Protein AF-0000000082901548 (afdb_homodimer)

Secondary structure (DSSP, 8-state):
-------------------------SHHHHHHHHHTTSB-TT-B-HHHHHHHSPPHHHHHHHHHHHHHHHH-S-STT--HHHHHTT-TTTTTTEEEEEETTTEEEEEEPPP--SS--S-PPPSS---EEEEE-TTT--SSPEEEEE--TBTTBSHHHHHHHHHHHTT-SEEEE-SB-TT-B--TT---SS-TTS-TT-TTS-TTSHHHHHHHHHHHHHHHHHTT--PPPPEEEEEEE--TTSSTT-SEEEE-SS-TT-GGGG-TTSHHHHHHHHH-TT-B-TTT-TT---S-TT-HHHHHHTT--GGGTTT-PPPGGG--S-EEEEEE-HHHHH-HHHHHHHHHHHHT--/-------------------------SHHHHHHHHHTTSB-TT-B-HHHHHHHSPPHHHHHHHHHHHHHHHH-S-STT--HHHHHTT-TTTTTTEEEEEETTTEEEEEEPPP---S-S--PPPSS---EEEEE-TTT--SSPEEEEE--TBTTBSHHHHHHHHHHHTT-SEEEE-SB-TT-B--TT---SS-TTS-TT-TTS-TTSHHHHHHHHHHHHHHHHHTT--PPPPEEEEEEE--TTSSTT-SEEEE-SS-TT-GGGG-TTSHHHHHHHHH-TT-B-TTT-TT---S-TT-HHHHHHTT--GGGTTT-PPPGGG--S-EEEEEE-HHHHH-HHHHHHHHHHHHT--

Radius of gyration: 31.01 Å; Cα contacts (8 Å, |Δi|>4): 1446; chains: 2; bounding box: 141×101×64 Å

Nearest PDB structures (foldseek):
  8j17-assembly1_A  TM=3.721E-01  e=9.451E-01  Piscinibacter sakaiensis
  8h5o-assembly1_A  TM=3.955E-01  e=9.451E-01  Piscinibacter sakaiensis
  8vel-assembly1_A  TM=3.982E-01  e=1.265E+00  Piscinibacter sakaiensis
  8c65-assembly2_B  TM=3.385E-01  e=2.137E+00  Acidovorax delafieldii
  8h5m-assembly1_A  TM=3.239E-01  e=3.032E+00  Piscinibacter sakaiensis

pLDDT: mean 90.01, std 17.76, range [26.84, 98.94]

Organism: Panagrellus redivivus (NCBI:txid6233)

Sequence (700 aa):
MSAPWILRSLCLFLFIFSFTNAQATSILEFNGVLEAHFARENQISKEQWEDALPTEYERTEAVGLVNYLMSLLTFSNVTHSSVLSLFPRLRNFVNITFFEDKYAVVHEILRDDADNRSLQPFSRYWGYVVITGRKYATKPYLHHSSPHFESDGDVGNQSAAIFEATASRSLVVAGASRYAVRDNNATNPCAKNYAVADAAHNNLTMFHTFNTAIFKVSKVIEATTVLPDDIFLQWHGMSERSCIASPVLISIGAKGTDEVYNDPNLTANKLKLAYGNGAHNPMEDPSCNLAATTNIFGRLINGVPEDEVCLHSAAEDDIKGQFLHLEQKRQARDDHLSWIKATQKAFRESMSAPWILRSLCLFLFIFSFTNAQATSILEFNGVLEAHFARENQISKEQWEDALPTEYERTEAVGLVNYLMSLLTFSNVTHSSVLSLFPRLRNFVNITFFEDKYAVVHEILRDDADNRSLQPFSRYWGYVVITGRKYATKPYLHHSSPHFESDGDVGNQSAAIFEATASRSLVVAGASRYAVRDNNATNPCAKNYAVADAAHNNLTMFHTFNTAIFKVSKVIEATTVLPDDIFLQWHGMSERSCIASPVLISIGAKGTDEVYNDPNLTANKLKLAYGNGAHNPMEDPSCNLAATTNIFGRLINGVPEDEVCLHSAAEDDIKGQFLHLEQKRQARDDHLSWIKATQKAFRES

Structure (mmCIF, N/CA/C/O backbone):
data_AF-0000000082901548-model_v1
#
loop_
_entity.id
_entity.type
_entity.pdbx_description
1 polymer 'DDE Tnp4 domain-containing protein'
#
loop_
_atom_site.group_PDB
_atom_site.id
_atom_site.type_symbol
_atom_site.label_atom_id
_atom_site.label_alt_id
_atom_site.label_comp_id
_atom_site.label_asym_id
_atom_site.label_entity_id
_atom_site.label_seq_id
_atom_site.pdbx_PDB_ins_code
_atom_site.Cartn_x
_atom_site.Cartn_y
_atom_site.Cartn_z
_atom_site.occupancy
_atom_site.B_iso_or_equiv
_atom_site.auth_seq_id
_atom_site.auth_comp_id
_atom_site.auth_asym_id
_atom_site.auth_atom_id
_atom_site.pdbx_PDB_model_num
ATOM 1 N N . MET A 1 1 ? -70.312 51.625 13.047 1 27.22 1 MET A N 1
ATOM 2 C CA . MET A 1 1 ? -69.812 51.062 11.797 1 27.22 1 MET A CA 1
ATOM 3 C C . MET A 1 1 ? -68.312 50.812 11.867 1 27.22 1 MET A C 1
ATOM 5 O O . MET A 1 1 ? -67.5 51.75 11.82 1 27.22 1 MET A O 1
ATOM 9 N N . SER A 1 2 ? -67.938 49.906 12.805 1 30.52 2 SER A N 1
ATOM 10 C CA . SER A 1 2 ? -66.625 49.562 13.375 1 30.52 2 SER A CA 1
ATOM 11 C C . SER A 1 2 ? -65.688 48.906 12.328 1 30.52 2 SER A C 1
ATOM 13 O O . SER A 1 2 ? -66.125 47.969 11.664 1 30.52 2 SER A O 1
ATOM 15 N N . ALA A 1 3 ? -64.875 49.781 11.672 1 38.81 3 ALA A N 1
ATOM 16 C CA . ALA A 1 3 ? -64 49.406 10.562 1 38.81 3 ALA A CA 1
ATOM 17 C C . ALA A 1 3 ? -63.125 48.219 10.93 1 38.81 3 ALA A C 1
ATOM 19 O O . ALA A 1 3 ? -62.5 48.188 11.984 1 38.81 3 ALA A O 1
ATOM 20 N N . PRO A 1 4 ? -63.375 47 10.414 1 35.59 4 PRO A N 1
ATOM 21 C CA . PRO A 1 4 ? -62.688 45.75 10.695 1 35.59 4 PRO A CA 1
ATOM 22 C C . PRO A 1 4 ? -61.219 45.75 10.297 1 35.59 4 PRO A C 1
ATOM 24 O O . PRO A 1 4 ? -60.875 46.25 9.227 1 35.59 4 PRO A O 1
ATOM 27 N N . TRP A 1 5 ? -60.312 46.031 11.211 1 31.31 5 TRP A N 1
ATOM 28 C CA . TRP A 1 5 ? -58.844 46 10.969 1 31.31 5 TRP A CA 1
ATOM 29 C C . TRP A 1 5 ? -58.438 44.688 10.297 1 31.31 5 TRP A C 1
ATOM 31 O O . TRP A 1 5 ? -58.75 43.594 10.805 1 31.31 5 TRP A O 1
ATOM 41 N N . ILE A 1 6 ? -58.406 44.625 8.961 1 31.95 6 ILE A N 1
ATOM 42 C CA . ILE A 1 6 ? -57.906 43.531 8.18 1 31.95 6 ILE A CA 1
ATOM 43 C C . ILE A 1 6 ? -56.469 43.219 8.602 1 31.95 6 ILE A C 1
ATOM 45 O O . ILE A 1 6 ? -55.594 44.094 8.508 1 31.95 6 ILE A O 1
ATOM 49 N N . LEU A 1 7 ? -56.219 42.312 9.539 1 30.3 7 LEU A N 1
ATOM 50 C CA . LEU A 1 7 ? -54.938 41.75 9.93 1 30.3 7 LEU A CA 1
ATOM 51 C C . LEU A 1 7 ? -54.188 41.188 8.719 1 30.3 7 LEU A C 1
ATOM 53 O O . LEU A 1 7 ? -54.656 40.281 8.047 1 30.3 7 LEU A O 1
ATOM 57 N N . ARG A 1 8 ? -53.375 42.062 8 1 31.02 8 ARG A N 1
ATOM 58 C CA . ARG A 1 8 ? -52.469 41.594 6.969 1 31.02 8 ARG A CA 1
ATOM 59 C C . ARG A 1 8 ? -51.562 40.469 7.488 1 31.02 8 ARG A C 1
ATOM 61 O O . ARG A 1 8 ? -50.844 40.656 8.477 1 31.02 8 ARG A O 1
ATOM 68 N N . SER A 1 9 ? -51.969 39.219 7.328 1 29.84 9 SER A N 1
ATOM 69 C CA . SER A 1 9 ? -51.156 38 7.531 1 29.84 9 SER A CA 1
ATOM 70 C C . SER A 1 9 ? -49.844 38.094 6.781 1 29.84 9 SER A C 1
ATOM 72 O O . SER A 1 9 ? -49.812 38.188 5.551 1 29.84 9 SER A O 1
ATOM 74 N N . LEU A 1 10 ? -48.844 38.781 7.32 1 30.77 10 LEU A N 1
ATOM 75 C CA . LEU A 1 10 ? -47.5 38.656 6.758 1 30.77 10 LEU A CA 1
ATOM 76 C C . LEU A 1 10 ? -47.062 37.219 6.668 1 30.77 10 LEU A C 1
ATOM 78 O O . LEU A 1 10 ? -46.938 36.531 7.691 1 30.77 10 LEU A O 1
ATOM 82 N N . CYS A 1 11 ? -47.375 36.5 5.562 1 27.11 11 CYS A N 1
ATOM 83 C CA . CYS A 1 11 ? -46.812 35.188 5.246 1 27.11 11 CYS A CA 1
ATOM 84 C C . CYS A 1 11 ? -45.281 35.219 5.277 1 27.11 11 CYS A C 1
ATOM 86 O O . CYS A 1 11 ? -44.656 35.844 4.426 1 27.11 11 CYS A O 1
ATOM 88 N N . LEU A 1 12 ? -44.719 35.125 6.418 1 27.78 12 LEU A N 1
ATOM 89 C CA . LEU A 1 12 ? -43.281 34.812 6.449 1 27.78 12 LEU A CA 1
ATOM 90 C C . LEU A 1 12 ? -43 33.531 5.652 1 27.78 12 LEU A C 1
ATOM 92 O O . LEU A 1 12 ? -43.469 32.438 6.027 1 27.78 12 LEU A O 1
ATOM 96 N N . PHE A 1 13 ? -42.812 33.656 4.34 1 27.39 13 PHE A N 1
ATOM 97 C CA . PHE A 1 13 ? -42.219 32.562 3.568 1 27.39 13 PHE A CA 1
ATOM 98 C C . PHE A 1 13 ? -40.938 32.062 4.215 1 27.39 13 PHE A C 1
ATOM 100 O O . PHE A 1 13 ? -39.969 32.812 4.277 1 27.39 13 PHE A O 1
ATOM 107 N N . LEU A 1 14 ? -41.031 31.141 5.094 1 29.11 14 LEU A N 1
ATOM 108 C CA . LEU A 1 14 ? -39.875 30.328 5.469 1 29.11 14 LEU A CA 1
ATOM 109 C C . LEU A 1 14 ? -39.219 29.703 4.238 1 29.11 14 LEU A C 1
ATOM 111 O O . LEU A 1 14 ? -39.844 28.859 3.578 1 29.11 14 LEU A O 1
ATOM 115 N N . PHE A 1 15 ? -38.312 30.391 3.562 1 27.59 15 PHE A N 1
ATOM 116 C CA . PHE A 1 15 ? -37.438 29.734 2.609 1 27.59 15 PHE A CA 1
ATOM 117 C C . PHE A 1 15 ? -36.844 28.484 3.219 1 27.59 15 PHE A C 1
ATOM 119 O O . PHE A 1 15 ? -36.031 28.562 4.148 1 27.59 15 PHE A O 1
ATOM 126 N N . ILE A 1 16 ? -37.562 27.469 3.193 1 30.47 16 ILE A N 1
ATOM 127 C CA . ILE A 1 16 ? -36.906 26.172 3.338 1 30.47 16 ILE A CA 1
ATOM 128 C C . ILE A 1 16 ? -35.75 26.047 2.342 1 30.47 16 ILE A C 1
ATOM 130 O O . ILE A 1 16 ? -35.969 25.984 1.13 1 30.47 16 ILE A O 1
ATOM 134 N N . PHE A 1 17 ? -34.562 26.562 2.65 1 30.02 17 PHE A N 1
ATOM 135 C CA . PHE A 1 17 ? -33.375 26.094 1.93 1 30.02 17 PHE A CA 1
ATOM 136 C C . PHE A 1 17 ? -33.375 24.562 1.867 1 30.02 17 PHE A C 1
ATOM 138 O O . PHE A 1 17 ? -33.219 23.906 2.893 1 30.02 17 PHE A O 1
ATOM 145 N N . SER A 1 18 ? -34.125 24.047 1.033 1 30.92 18 SER A N 1
ATOM 146 C CA . SER A 1 18 ? -33.781 22.703 0.596 1 30.92 18 SER A CA 1
ATOM 147 C C . SER A 1 18 ? -32.281 22.609 0.307 1 30.92 18 SER A C 1
ATOM 149 O O . SER A 1 18 ? -31.766 23.266 -0.603 1 30.92 18 SER A O 1
ATOM 151 N N . PHE A 1 19 ? -31.438 22.359 1.287 1 33.12 19 PHE A N 1
ATOM 152 C CA . PHE A 1 19 ? -30.109 21.844 0.987 1 33.12 19 PHE A CA 1
ATOM 153 C C . PHE A 1 19 ? -30.156 20.797 -0.121 1 33.12 19 PHE A C 1
ATOM 155 O O . PHE A 1 19 ? -30.531 19.641 0.123 1 33.12 19 PHE A O 1
ATOM 162 N N . THR A 1 20 ? -30.656 21.062 -1.229 1 37.59 20 THR A N 1
ATOM 163 C CA . THR A 1 20 ? -30.25 20.203 -2.338 1 37.59 20 THR A CA 1
ATOM 164 C C . THR A 1 20 ? -28.766 19.844 -2.221 1 37.59 20 THR A C 1
ATOM 166 O O . THR A 1 20 ? -27.922 20.703 -2.018 1 37.59 20 THR A O 1
ATOM 169 N N . ASN A 1 21 ? -28.406 18.703 -1.58 1 41.44 21 ASN A N 1
ATOM 170 C CA . ASN A 1 21 ? -27.078 18.109 -1.536 1 41.44 21 ASN A CA 1
ATOM 171 C C . ASN A 1 21 ? -26.281 18.422 -2.799 1 41.44 21 ASN A C 1
ATOM 173 O O . ASN A 1 21 ? -26.344 17.672 -3.777 1 41.44 21 ASN A O 1
ATOM 177 N N . ALA A 1 22 ? -26.266 19.516 -3.238 1 47.5 22 ALA A N 1
ATOM 178 C CA . ALA A 1 22 ? -25.406 19.859 -4.367 1 47.5 22 ALA A CA 1
ATOM 179 C C . ALA A 1 22 ? -24.016 19.25 -4.207 1 47.5 22 ALA A C 1
ATOM 181 O O . ALA A 1 22 ? -23.375 19.422 -3.168 1 47.5 22 ALA A O 1
ATOM 182 N N . GLN A 1 23 ? -23.594 18.219 -4.965 1 75.5 23 GLN A N 1
ATOM 183 C CA . GLN A 1 23 ? -22.297 17.578 -5.062 1 75.5 23 GLN A CA 1
ATOM 184 C C . GLN A 1 23 ? -21.156 18.594 -5.117 1 75.5 23 GLN A C 1
ATOM 186 O O . GLN A 1 23 ? -21.172 19.5 -5.961 1 75.5 23 GLN A O 1
ATOM 191 N N . ALA A 1 24 ? -20.391 18.797 -4.02 1 85.31 24 ALA A N 1
ATOM 192 C CA . ALA A 1 24 ? -19.203 19.672 -3.992 1 85.31 24 ALA A CA 1
ATOM 193 C C . ALA A 1 24 ? -18.438 19.578 -5.305 1 85.31 24 ALA A C 1
ATOM 195 O O . ALA A 1 24 ? -18.266 18.5 -5.863 1 85.31 24 ALA A O 1
ATOM 196 N N . THR A 1 25 ? -18.094 20.734 -5.863 1 90.06 25 THR A N 1
ATOM 197 C CA . THR A 1 25 ? -17.375 20.766 -7.141 1 90.06 25 THR A CA 1
ATOM 198 C C . THR A 1 25 ? -15.914 21.109 -6.938 1 90.06 25 THR A C 1
ATOM 200 O O . THR A 1 25 ? -15.141 21.172 -7.898 1 90.06 25 THR A O 1
ATOM 203 N N . SER A 1 26 ? -15.594 21.469 -5.668 1 95.31 26 SER A N 1
ATOM 204 C CA . SER A 1 26 ? -14.219 21.812 -5.344 1 95.31 26 SER A CA 1
ATOM 205 C C . SER A 1 26 ? -13.805 21.219 -4.004 1 95.31 26 SER A C 1
ATOM 207 O O . SER A 1 26 ? -14.648 20.766 -3.23 1 95.31 26 SER A O 1
ATOM 209 N N . ILE A 1 27 ? -12.531 21.203 -3.783 1 97.31 27 ILE A N 1
ATOM 210 C CA . ILE A 1 27 ? -12.008 20.703 -2.516 1 97.31 27 ILE A CA 1
ATOM 211 C C . ILE A 1 27 ? -12.461 21.609 -1.376 1 97.31 27 ILE A C 1
ATOM 213 O O . ILE A 1 27 ? -12.812 21.141 -0.292 1 97.31 27 ILE A O 1
ATOM 217 N N . LEU A 1 28 ? -12.5 22.938 -1.631 1 96.31 28 LEU A N 1
ATOM 218 C CA . LEU A 1 28 ? -12.953 23.906 -0.635 1 96.31 28 LEU A CA 1
ATOM 219 C C . LEU A 1 28 ? -14.398 23.641 -0.239 1 96.31 28 LEU A C 1
ATOM 221 O O . LEU A 1 28 ? -14.719 23.578 0.951 1 96.31 28 LEU A O 1
ATOM 225 N N . GLU A 1 29 ? -15.242 23.453 -1.21 1 96.06 29 GLU A N 1
ATOM 226 C CA . GLU A 1 29 ? -16.656 23.172 -0.935 1 96.06 29 GLU A CA 1
ATOM 227 C C . GLU A 1 29 ? -16.797 21.828 -0.204 1 96.06 29 GLU A C 1
ATOM 229 O O . GLU A 1 29 ? -17.609 21.719 0.722 1 96.06 29 GLU A O 1
ATOM 234 N N . PHE A 1 30 ? -16 20.891 -0.634 1 96.88 30 PHE A N 1
ATOM 235 C CA . PHE A 1 30 ? -16.109 19.578 -0.019 1 96.88 30 PHE A CA 1
ATOM 236 C C . PHE A 1 30 ? -15.625 19.609 1.425 1 96.88 30 PHE A C 1
ATOM 238 O O . PHE A 1 30 ? -16.156 18.906 2.283 1 96.88 30 PHE A O 1
ATOM 245 N N . ASN A 1 31 ? -14.578 20.406 1.723 1 97.44 31 ASN A N 1
ATOM 246 C CA . ASN A 1 31 ? -14.18 20.625 3.109 1 97.44 31 ASN A CA 1
ATOM 247 C C . ASN A 1 31 ? -15.367 21.047 3.973 1 97.44 31 ASN A C 1
ATOM 249 O O . ASN A 1 31 ? -15.531 20.547 5.09 1 97.44 31 ASN A O 1
ATOM 253 N N . GLY A 1 32 ? -16.188 21.969 3.434 1 95.19 32 GLY A N 1
ATOM 254 C CA . GLY A 1 32 ? -17.359 22.406 4.16 1 95.19 32 GLY A CA 1
ATOM 255 C C . GLY A 1 32 ? -18.328 21.266 4.469 1 95.19 32 GLY A C 1
ATOM 256 O O . GLY A 1 32 ? -18.859 21.188 5.574 1 95.19 32 GLY A O 1
ATOM 257 N N . VAL A 1 33 ? -18.516 20.422 3.488 1 94.19 33 VAL A N 1
ATOM 258 C CA . VAL A 1 33 ? -19.375 19.266 3.666 1 94.19 33 VAL A CA 1
ATOM 259 C C . VAL A 1 33 ? -18.828 18.375 4.77 1 94.19 33 VAL A C 1
ATOM 261 O O . VAL A 1 33 ? -19.562 17.953 5.668 1 94.19 33 VAL A O 1
ATOM 264 N N . LEU A 1 34 ? -17.531 18.125 4.734 1 96.56 34 LEU A N 1
ATOM 265 C CA . LEU A 1 34 ? -16.922 17.203 5.688 1 96.56 34 LEU A CA 1
ATOM 266 C C . LEU A 1 34 ? -16.875 17.812 7.082 1 96.56 34 LEU A C 1
ATOM 268 O O . LEU A 1 34 ? -17.141 17.125 8.078 1 96.56 34 LEU A O 1
ATOM 272 N N . GLU A 1 35 ? -16.641 19.094 7.203 1 96.25 35 GLU A N 1
ATOM 273 C CA . GLU A 1 35 ? -16.516 19.75 8.5 1 96.25 35 GLU A CA 1
ATOM 274 C C . GLU A 1 35 ? -17.844 19.719 9.258 1 96.25 35 GLU A C 1
ATOM 276 O O . GLU A 1 35 ? -17.859 19.781 10.492 1 96.25 35 GLU A O 1
ATOM 281 N N . ALA A 1 36 ? -18.891 19.672 8.516 1 93.94 36 ALA A N 1
ATOM 282 C CA . ALA A 1 36 ? -20.203 19.578 9.156 1 93.94 36 ALA A CA 1
ATOM 283 C C . ALA A 1 36 ? -20.312 18.312 10 1 93.94 36 ALA A C 1
ATOM 285 O O . ALA A 1 36 ? -21.156 18.234 10.898 1 93.94 36 ALA A O 1
ATOM 286 N N . HIS A 1 37 ? -19.422 17.375 9.734 1 95.25 37 HIS A N 1
ATOM 287 C CA . HIS A 1 37 ? -19.5 16.094 10.422 1 95.25 37 HIS A CA 1
ATOM 288 C C . HIS A 1 37 ? -18.281 15.883 11.32 1 95.25 37 HIS A C 1
ATOM 290 O O . HIS A 1 37 ? -18.016 14.766 11.75 1 95.25 37 HIS A O 1
ATOM 296 N N . PHE A 1 38 ? -17.531 16.906 11.633 1 97.5 38 PHE A N 1
ATOM 297 C CA . PHE A 1 38 ? -16.391 16.781 12.539 1 97.5 38 PHE A CA 1
ATOM 298 C C . PHE A 1 38 ? -16.844 16.969 13.984 1 97.5 38 PHE A C 1
ATOM 300 O O . PHE A 1 38 ? -17.859 17.609 14.25 1 97.5 38 PHE A O 1
ATOM 307 N N . ALA A 1 39 ? -16.125 16.422 14.906 1 97.75 39 ALA A N 1
ATOM 308 C CA . ALA A 1 39 ? -16.453 16.531 16.312 1 97.75 39 ALA A CA 1
ATOM 309 C C . ALA A 1 39 ? -16.062 17.906 16.859 1 97.75 39 ALA A C 1
ATOM 311 O O . ALA A 1 39 ? -14.914 18.328 16.734 1 97.75 39 ALA A O 1
ATOM 312 N N . ARG A 1 40 ? -17.016 18.562 17.469 1 97.19 40 ARG A N 1
ATOM 313 C CA . ARG A 1 40 ? -16.797 19.891 18 1 97.19 40 ARG A CA 1
ATOM 314 C C . ARG A 1 40 ? -16.484 19.844 19.5 1 97.19 40 ARG A C 1
ATOM 316 O O . ARG A 1 40 ? -16.438 18.766 20.078 1 97.19 40 ARG A O 1
ATOM 323 N N . GLU A 1 41 ? -16.234 20.969 20.016 1 97 41 GLU A N 1
ATOM 324 C CA . GLU A 1 41 ? -15.828 21.094 21.422 1 97 41 GLU A CA 1
ATOM 325 C C . GLU A 1 41 ? -16.828 20.406 22.344 1 97 41 GLU A C 1
ATOM 327 O O . GLU A 1 41 ? -18.031 20.625 22.25 1 97 41 GLU A O 1
ATOM 332 N N . ASN A 1 42 ? -16.328 19.562 23.172 1 96.5 42 ASN A N 1
ATOM 333 C CA . ASN A 1 42 ? -17.047 18.875 24.25 1 96.5 42 ASN A CA 1
ATOM 334 C C . ASN A 1 42 ? -18.156 18 23.703 1 96.5 42 ASN A C 1
ATOM 336 O O . ASN A 1 42 ? -19.172 17.781 24.359 1 96.5 42 ASN A O 1
ATOM 340 N N . GLN A 1 43 ? -17.938 17.438 22.547 1 96.06 43 GLN A N 1
ATOM 341 C CA . GLN A 1 43 ? -19.031 16.688 21.922 1 96.06 43 GLN A CA 1
ATOM 342 C C . GLN A 1 43 ? -18.875 15.195 22.141 1 96.06 43 GLN A C 1
ATOM 344 O O . GLN A 1 43 ? -19.812 14.43 21.953 1 96.06 43 GLN A O 1
ATOM 349 N N . ILE A 1 44 ? -17.703 14.742 22.516 1 95.88 44 ILE A N 1
ATOM 350 C CA . ILE A 1 44 ? -17.516 13.297 22.562 1 95.88 44 ILE A CA 1
ATOM 351 C C . ILE A 1 44 ? -16.906 12.906 23.906 1 95.88 44 ILE A C 1
ATOM 353 O O . ILE A 1 44 ? -16.234 13.711 24.562 1 95.88 44 ILE A O 1
ATOM 357 N N . SER A 1 45 ? -17.156 11.664 24.359 1 96 45 SER A N 1
ATOM 358 C CA . SER A 1 45 ? -16.594 11.133 25.594 1 96 45 SER A CA 1
ATOM 359 C C . SER A 1 45 ? -15.188 10.586 25.375 1 96 45 SER A C 1
ATOM 361 O O . SER A 1 45 ? -14.758 10.398 24.234 1 96 45 SER A O 1
ATOM 363 N N . LYS A 1 46 ? -14.57 10.422 26.484 1 96.38 46 LYS A N 1
ATOM 364 C CA . LYS A 1 46 ? -13.25 9.805 26.438 1 96.38 46 LYS A CA 1
ATOM 365 C C . LYS A 1 46 ? -13.312 8.422 25.797 1 96.38 46 LYS A C 1
ATOM 367 O O . LYS A 1 46 ? -12.453 8.07 24.984 1 96.38 46 LYS A O 1
ATOM 372 N N . GLU A 1 47 ? -14.281 7.652 26.156 1 95.69 47 GLU A N 1
ATOM 373 C CA . GLU A 1 47 ? -14.445 6.305 25.609 1 95.69 47 GLU A CA 1
ATOM 374 C C . GLU A 1 47 ? -14.672 6.332 24.109 1 95.69 47 GLU A C 1
ATOM 376 O O . GLU A 1 47 ? -14.078 5.547 23.359 1 95.69 47 GLU A O 1
ATOM 381 N N . GLN A 1 48 ? -15.508 7.238 23.672 1 96.12 48 GLN A N 1
ATOM 382 C CA . GLN A 1 48 ? -15.758 7.391 22.25 1 96.12 48 GLN A CA 1
ATOM 383 C C . GLN A 1 48 ? -14.469 7.73 21.5 1 96.12 48 GLN A C 1
ATOM 385 O O . GLN A 1 48 ? -14.211 7.184 20.422 1 96.12 48 GLN A O 1
ATOM 390 N N . TRP A 1 49 ? -13.672 8.617 22.062 1 97.44 49 TRP A N 1
ATOM 391 C CA . TRP A 1 49 ? -12.406 9.016 21.453 1 97.44 49 TRP A CA 1
ATOM 392 C C . TRP A 1 49 ? -11.453 7.832 21.344 1 97.44 49 TRP A C 1
ATOM 394 O O . TRP A 1 49 ? -10.906 7.566 20.266 1 97.44 49 TRP A O 1
ATOM 404 N N . GLU A 1 50 ? -11.273 7.094 22.453 1 96.88 50 GLU A N 1
ATOM 405 C CA . GLU A 1 50 ? -10.352 5.965 22.5 1 96.88 50 GLU A CA 1
ATOM 406 C C . GLU A 1 50 ? -10.766 4.879 21.5 1 96.88 50 GLU A C 1
ATOM 408 O O . GLU A 1 50 ? -9.914 4.293 20.828 1 96.88 50 GLU A O 1
ATOM 413 N N . ASP A 1 51 ? -12.07 4.668 21.359 1 97.06 51 ASP A N 1
ATOM 414 C CA . ASP A 1 51 ? -12.594 3.658 20.438 1 97.06 51 ASP A CA 1
ATOM 415 C C . ASP A 1 51 ? -12.414 4.086 18.984 1 97.06 51 ASP A C 1
ATOM 417 O O . ASP A 1 51 ? -12.383 3.246 18.078 1 97.06 51 ASP A O 1
ATOM 421 N N . ALA A 1 52 ? -12.289 5.406 18.781 1 97.94 52 ALA A N 1
ATOM 422 C CA . ALA A 1 52 ? -12.258 5.949 17.422 1 97.94 52 ALA A CA 1
ATOM 423 C C . ALA A 1 52 ? -10.828 5.984 16.891 1 97.94 52 ALA A C 1
ATOM 425 O O . ALA A 1 52 ? -10.625 6.152 15.68 1 97.94 52 ALA A O 1
ATOM 426 N N . LEU A 1 53 ? -9.82 5.836 17.766 1 98.38 53 LEU A N 1
ATOM 427 C CA . LEU A 1 53 ? -8.43 5.871 17.312 1 98.38 53 LEU A CA 1
ATOM 428 C C . LEU A 1 53 ? -8.133 4.723 16.359 1 98.38 53 LEU A C 1
ATOM 430 O O . LEU A 1 53 ? -8.664 3.623 16.516 1 98.38 53 LEU A O 1
ATOM 434 N N . PRO A 1 54 ? -7.383 4.996 15.305 1 98.56 54 PRO A N 1
ATOM 435 C CA . PRO A 1 54 ? -7.078 3.904 14.375 1 98.56 54 PRO A CA 1
ATOM 436 C C . PRO A 1 54 ? -6.258 2.791 15.023 1 98.56 54 PRO A C 1
ATOM 438 O O . PRO A 1 54 ? -5.375 3.064 15.844 1 98.56 54 PRO A O 1
ATOM 441 N N . THR A 1 55 ? -6.574 1.566 14.641 1 97.44 55 THR A N 1
ATOM 442 C CA . THR A 1 55 ? -5.758 0.424 15.031 1 97.44 55 THR A CA 1
ATOM 443 C C . THR A 1 55 ? -4.453 0.397 14.242 1 97.44 55 THR A C 1
ATOM 445 O O . THR A 1 55 ? -4.297 1.128 13.266 1 97.44 55 THR A O 1
ATOM 448 N N . GLU A 1 56 ? -3.539 -0.399 14.742 1 95.5 56 GLU A N 1
ATOM 449 C CA . GLU A 1 56 ? -2.279 -0.54 14.016 1 95.5 56 GLU A CA 1
ATOM 450 C C . GLU A 1 56 ? -2.512 -1.072 12.602 1 95.5 56 GLU A C 1
ATOM 452 O O . GLU A 1 56 ? -1.796 -0.704 11.672 1 95.5 56 GLU A O 1
ATOM 457 N N . TYR A 1 57 ? -3.521 -1.987 12.375 1 94.69 57 TYR A N 1
ATOM 458 C CA . TYR A 1 57 ? -3.852 -2.506 11.055 1 94.69 57 TYR A CA 1
ATOM 459 C C . TYR A 1 57 ? -4.367 -1.396 10.148 1 94.69 57 TYR A C 1
ATOM 461 O O . TYR A 1 57 ? -3.969 -1.305 8.984 1 94.69 57 TYR A O 1
ATOM 469 N N . GLU A 1 58 ? -5.199 -0.589 10.75 1 97.75 58 GLU A N 1
ATOM 470 C CA . GLU A 1 58 ? -5.746 0.527 9.984 1 97.75 58 GLU A CA 1
ATOM 471 C C . GLU A 1 58 ? -4.652 1.517 9.594 1 97.75 58 GLU A C 1
ATOM 473 O O . GLU A 1 58 ? -4.641 2.025 8.469 1 97.75 58 GLU A O 1
ATOM 478 N N . ARG A 1 59 ? -3.713 1.796 10.469 1 97.81 59 ARG A N 1
ATOM 479 C CA . ARG A 1 59 ? -2.6 2.691 10.18 1 97.81 59 ARG A CA 1
ATOM 480 C C . ARG A 1 59 ? -1.715 2.123 9.07 1 97.81 59 ARG A C 1
ATOM 482 O O . ARG A 1 59 ? -1.297 2.852 8.172 1 97.81 59 ARG A O 1
ATOM 489 N N . THR A 1 60 ? -1.469 0.821 9.148 1 96.19 60 THR A N 1
ATOM 490 C CA . THR A 1 60 ? -0.662 0.151 8.133 1 96.19 60 THR A CA 1
ATOM 491 C C . THR A 1 60 ? -1.333 0.235 6.77 1 96.19 60 THR A C 1
ATOM 493 O O . THR A 1 60 ? -0.677 0.525 5.766 1 96.19 60 THR A O 1
ATOM 496 N N . GLU A 1 61 ? -2.625 -0.012 6.723 1 97.31 61 GLU A N 1
ATOM 497 C CA . GLU A 1 61 ? -3.367 0.102 5.473 1 97.31 61 GLU A CA 1
ATOM 498 C C . GLU A 1 61 ? -3.35 1.536 4.949 1 97.31 61 GLU A C 1
ATOM 500 O O . GLU A 1 61 ? -3.248 1.76 3.74 1 97.31 61 GLU A O 1
ATOM 505 N N . ALA A 1 62 ? -3.418 2.527 5.898 1 98.31 62 ALA A N 1
ATOM 506 C CA . ALA A 1 62 ? -3.412 3.932 5.496 1 98.31 62 ALA A CA 1
ATOM 507 C C . ALA A 1 62 ? -2.109 4.297 4.793 1 98.31 62 ALA A C 1
ATOM 509 O O . ALA A 1 62 ? -2.117 5.008 3.785 1 98.31 62 ALA A O 1
ATOM 510 N N . VAL A 1 63 ? -1.005 3.812 5.312 1 97.19 63 VAL A N 1
ATOM 511 C CA . VAL A 1 63 ? 0.29 4.078 4.691 1 97.19 63 VAL A CA 1
ATOM 512 C C . VAL A 1 63 ? 0.316 3.492 3.283 1 97.19 63 VAL A C 1
ATOM 514 O O . VAL A 1 63 ? 0.731 4.16 2.334 1 97.19 63 VAL A O 1
ATOM 517 N N . GLY A 1 64 ? -0.153 2.236 3.104 1 96 64 GLY A N 1
ATOM 518 C CA . GLY A 1 64 ? -0.223 1.613 1.791 1 96 64 GLY A CA 1
ATOM 519 C C . GLY A 1 64 ? -1.119 2.363 0.823 1 96 64 GLY A C 1
ATOM 520 O O . GLY A 1 64 ? -0.777 2.523 -0.351 1 96 64 GLY A O 1
ATOM 521 N N . LEU A 1 65 ? -2.291 2.801 1.297 1 97.44 65 LEU A N 1
ATOM 522 C CA . LEU A 1 65 ? -3.242 3.525 0.46 1 97.44 65 LEU A CA 1
ATOM 523 C C . LEU A 1 65 ? -2.654 4.855 -0.003 1 97.44 65 LEU A C 1
ATOM 525 O O . LEU A 1 65 ? -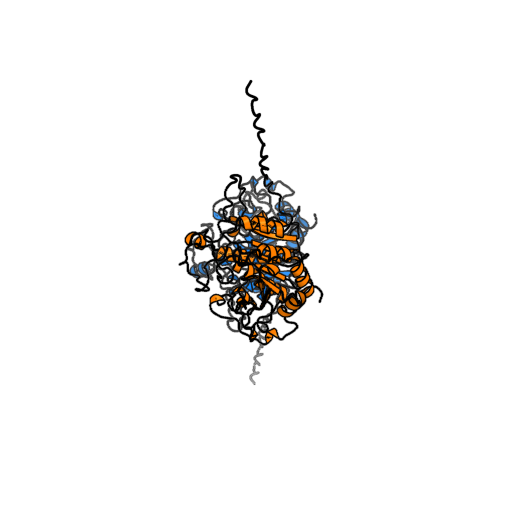2.725 5.191 -1.188 1 97.44 65 LEU A O 1
ATOM 529 N N . VAL A 1 66 ? -2.059 5.613 0.913 1 98.19 66 VAL A N 1
ATOM 530 C CA . VAL A 1 66 ? -1.452 6.898 0.581 1 98.19 66 VAL A CA 1
ATOM 531 C C . VAL A 1 66 ? -0.32 6.691 -0.423 1 98.19 66 VAL A C 1
ATOM 533 O O . VAL A 1 66 ? -0.207 7.434 -1.402 1 98.19 66 VAL A O 1
ATOM 536 N N . ASN A 1 67 ? 0.53 5.699 -0.166 1 96.06 67 ASN A N 1
ATOM 537 C CA . ASN A 1 67 ? 1.622 5.395 -1.083 1 96.06 67 ASN A CA 1
ATOM 538 C C . ASN A 1 67 ? 1.107 5.102 -2.49 1 96.06 67 ASN A C 1
ATOM 540 O O . ASN A 1 67 ? 1.658 5.598 -3.473 1 96.06 67 ASN A O 1
ATOM 544 N N . TYR A 1 68 ? 0.041 4.301 -2.6 1 94.81 68 TYR A N 1
ATOM 545 C CA . TYR A 1 68 ? -0.557 3.955 -3.885 1 94.81 68 TYR A CA 1
ATOM 546 C C . TYR A 1 68 ? -1.093 5.199 -4.586 1 94.81 68 TYR A C 1
ATOM 548 O O . TYR A 1 68 ? -0.75 5.461 -5.742 1 94.81 68 TYR A O 1
ATOM 556 N N . LEU A 1 69 ? -1.889 6 -3.891 1 96.62 69 LEU A N 1
ATOM 557 C CA . LEU A 1 69 ? -2.516 7.168 -4.5 1 96.62 69 LEU A CA 1
ATOM 558 C C . LEU A 1 69 ? -1.466 8.188 -4.934 1 96.62 69 LEU A C 1
ATOM 560 O O . LEU A 1 69 ? -1.586 8.789 -6.004 1 96.62 69 LEU A O 1
ATOM 564 N N . MET A 1 70 ? -0.441 8.359 -4.137 1 96 70 MET A N 1
ATOM 565 C CA . MET A 1 70 ? 0.585 9.352 -4.449 1 96 70 MET A CA 1
ATOM 566 C C . MET A 1 70 ? 1.457 8.883 -5.609 1 96 70 MET A C 1
ATOM 568 O O . MET A 1 70 ? 2.201 9.672 -6.191 1 96 70 MET A O 1
ATOM 572 N N . SER A 1 71 ? 1.414 7.598 -5.949 1 92.12 71 SER A N 1
ATOM 573 C CA . SER A 1 71 ? 2.213 7.078 -7.055 1 92.12 71 SER A CA 1
ATOM 574 C C . SER A 1 71 ? 1.532 7.332 -8.391 1 92.12 71 SER A C 1
ATOM 576 O O . SER A 1 71 ? 2.166 7.23 -9.445 1 92.12 71 SER A O 1
ATOM 578 N N . LEU A 1 72 ? 0.256 7.66 -8.391 1 92.69 72 LEU A N 1
ATOM 579 C CA . LEU A 1 72 ? -0.523 7.746 -9.617 1 92.69 72 LEU A CA 1
ATOM 580 C C . LEU A 1 72 ? -0.355 9.109 -10.273 1 92.69 72 LEU A C 1
ATOM 582 O O . LEU A 1 72 ? -0.284 10.133 -9.586 1 92.69 72 LEU A O 1
ATOM 586 N N . LEU A 1 73 ? -0.387 9.133 -11.602 1 93.12 73 LEU A N 1
ATOM 587 C CA . LEU A 1 73 ? -0.348 10.375 -12.367 1 93.12 73 LEU A CA 1
ATOM 588 C C . LEU A 1 73 ? -1.7 11.078 -12.328 1 93.12 73 LEU A C 1
ATOM 590 O O . LEU A 1 73 ? -1.763 12.305 -12.203 1 93.12 73 LEU A O 1
ATOM 594 N N . THR A 1 74 ? -2.736 10.336 -12.508 1 95 74 THR A N 1
ATOM 595 C CA . THR A 1 74 ? -4.125 10.781 -12.445 1 95 74 THR A CA 1
ATOM 596 C C . THR A 1 74 ? -5.004 9.727 -11.789 1 95 74 THR A C 1
ATOM 598 O O . THR A 1 74 ? -4.539 8.625 -11.492 1 95 74 THR A O 1
ATOM 601 N N . PHE A 1 75 ? -6.23 10.102 -11.609 1 93.69 75 PHE A N 1
ATOM 602 C CA . PHE A 1 75 ? -7.156 9.156 -11 1 93.69 75 PHE A CA 1
ATOM 603 C C . PHE A 1 75 ? -8.234 8.742 -11.992 1 93.69 75 PHE A C 1
ATOM 605 O O . PHE A 1 75 ? -9.312 8.297 -11.594 1 93.69 75 PHE A O 1
ATOM 612 N N . SER A 1 76 ? -8.07 8.922 -13.297 1 88.62 76 SER A N 1
ATOM 613 C CA . SER A 1 76 ? -9.047 8.641 -14.344 1 88.62 76 SER A CA 1
ATOM 614 C C . SER A 1 76 ? -9.438 7.164 -14.352 1 88.62 76 SER A C 1
ATOM 616 O O . SER A 1 76 ? -10.578 6.82 -14.672 1 88.62 76 SER A O 1
ATOM 618 N N . ASN A 1 77 ? -8.586 6.254 -14.07 1 80.69 77 ASN A N 1
ATOM 619 C CA . ASN A 1 77 ? -8.883 4.824 -14.164 1 80.69 77 ASN A CA 1
ATOM 620 C C . ASN A 1 77 ? -8.867 4.164 -12.789 1 80.69 77 ASN A C 1
ATOM 622 O O . ASN A 1 77 ? -8.359 3.053 -12.633 1 80.69 77 ASN A O 1
ATOM 626 N N . VAL A 1 78 ? -9.414 4.93 -11.859 1 84.38 78 VAL A N 1
ATOM 627 C CA . VAL A 1 78 ? -9.453 4.418 -10.492 1 84.38 78 VAL A CA 1
ATOM 628 C C . VAL A 1 78 ? -10.875 4.523 -9.945 1 84.38 78 VAL A C 1
ATOM 630 O O . VAL A 1 78 ? -11.539 5.547 -10.109 1 84.38 78 VAL A O 1
ATOM 633 N N . THR A 1 79 ? -11.398 3.51 -9.43 1 85.94 79 THR A N 1
ATOM 634 C CA . THR A 1 79 ? -12.664 3.57 -8.703 1 85.94 79 THR A CA 1
ATOM 635 C C . THR A 1 79 ? -12.453 3.314 -7.215 1 85.94 79 THR A C 1
ATOM 637 O O . THR A 1 79 ? -11.57 2.541 -6.836 1 85.94 79 THR A O 1
ATOM 640 N N . HIS A 1 80 ? -13.289 3.977 -6.461 1 83.31 80 HIS A N 1
ATOM 641 C CA . HIS A 1 80 ? -13.094 3.879 -5.02 1 83.31 80 HIS A CA 1
ATOM 642 C C . HIS A 1 80 ? -13.328 2.455 -4.527 1 83.31 80 HIS A C 1
ATOM 644 O O . HIS A 1 80 ? -12.586 1.955 -3.682 1 83.31 80 HIS A O 1
ATOM 650 N N . SER A 1 81 ? -14.32 1.812 -5.023 1 86 81 SER A N 1
ATOM 651 C CA . SER A 1 81 ? -14.648 0.471 -4.551 1 86 81 SER A CA 1
ATOM 652 C C . SER A 1 81 ? -13.523 -0.511 -4.852 1 86 81 SER A C 1
ATOM 654 O O . SER A 1 81 ? -13.148 -1.315 -3.996 1 86 81 SER A O 1
ATOM 656 N N . SER A 1 82 ? -12.961 -0.37 -6.027 1 86.31 82 SER A N 1
ATOM 657 C CA . SER A 1 82 ? -11.891 -1.289 -6.41 1 86.31 82 SER A CA 1
ATOM 658 C C . SER A 1 82 ? -10.641 -1.064 -5.562 1 86.31 82 SER A C 1
ATOM 660 O O . SER A 1 82 ? -10.055 -2.018 -5.047 1 86.31 82 SER A O 1
ATOM 662 N N . VAL A 1 83 ? -10.289 0.156 -5.363 1 91.56 83 VAL A N 1
ATOM 663 C CA . VAL A 1 83 ? -9.094 0.47 -4.59 1 91.56 83 VAL A CA 1
ATOM 664 C C . VAL A 1 83 ? -9.289 0.032 -3.139 1 91.56 83 VAL A C 1
ATOM 666 O O . VAL A 1 83 ? -8.43 -0.641 -2.568 1 91.56 83 VAL A O 1
ATOM 669 N N . LEU A 1 84 ? -10.438 0.332 -2.57 1 94.62 84 LEU A N 1
ATOM 670 C CA . LEU A 1 84 ? -10.648 0.088 -1.147 1 94.62 84 LEU A CA 1
ATOM 671 C C . LEU A 1 84 ? -10.812 -1.402 -0.87 1 94.62 84 LEU A C 1
ATOM 673 O O . LEU A 1 84 ? -10.703 -1.84 0.278 1 94.62 84 LEU A O 1
ATOM 677 N N . SER A 1 85 ? -11.062 -2.213 -1.892 1 92.12 85 SER A N 1
ATOM 678 C CA . SER A 1 85 ? -11.125 -3.66 -1.709 1 92.12 85 SER A CA 1
ATOM 679 C C . SER A 1 85 ? -9.773 -4.219 -1.268 1 92.12 85 SER A C 1
ATOM 681 O O . SER A 1 85 ? -9.703 -5.312 -0.705 1 92.12 85 SER A O 1
ATOM 683 N N . LEU A 1 86 ? -8.703 -3.488 -1.514 1 94.06 86 LEU A N 1
ATOM 684 C CA . LEU A 1 86 ? -7.355 -3.902 -1.13 1 94.06 86 LEU A CA 1
ATOM 685 C C . LEU A 1 86 ? -7.086 -3.576 0.335 1 94.06 86 LEU A C 1
ATOM 687 O O . LEU A 1 86 ? -6.09 -4.031 0.903 1 94.06 86 LEU A O 1
ATOM 691 N N . PHE A 1 87 ? -7.988 -2.768 0.986 1 95.75 87 PHE A N 1
ATOM 692 C CA . PHE A 1 87 ? -7.797 -2.271 2.344 1 95.75 87 PHE A CA 1
ATOM 693 C C . PHE A 1 87 ? -9.016 -2.582 3.207 1 95.75 87 PHE A C 1
ATOM 695 O O . PHE A 1 87 ? -9.789 -1.685 3.543 1 95.75 87 PHE A O 1
ATOM 702 N N . PRO A 1 88 ? -9.141 -3.809 3.646 1 94.31 88 PRO A N 1
ATOM 703 C CA . PRO A 1 88 ? -10.383 -4.289 4.258 1 94.31 88 PRO A CA 1
ATOM 704 C C . PRO A 1 88 ? -10.664 -3.645 5.613 1 94.31 88 PRO A C 1
ATOM 706 O O . PRO A 1 88 ? -11.812 -3.604 6.055 1 94.31 88 PRO A O 1
ATOM 709 N N . ARG A 1 89 ? -9.633 -3.156 6.332 1 95.94 89 ARG A N 1
ATOM 710 C CA . ARG A 1 89 ? -9.891 -2.498 7.609 1 95.94 89 ARG A CA 1
ATOM 711 C C . ARG A 1 89 ? -10.375 -1.067 7.402 1 95.94 89 ARG A C 1
ATOM 713 O O . ARG A 1 89 ? -11.273 -0.602 8.102 1 95.94 89 ARG A O 1
ATOM 720 N N . LEU A 1 90 ? -9.828 -0.369 6.387 1 97.38 90 LEU A N 1
ATOM 721 C CA . LEU A 1 90 ? -10.18 1.019 6.113 1 97.38 90 LEU A CA 1
ATOM 722 C C . LEU A 1 90 ? -11.547 1.107 5.441 1 97.38 90 LEU A C 1
ATOM 724 O O . LEU A 1 90 ? -12.32 2.029 5.715 1 97.38 90 LEU A O 1
ATOM 728 N N . ARG A 1 91 ? -11.836 0.12 4.602 1 95.88 91 ARG A N 1
ATOM 729 C CA . ARG A 1 91 ? -13.016 0.24 3.754 1 95.88 91 ARG A CA 1
ATOM 730 C C . ARG A 1 91 ? -14.289 0.281 4.594 1 95.88 91 ARG A C 1
ATOM 732 O O . ARG A 1 91 ? -15.336 0.735 4.125 1 95.88 91 ARG A O 1
ATOM 739 N N . ASN A 1 92 ? -14.227 -0.16 5.82 1 94.56 92 ASN A N 1
ATOM 740 C CA . ASN A 1 92 ? -15.391 -0.145 6.707 1 94.56 92 ASN A CA 1
ATOM 741 C C . ASN A 1 92 ? -15.719 1.27 7.172 1 94.56 92 ASN A C 1
ATOM 743 O O . ASN A 1 92 ? -16.828 1.534 7.629 1 94.56 92 ASN A O 1
ATOM 747 N N . PHE A 1 93 ? -14.758 2.16 7.023 1 97 93 PHE A N 1
ATOM 748 C CA . PHE A 1 93 ? -14.945 3.453 7.672 1 97 93 PHE A CA 1
ATOM 749 C C . PHE A 1 93 ? -14.703 4.59 6.688 1 97 93 PHE A C 1
ATOM 751 O O . PHE A 1 93 ? -15.109 5.73 6.934 1 97 93 PHE A O 1
ATOM 758 N N . VAL A 1 94 ? -14 4.312 5.566 1 97.06 94 VAL A N 1
ATOM 759 C CA . VAL A 1 94 ? -13.633 5.43 4.707 1 97.06 94 VAL A CA 1
ATOM 760 C C . VAL A 1 94 ? -14.164 5.195 3.293 1 97.06 94 VAL A C 1
ATOM 762 O O . VAL A 1 94 ? -14.484 4.062 2.926 1 97.06 94 VAL A O 1
ATOM 765 N N . ASN A 1 95 ? -14.352 6.262 2.57 1 96.56 95 ASN A N 1
ATOM 766 C CA . ASN A 1 95 ? -14.609 6.34 1.135 1 96.56 95 ASN A CA 1
ATOM 767 C C . ASN A 1 95 ? -13.562 7.195 0.426 1 96.56 95 ASN A C 1
ATOM 769 O O . ASN A 1 95 ? -12.789 7.906 1.075 1 96.56 95 ASN A O 1
ATOM 773 N N . ILE A 1 96 ? -13.484 7.012 -0.87 1 97.31 96 ILE A N 1
ATOM 774 C CA . ILE A 1 96 ? -12.656 7.887 -1.692 1 97.31 96 ILE A CA 1
ATOM 775 C C . ILE A 1 96 ? -13.531 8.641 -2.688 1 97.31 96 ILE A C 1
ATOM 777 O O . ILE A 1 96 ? -14.219 8.031 -3.512 1 97.31 96 ILE A O 1
ATOM 781 N N . THR A 1 97 ? -13.562 9.938 -2.564 1 97 97 THR A N 1
ATOM 782 C CA . THR A 1 97 ? -14.242 10.789 -3.529 1 97 97 THR A CA 1
ATOM 783 C C . THR A 1 97 ? -13.242 11.43 -4.484 1 97 97 THR A C 1
ATOM 785 O O . THR A 1 97 ? -12.25 12.016 -4.051 1 97 97 THR A O 1
ATOM 788 N N . PHE A 1 98 ? -13.562 11.297 -5.742 1 95.88 98 PHE A N 1
ATOM 789 C CA . PHE A 1 98 ? -12.68 11.859 -6.754 1 95.88 98 PHE A CA 1
ATOM 790 C C . PHE A 1 98 ? -13.258 13.156 -7.316 1 95.88 98 PHE A C 1
ATOM 792 O O . PHE A 1 98 ? -14.469 13.266 -7.516 1 95.88 98 PHE A O 1
ATOM 799 N N . PHE A 1 99 ? -12.469 14.125 -7.441 1 96.56 99 PHE A N 1
ATOM 800 C CA . PHE A 1 99 ? -12.805 15.336 -8.18 1 96.56 99 PHE A CA 1
ATOM 801 C C . PHE A 1 99 ? -12.094 15.352 -9.531 1 96.56 99 PHE A C 1
ATOM 803 O O . PHE A 1 99 ? -10.898 15.633 -9.609 1 96.56 99 PHE A O 1
ATOM 810 N N . GLU A 1 100 ? -12.875 14.984 -10.531 1 92.19 100 GLU A N 1
ATOM 811 C CA . GLU A 1 100 ? -12.312 14.719 -11.844 1 92.19 100 GLU A CA 1
ATOM 812 C C . GLU A 1 100 ? -11.242 13.625 -11.781 1 92.19 100 GLU A C 1
ATOM 814 O O . GLU A 1 100 ? -11.461 12.578 -11.172 1 92.19 100 GLU A O 1
ATOM 819 N N . ASP A 1 101 ? -10.18 13.82 -12.508 1 94.38 101 ASP A N 1
ATOM 820 C CA . ASP A 1 101 ? -9.062 12.883 -12.438 1 94.38 101 ASP A CA 1
ATOM 821 C C . ASP A 1 101 ? -7.875 13.5 -11.703 1 94.38 101 ASP A C 1
ATOM 823 O O . ASP A 1 101 ? -6.75 13.008 -11.805 1 94.38 101 ASP A O 1
ATOM 827 N N . LYS A 1 102 ? -8.188 14.547 -10.945 1 97.12 102 LYS A N 1
ATOM 828 C CA . LYS A 1 102 ? -7.129 15.391 -10.398 1 97.12 102 LYS A CA 1
ATOM 829 C C . LYS A 1 102 ? -6.902 15.102 -8.914 1 97.12 102 LYS A C 1
ATOM 831 O O . LYS A 1 102 ? -5.762 15.039 -8.453 1 97.12 102 LYS A O 1
ATOM 836 N N . TYR A 1 103 ? -8.039 15.008 -8.148 1 98.25 103 TYR A N 1
ATOM 837 C CA . TYR A 1 103 ? -7.922 14.875 -6.699 1 98.25 103 TYR A CA 1
ATOM 838 C C . TYR A 1 103 ? -8.586 13.594 -6.211 1 98.25 103 TYR A C 1
ATOM 840 O O . TYR A 1 103 ? -9.648 13.211 -6.707 1 98.25 103 TYR A O 1
ATOM 848 N N . ALA A 1 104 ? -7.961 12.922 -5.309 1 98.25 104 ALA A N 1
ATOM 849 C CA . ALA A 1 104 ? -8.555 11.852 -4.516 1 98.25 104 ALA A CA 1
ATOM 850 C C . ALA A 1 104 ? -8.703 12.266 -3.055 1 98.25 104 ALA A C 1
ATOM 852 O O . ALA A 1 104 ? -7.719 12.602 -2.396 1 98.25 104 ALA A O 1
ATOM 853 N N . VAL A 1 105 ? -9.914 12.273 -2.516 1 98.62 105 VAL A N 1
ATOM 854 C CA . VAL A 1 105 ? -10.188 12.625 -1.127 1 98.62 105 VAL A CA 1
ATOM 855 C C . VAL A 1 105 ? -10.57 11.383 -0.338 1 98.62 105 VAL A C 1
ATOM 857 O O . VAL A 1 105 ? -11.609 10.766 -0.598 1 98.62 105 VAL A O 1
ATOM 860 N N . VAL A 1 106 ? -9.719 10.977 0.593 1 98.69 106 VAL A N 1
ATOM 861 C CA . VAL A 1 106 ? -10.031 9.883 1.509 1 98.69 106 VAL A CA 1
ATOM 862 C C . VAL A 1 106 ? -10.695 10.43 2.77 1 98.69 106 VAL A C 1
ATOM 864 O O . VAL A 1 106 ? -10.086 11.211 3.504 1 98.69 106 VAL A O 1
ATOM 867 N N . HIS A 1 107 ? -11.938 10.07 2.975 1 98.31 107 HIS A N 1
ATOM 868 C CA . HIS A 1 107 ? -12.727 10.609 4.074 1 98.31 107 HIS A CA 1
ATOM 869 C C . HIS A 1 107 ? -13.656 9.547 4.652 1 98.31 107 HIS A C 1
ATOM 871 O O . HIS A 1 107 ? -13.883 8.508 4.031 1 98.31 107 HIS A O 1
ATOM 877 N N . GLU A 1 108 ? -14.133 9.828 5.902 1 97.38 108 GLU A N 1
ATOM 878 C CA . GLU A 1 108 ? -15.102 8.906 6.484 1 97.38 108 GLU A CA 1
ATOM 879 C C . GLU A 1 108 ? -16.391 8.859 5.656 1 97.38 108 GLU A C 1
ATOM 881 O O . GLU A 1 108 ? -16.75 9.844 5.023 1 97.38 108 GLU A O 1
ATOM 886 N N . ILE A 1 109 ? -17.031 7.715 5.691 1 95.38 109 ILE A N 1
ATOM 887 C CA . ILE A 1 109 ? -18.234 7.469 4.891 1 95.38 109 ILE A CA 1
ATOM 888 C C . ILE A 1 109 ? -19.328 8.453 5.289 1 95.38 109 ILE A C 1
ATOM 890 O O . ILE A 1 109 ? -19.688 8.555 6.465 1 95.38 109 ILE A O 1
ATOM 894 N N . LEU A 1 110 ? -19.766 9.188 4.246 1 90.81 110 LEU A N 1
ATOM 895 C CA . LEU A 1 110 ? -20.891 10.094 4.43 1 90.81 110 LEU A CA 1
ATOM 896 C C . LEU A 1 110 ? -22.219 9.328 4.418 1 90.81 110 LEU A C 1
ATOM 898 O O . LEU A 1 110 ? -22.453 8.523 3.516 1 90.81 110 LEU A O 1
ATOM 902 N N . ARG A 1 111 ? -22.922 9.312 5.426 1 77.5 111 ARG A N 1
ATOM 903 C CA . ARG A 1 111 ? -24.219 8.641 5.484 1 77.5 111 ARG A CA 1
ATOM 904 C C . ARG A 1 111 ? -25.359 9.602 5.129 1 77.5 111 ARG A C 1
ATOM 906 O O . ARG A 1 111 ? -25.266 10.797 5.41 1 77.5 111 ARG A O 1
ATOM 913 N N . ASP A 1 112 ? -26.297 9.148 4.074 1 64.69 112 ASP A N 1
ATOM 914 C CA . ASP A 1 112 ? -27.469 9.93 3.65 1 64.69 112 ASP A CA 1
ATOM 915 C C . ASP A 1 112 ? -28.328 10.32 4.848 1 64.69 112 ASP A C 1
ATOM 917 O O . ASP A 1 112 ? -28.672 9.477 5.68 1 64.69 112 ASP A O 1
ATOM 921 N N . ASP A 1 113 ? -28.109 11.336 5.285 1 53.41 113 ASP A N 1
ATOM 922 C CA . ASP A 1 113 ? -28.922 11.852 6.379 1 53.41 113 ASP A CA 1
ATOM 923 C C . ASP A 1 113 ? -30.422 11.75 6.043 1 53.41 113 ASP A C 1
ATOM 925 O O . ASP A 1 113 ? -31.125 12.758 5.996 1 53.41 113 ASP A O 1
ATOM 929 N N . ALA A 1 114 ? -31.031 11 5.094 1 43.19 114 ALA A N 1
ATOM 930 C CA . ALA A 1 114 ? -32.469 11.234 5.098 1 43.19 114 ALA A CA 1
ATOM 931 C C . ALA A 1 114 ? -33 11.453 6.516 1 43.19 114 ALA A C 1
ATOM 933 O O . ALA A 1 114 ? -33.875 12.266 6.734 1 43.19 114 ALA A O 1
ATOM 934 N N . ASP A 1 115 ? -33 10.484 7.316 1 41.56 115 ASP A N 1
ATOM 935 C CA . ASP A 1 115 ? -33.781 10.727 8.516 1 41.56 115 ASP A CA 1
ATOM 936 C C . ASP A 1 115 ? -33.188 11.844 9.359 1 41.56 115 ASP A C 1
ATOM 938 O O . ASP A 1 115 ? -33.906 12.531 10.094 1 41.56 115 ASP A O 1
ATOM 942 N N . ASN A 1 116 ? -31.984 11.648 10.125 1 39.31 116 ASN A N 1
ATOM 943 C CA . ASN A 1 116 ? -31.672 12.477 11.281 1 39.31 116 ASN A CA 1
ATOM 944 C C . ASN A 1 116 ? -31.125 13.836 10.859 1 39.31 116 ASN A C 1
ATOM 946 O O . ASN A 1 116 ? -30.109 13.922 10.18 1 39.31 116 ASN A O 1
ATOM 950 N N . ARG A 1 117 ? -31.906 14.891 10.812 1 42.69 117 ARG A N 1
ATOM 951 C CA . ARG A 1 117 ? -31.844 16.344 10.898 1 42.69 117 ARG A CA 1
ATOM 952 C C . ARG A 1 117 ? -30.562 16.797 11.57 1 42.69 117 ARG A C 1
ATOM 954 O O . ARG A 1 117 ? -30.266 18 11.602 1 42.69 117 ARG A O 1
ATOM 961 N N . SER A 1 118 ? -30.016 16.156 12.656 1 49.44 118 SER A N 1
ATOM 962 C CA . SER A 1 118 ? -28.891 16.688 13.422 1 49.44 118 SER A CA 1
ATOM 963 C C . SER A 1 118 ? -27.562 16.156 12.891 1 49.44 118 SER A C 1
ATOM 965 O O . SER A 1 118 ? -27.375 14.953 12.75 1 49.44 118 SER A O 1
ATOM 967 N N . LEU A 1 119 ? -26.766 16.844 12.172 1 62.62 119 LEU A N 1
ATOM 968 C CA . LEU A 1 119 ? -25.453 16.562 11.617 1 62.62 119 LEU A CA 1
ATOM 969 C C . LEU A 1 119 ? -24.547 15.898 12.656 1 62.62 119 LEU A C 1
ATOM 971 O O . LEU A 1 119 ? -24.062 16.562 13.57 1 62.62 119 LEU A O 1
ATOM 975 N N . GLN A 1 120 ? -24.641 14.602 12.875 1 80.12 120 GLN A 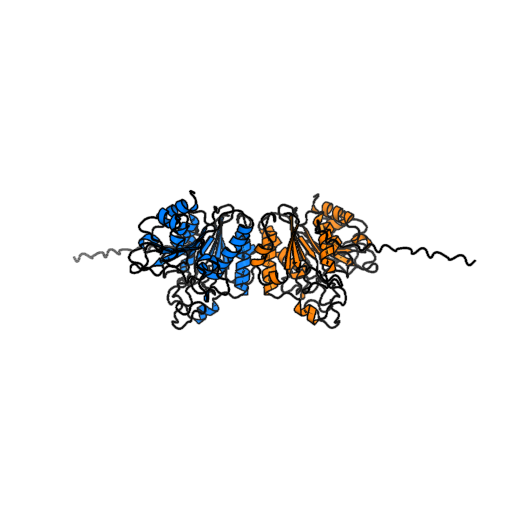N 1
ATOM 976 C CA . GLN A 1 120 ? -23.797 13.836 13.797 1 80.12 120 GLN A CA 1
ATOM 977 C C . GLN A 1 120 ? -22.375 13.719 13.266 1 80.12 120 GLN A C 1
ATOM 979 O O . GLN A 1 120 ? -22.156 13.656 12.055 1 80.12 120 GLN A O 1
ATOM 984 N N . PRO A 1 121 ? -21.484 13.891 14.266 1 89.88 121 PRO A N 1
ATOM 985 C CA . PRO A 1 121 ? -20.078 13.695 13.867 1 89.88 121 PRO A CA 1
ATOM 986 C C . PRO A 1 121 ? -19.812 12.305 13.297 1 89.88 121 PRO A C 1
ATOM 988 O O . PRO A 1 121 ? -20.562 11.367 13.586 1 89.88 121 PRO A O 1
ATOM 991 N N . PHE A 1 122 ? -18.859 12.242 12.406 1 94.69 122 PHE A N 1
ATOM 992 C CA . PHE A 1 122 ? -18.344 10.945 11.984 1 94.69 122 PHE A CA 1
ATOM 993 C C . PHE A 1 122 ? -17.984 10.086 13.195 1 94.69 122 PHE A C 1
ATOM 995 O O . PHE A 1 122 ? -17.75 10.602 14.281 1 94.69 122 PHE A O 1
ATOM 1002 N N . SER A 1 123 ? -17.938 8.828 13.039 1 94.06 123 SER A N 1
ATOM 1003 C CA . SER A 1 123 ? -17.781 7.922 14.172 1 94.06 123 SER A CA 1
ATOM 1004 C C . SER A 1 123 ? -16.312 7.758 14.539 1 94.06 123 SER A C 1
ATOM 1006 O O . SER A 1 123 ? -15.984 7.387 15.664 1 94.06 123 SER A O 1
ATOM 1008 N N . ARG A 1 124 ? -15.383 8.062 13.594 1 97.94 124 ARG A N 1
ATOM 1009 C CA . ARG A 1 124 ? -13.984 7.766 13.875 1 97.94 124 ARG A CA 1
ATOM 1010 C C . ARG A 1 124 ? -13.18 9.047 14.055 1 97.94 124 ARG A C 1
ATOM 1012 O O . ARG A 1 124 ? -12.031 9.008 14.516 1 97.94 124 ARG A O 1
ATOM 1019 N N . TYR A 1 125 ? -13.688 10.211 13.648 1 98.38 125 TYR A N 1
ATOM 1020 C CA . TYR A 1 125 ? -13.094 11.531 13.828 1 98.38 125 TYR A CA 1
ATOM 1021 C C . TYR A 1 125 ? -11.75 11.625 13.117 1 98.38 125 TYR A C 1
ATOM 1023 O O . TYR A 1 125 ? -10.836 12.297 13.594 1 98.38 125 TYR A O 1
ATOM 1031 N N . TRP A 1 126 ? -11.547 10.938 12.023 1 98.75 126 TRP A N 1
ATOM 1032 C CA . TRP A 1 126 ? -10.25 10.781 11.383 1 98.75 126 TRP A CA 1
ATOM 1033 C C . TRP A 1 126 ? -9.906 12 10.531 1 98.75 126 TRP A C 1
ATOM 1035 O O . TRP A 1 126 ? -8.75 12.203 10.156 1 98.75 126 TRP A O 1
ATOM 1045 N N . GLY A 1 127 ? -10.891 12.867 10.258 1 98.62 127 GLY A N 1
ATOM 1046 C CA . GLY A 1 127 ? -10.656 13.891 9.258 1 98.62 127 GLY A CA 1
ATOM 1047 C C . GLY A 1 127 ? -10.523 13.336 7.852 1 98.62 127 GLY A C 1
ATOM 1048 O O . GLY A 1 127 ? -11.281 12.438 7.461 1 98.62 127 GLY A O 1
ATOM 1049 N N . TYR A 1 128 ? -9.648 14.016 7.039 1 98.81 128 TYR A N 1
ATOM 1050 C CA . TYR A 1 128 ? -9.516 13.531 5.668 1 98.81 128 TYR A CA 1
ATOM 1051 C C . TYR A 1 128 ? -8.164 13.922 5.082 1 98.81 128 TYR A C 1
ATOM 1053 O O . TYR A 1 128 ? -7.441 14.734 5.664 1 98.81 128 TYR A O 1
ATOM 1061 N N . VAL A 1 129 ? -7.781 13.266 4.035 1 98.94 129 VAL A N 1
ATOM 1062 C CA . VAL A 1 129 ? -6.582 13.578 3.27 1 98.94 129 VAL A CA 1
ATOM 1063 C C . VAL A 1 129 ? -6.934 13.719 1.791 1 98.94 129 VAL A C 1
ATOM 1065 O O . VAL A 1 129 ? -7.773 12.977 1.273 1 98.94 129 VAL A O 1
ATOM 1068 N N . VAL A 1 130 ? -6.41 14.742 1.156 1 98.88 130 VAL A N 1
ATOM 1069 C CA . VAL A 1 130 ? -6.504 14.938 -0.287 1 98.88 130 VAL A CA 1
ATOM 1070 C C . VAL A 1 130 ? -5.141 14.695 -0.931 1 98.88 130 VAL A C 1
ATOM 1072 O O . VAL A 1 130 ? -4.125 15.211 -0.457 1 98.88 130 VAL A O 1
ATOM 1075 N N . ILE A 1 131 ? -5.129 13.93 -1.986 1 98.69 131 ILE A N 1
ATOM 1076 C CA . ILE A 1 131 ? -3.936 13.68 -2.787 1 98.69 131 ILE A CA 1
ATOM 1077 C C . ILE A 1 131 ? -4.164 14.172 -4.215 1 98.69 131 ILE A C 1
ATOM 1079 O O . ILE A 1 131 ? -5.184 13.844 -4.832 1 98.69 131 ILE A O 1
ATOM 1083 N N . THR A 1 132 ? -3.262 15.008 -4.676 1 98.5 132 THR A N 1
ATOM 1084 C CA . THR A 1 132 ? -3.285 15.461 -6.062 1 98.5 132 THR A CA 1
ATOM 1085 C C . THR A 1 132 ? -2.518 14.5 -6.961 1 98.5 132 THR A C 1
ATOM 1087 O O . THR A 1 132 ? -1.399 14.094 -6.633 1 98.5 132 THR A O 1
ATOM 1090 N N . GLY A 1 133 ? -3.156 14.141 -8.094 1 96.5 133 GLY A N 1
ATOM 1091 C CA . GLY A 1 133 ? -2.385 13.391 -9.078 1 96.5 133 GLY A CA 1
ATOM 1092 C C . GLY A 1 133 ? -1.1 14.086 -9.477 1 96.5 133 GLY A C 1
ATOM 1093 O O . GLY A 1 133 ? -1.062 15.312 -9.602 1 96.5 133 GLY A O 1
ATOM 1094 N N . ARG A 1 134 ? -0.062 13.359 -9.719 1 94.12 134 ARG A N 1
ATOM 1095 C CA . ARG A 1 134 ? 1.264 13.914 -9.961 1 94.12 134 ARG A CA 1
ATOM 1096 C C . ARG A 1 134 ? 1.262 14.812 -11.195 1 94.12 134 ARG A C 1
ATOM 1098 O O . ARG A 1 134 ? 2.041 15.766 -11.281 1 94.12 134 ARG A O 1
ATOM 1105 N N . LYS A 1 135 ? 0.405 14.5 -12.109 1 94.88 135 LYS A N 1
ATOM 1106 C CA . LYS A 1 135 ? 0.291 15.289 -13.336 1 94.88 135 LYS A CA 1
ATOM 1107 C C . LYS A 1 135 ? -0.113 16.734 -13.023 1 94.88 135 LYS A C 1
ATOM 1109 O O . LYS A 1 135 ? 0.252 17.656 -13.75 1 94.88 135 LYS A O 1
ATOM 1114 N N . TYR A 1 136 ? -0.793 16.906 -11.93 1 97 136 TYR A N 1
ATOM 1115 C CA . TYR A 1 136 ? -1.439 18.203 -11.688 1 97 136 TYR A CA 1
ATOM 1116 C C . TYR A 1 136 ? -0.742 18.953 -10.562 1 97 136 TYR A C 1
ATOM 1118 O O . TYR A 1 136 ? -0.984 20.141 -10.367 1 97 136 TYR A O 1
ATOM 1126 N N . ALA A 1 137 ? 0.094 18.312 -9.82 1 95.75 137 ALA A N 1
ATOM 1127 C CA . ALA A 1 137 ? 0.846 18.969 -8.758 1 95.75 137 ALA A CA 1
ATOM 1128 C C . ALA A 1 137 ? 2.129 19.594 -9.305 1 95.75 137 ALA A C 1
ATOM 1130 O O . ALA A 1 137 ? 2.74 19.062 -10.234 1 95.75 137 ALA A O 1
ATOM 1131 N N . THR A 1 138 ? 2.533 20.703 -8.758 1 93.44 138 THR A N 1
ATOM 1132 C CA . THR A 1 138 ? 3.723 21.422 -9.211 1 93.44 138 THR A CA 1
ATOM 1133 C C . THR A 1 138 ? 4.836 21.328 -8.172 1 93.44 138 THR A C 1
ATOM 1135 O O . THR A 1 138 ? 4.586 21.469 -6.973 1 93.44 138 THR A O 1
ATOM 1138 N N . LYS A 1 139 ? 6.051 21.078 -8.68 1 90.31 139 LYS A N 1
ATOM 1139 C CA . LYS A 1 139 ? 7.219 21.062 -7.797 1 90.31 139 LYS A CA 1
ATOM 1140 C C . LYS A 1 139 ? 7.699 22.484 -7.492 1 90.31 139 LYS A C 1
ATOM 1142 O O . LYS A 1 139 ? 7.613 23.359 -8.344 1 90.31 139 LYS A O 1
ATOM 1147 N N . PRO A 1 140 ? 8.344 22.766 -6.305 1 92.25 140 PRO A N 1
ATOM 1148 C CA . PRO A 1 140 ? 8.391 21.812 -5.191 1 92.25 140 PRO A CA 1
ATOM 1149 C C . PRO A 1 140 ? 7 21.469 -4.656 1 92.25 140 PRO A C 1
ATOM 1151 O O . PRO A 1 140 ? 6.113 22.328 -4.621 1 92.25 140 PRO A O 1
ATOM 1154 N N . TYR A 1 141 ? 6.84 20.234 -4.289 1 95.38 141 TYR A N 1
ATOM 1155 C CA . TYR A 1 141 ? 5.535 19.812 -3.789 1 95.38 141 TYR A CA 1
ATOM 1156 C C . TYR A 1 141 ? 5.234 20.453 -2.439 1 95.38 141 TYR A C 1
ATOM 1158 O O . TYR A 1 141 ? 6.074 20.438 -1.537 1 95.38 141 TYR A O 1
ATOM 1166 N N . LEU A 1 142 ? 4.078 21.016 -2.344 1 98.12 142 LEU A N 1
ATOM 1167 C CA . LEU A 1 142 ? 3.578 21.578 -1.092 1 98.12 142 LEU A CA 1
ATOM 1168 C C . LEU A 1 142 ? 2.547 20.656 -0.457 1 98.12 142 LEU A C 1
ATOM 1170 O O . LEU A 1 142 ? 1.637 20.172 -1.137 1 98.12 142 LEU A O 1
ATOM 1174 N N . HIS A 1 143 ? 2.746 20.344 0.764 1 98.75 143 HIS A N 1
ATOM 1175 C CA . HIS A 1 143 ? 1.83 19.547 1.568 1 98.75 143 HIS A CA 1
ATOM 1176 C C . HIS A 1 143 ? 1.237 20.359 2.709 1 98.75 143 HIS A C 1
ATOM 1178 O O . HIS A 1 143 ? 1.972 20.875 3.561 1 98.75 143 HIS A O 1
ATOM 1184 N N . HIS A 1 144 ? -0.108 20.484 2.744 1 98.94 144 HIS A N 1
ATOM 1185 C CA . HIS A 1 144 ? -0.793 21.297 3.74 1 98.94 144 HIS A CA 1
ATOM 1186 C C . HIS A 1 144 ? -1.451 20.438 4.809 1 98.94 144 HIS A C 1
ATOM 1188 O O . HIS A 1 144 ? -1.863 19.297 4.527 1 98.94 144 HIS A O 1
ATOM 1194 N N . SER A 1 145 ? -1.544 20.984 6 1 98.94 145 SER A N 1
ATOM 1195 C CA . SER A 1 145 ? -2.338 20.328 7.031 1 98.94 145 SER A CA 1
ATOM 1196 C C . SER A 1 145 ? -2.924 21.344 8.008 1 98.94 145 SER A C 1
ATOM 1198 O O . SER A 1 145 ? -2.391 22.438 8.164 1 98.94 145 SER A O 1
ATOM 1200 N N . SER A 1 146 ? -4.027 21.047 8.578 1 98.88 146 SER A N 1
ATOM 1201 C CA . SER A 1 146 ? -4.695 21.812 9.625 1 98.88 146 SER A CA 1
ATOM 1202 C C . SER A 1 146 ? -5.133 20.906 10.773 1 98.88 146 SER A C 1
ATOM 1204 O O . SER A 1 146 ? -6.145 20.203 10.672 1 98.88 146 SER A O 1
ATOM 1206 N N . PRO A 1 147 ? -4.465 20.969 11.867 1 98.81 147 PRO A N 1
ATOM 1207 C CA . PRO A 1 147 ? -4.727 20.016 12.945 1 98.81 147 PRO A CA 1
ATOM 1208 C C . PRO A 1 147 ? -5.844 20.484 13.883 1 98.81 147 PRO A C 1
ATOM 1210 O O . PRO A 1 147 ? -6.355 19.688 14.672 1 98.81 147 PRO A O 1
ATOM 1213 N N . HIS A 1 148 ? -6.191 21.812 13.844 1 98.62 148 HIS A N 1
ATOM 1214 C CA . HIS A 1 148 ? -7.059 22.328 14.898 1 98.62 148 HIS A CA 1
ATOM 1215 C C . HIS A 1 148 ? -8.391 22.812 14.328 1 98.62 148 HIS A C 1
ATOM 1217 O O . HIS A 1 148 ? -8.703 24 14.406 1 98.62 148 HIS A O 1
ATOM 1223 N N . PHE A 1 149 ? -9.211 21.906 13.969 1 98.06 149 PHE A N 1
ATOM 1224 C CA . PHE A 1 149 ? -10.57 22.203 13.547 1 98.06 149 PHE A CA 1
ATOM 1225 C C . PHE A 1 149 ? -11.328 22.953 14.633 1 98.06 149 PHE A C 1
ATOM 1227 O O . PHE A 1 149 ? -11.281 22.578 15.805 1 98.06 149 PHE A O 1
ATOM 1234 N N . GLU A 1 150 ? -11.992 24.062 14.188 1 96.69 150 GLU A N 1
ATOM 1235 C CA . GLU A 1 150 ? -12.852 24.859 15.055 1 96.69 150 GLU A CA 1
ATOM 1236 C C . GLU A 1 150 ? -12.031 25.703 16.016 1 96.69 150 GLU A C 1
ATOM 1238 O O . GLU A 1 150 ? -12.164 26.938 16.047 1 96.69 150 GLU A O 1
ATOM 1243 N N . SER A 1 151 ? -11.086 25.125 16.766 1 96.44 151 SER A N 1
ATOM 1244 C CA . SER A 1 151 ? -10.398 25.797 17.859 1 96.44 151 SER A CA 1
ATOM 1245 C C . SER A 1 151 ? -9.477 26.906 17.344 1 96.44 151 SER A C 1
ATOM 1247 O O . SER A 1 151 ? -9.211 27.875 18.047 1 96.44 151 SER A O 1
ATOM 1249 N N . ASP A 1 152 ? -8.938 26.719 16.109 1 97.19 152 ASP A N 1
ATOM 1250 C CA . ASP A 1 152 ? -8.055 27.703 15.516 1 97.19 152 ASP A CA 1
ATOM 1251 C C . ASP A 1 152 ? -8.805 28.578 14.508 1 97.19 152 ASP A C 1
ATOM 1253 O O . ASP A 1 152 ? -8.188 29.297 13.727 1 97.19 152 ASP A O 1
ATOM 1257 N N . GLY A 1 153 ? -10.125 28.547 14.531 1 95.44 153 GLY A N 1
ATOM 1258 C CA . GLY A 1 153 ? -10.906 29.266 13.539 1 95.44 153 GLY A CA 1
ATOM 1259 C C . GLY A 1 153 ? -11.023 28.531 12.219 1 95.44 153 GLY A C 1
ATOM 1260 O O . GLY A 1 153 ? -11.148 27.297 12.203 1 95.44 153 GLY A O 1
ATOM 1261 N N . ASP A 1 154 ? -11.07 29.234 11.086 1 95.69 154 ASP A N 1
ATOM 1262 C CA . ASP A 1 154 ? -11.445 28.641 9.805 1 95.69 154 ASP A CA 1
ATOM 1263 C C . ASP A 1 154 ? -10.219 28.188 9.023 1 95.69 154 ASP A C 1
ATOM 1265 O O . ASP A 1 154 ? -10.109 28.422 7.82 1 95.69 154 ASP A O 1
ATOM 1269 N N . VAL A 1 155 ? -9.297 27.516 9.703 1 97.75 155 VAL A N 1
ATOM 1270 C CA . VAL A 1 155 ? -8.031 27.109 9.086 1 97.75 155 VAL A CA 1
ATOM 1271 C C . VAL A 1 155 ? -8.273 25.938 8.141 1 97.75 155 VAL A C 1
ATOM 1273 O O . VAL A 1 155 ? -7.508 25.719 7.199 1 97.75 155 VAL A O 1
ATOM 1276 N N . GLY A 1 156 ? -9.336 25.109 8.375 1 97.75 156 GLY A N 1
ATOM 1277 C CA . GLY A 1 156 ? -9.688 24.062 7.426 1 97.75 156 GLY A CA 1
ATOM 1278 C C . GLY A 1 156 ? -10.008 24.594 6.039 1 97.75 156 GLY A C 1
ATOM 1279 O O . GLY A 1 156 ? -9.43 24.141 5.047 1 97.75 156 GLY A O 1
ATOM 1280 N N . ASN A 1 157 ? -10.883 25.562 6.012 1 97.31 157 ASN A N 1
ATOM 1281 C CA . ASN A 1 157 ? -11.227 26.203 4.75 1 97.31 157 ASN A CA 1
ATOM 1282 C C . ASN A 1 157 ? -10.023 26.938 4.145 1 97.31 157 ASN A C 1
ATOM 1284 O O . ASN A 1 157 ? -9.828 26.906 2.928 1 97.31 157 ASN A O 1
ATOM 1288 N N . GLN A 1 158 ? -9.273 27.594 4.992 1 98.31 158 GLN A N 1
ATOM 1289 C CA . GLN A 1 158 ? -8.086 28.297 4.516 1 98.31 158 GLN A CA 1
ATOM 1290 C C . GLN A 1 158 ? -7.129 27.344 3.812 1 98.31 158 GLN A C 1
ATOM 1292 O O . GLN A 1 158 ? -6.711 27.594 2.682 1 98.31 158 GLN A O 1
ATOM 1297 N N . SER A 1 159 ? -6.789 26.25 4.492 1 98.62 159 SER A N 1
ATOM 1298 C CA . SER A 1 159 ? -5.828 25.312 3.93 1 98.62 159 SER A CA 1
ATOM 1299 C C . SER A 1 159 ? -6.367 24.656 2.664 1 98.62 159 SER A C 1
ATOM 1301 O O . SER A 1 159 ? -5.621 24.422 1.711 1 98.62 159 SER A O 1
ATOM 1303 N N . ALA A 1 160 ? -7.668 24.375 2.625 1 98.56 160 ALA A N 1
ATOM 1304 C CA . ALA A 1 160 ? -8.281 23.781 1.433 1 98.56 160 ALA A CA 1
ATOM 1305 C C . ALA A 1 160 ? -8.211 24.75 0.256 1 98.56 160 ALA A C 1
ATOM 1307 O O . ALA A 1 160 ? -7.891 24.359 -0.866 1 98.56 160 ALA A O 1
ATOM 1308 N N . ALA A 1 161 ? -8.531 26.016 0.495 1 98.06 161 ALA A N 1
ATOM 1309 C CA . ALA A 1 161 ? -8.5 27.031 -0.549 1 98.06 161 ALA A CA 1
ATOM 1310 C C . ALA A 1 161 ? -7.09 27.188 -1.116 1 98.06 161 ALA A C 1
ATOM 1312 O O . ALA A 1 161 ? -6.91 27.25 -2.336 1 98.06 161 ALA A O 1
ATOM 1313 N N . ILE A 1 162 ? -6.109 27.297 -0.219 1 98.44 162 ILE A N 1
ATOM 1314 C CA . ILE A 1 162 ? -4.73 27.484 -0.647 1 98.44 162 ILE A CA 1
ATOM 1315 C C . ILE A 1 162 ? -4.238 26.25 -1.392 1 98.44 162 ILE A C 1
ATOM 1317 O O . ILE A 1 162 ? -3.609 26.359 -2.447 1 98.44 162 ILE A O 1
ATOM 1321 N N . PHE A 1 163 ? -4.539 25.094 -0.874 1 98.44 163 PHE A N 1
ATOM 1322 C CA . PHE A 1 163 ? -4.188 23.828 -1.515 1 98.44 163 PHE A CA 1
ATOM 1323 C C . PHE A 1 163 ? -4.672 23.812 -2.959 1 98.44 163 PHE A C 1
ATOM 1325 O O . PHE A 1 163 ? -3.896 23.531 -3.875 1 98.44 163 PHE A O 1
ATOM 1332 N N . GLU A 1 164 ? -5.914 24.062 -3.07 1 97.25 164 GLU A N 1
ATOM 1333 C CA . GLU A 1 164 ? -6.547 23.938 -4.379 1 97.25 164 GLU A CA 1
ATOM 1334 C C . GLU A 1 164 ? -6 24.984 -5.359 1 97.25 164 GLU A C 1
ATOM 1336 O O . GLU A 1 164 ? -5.801 24.688 -6.539 1 97.25 164 GLU A O 1
ATOM 1341 N N . ALA A 1 165 ? -5.66 26.109 -4.922 1 97.31 165 ALA A N 1
ATOM 1342 C CA . ALA A 1 165 ? -5.316 27.234 -5.785 1 97.31 165 ALA A CA 1
ATOM 1343 C C . ALA A 1 165 ? -3.826 27.234 -6.117 1 97.31 165 ALA A C 1
ATOM 1345 O O . ALA A 1 165 ? -3.383 27.969 -7 1 97.31 165 ALA A O 1
ATOM 1346 N N . THR A 1 166 ? -3.018 26.391 -5.492 1 97.31 166 THR A N 1
ATOM 1347 C CA . THR A 1 166 ? -1.573 26.484 -5.676 1 97.31 166 THR A CA 1
ATOM 1348 C C . THR A 1 166 ? -1.007 25.172 -6.215 1 97.31 166 THR A C 1
ATOM 1350 O O . THR A 1 166 ? 0.18 24.891 -6.039 1 97.31 166 THR A O 1
ATOM 1353 N N . ALA A 1 167 ? -1.826 24.328 -6.777 1 96.31 167 ALA A N 1
ATOM 1354 C CA . ALA A 1 167 ? -1.401 23.047 -7.352 1 96.31 167 ALA A CA 1
ATOM 1355 C C . ALA A 1 167 ? -0.561 22.25 -6.359 1 96.31 167 ALA A C 1
ATOM 1357 O O . ALA A 1 167 ? 0.501 21.734 -6.711 1 96.31 167 ALA A O 1
ATOM 1358 N N . SER A 1 168 ? -1.014 22.297 -5.082 1 98.25 168 SER A N 1
ATOM 1359 C CA . SER A 1 168 ? -0.311 21.594 -4.012 1 98.25 168 SER A CA 1
ATOM 1360 C C . SER A 1 168 ? -0.5 20.078 -4.129 1 98.25 168 SER A C 1
ATOM 1362 O O . SER A 1 168 ? -1.346 19.609 -4.895 1 98.25 168 SER A O 1
ATOM 1364 N N . ARG A 1 169 ? 0.284 19.344 -3.432 1 98 169 ARG A N 1
ATOM 1365 C CA . ARG A 1 169 ? 0.361 17.891 -3.596 1 98 169 ARG A CA 1
ATOM 1366 C C . ARG A 1 169 ? -0.605 17.188 -2.652 1 98 169 ARG A C 1
ATOM 1368 O O . ARG A 1 169 ? -1.161 16.141 -2.996 1 98 169 ARG A O 1
ATOM 1375 N N . SER A 1 170 ? -0.723 17.734 -1.402 1 98.88 170 SER A N 1
ATOM 1376 C CA . SER A 1 170 ? -1.631 17.062 -0.478 1 98.88 170 SER A CA 1
ATOM 1377 C C . SER A 1 170 ? -2.172 18.031 0.567 1 98.88 170 SER A C 1
ATOM 1379 O O . SER A 1 170 ? -1.627 19.125 0.748 1 98.88 170 SER A O 1
ATOM 1381 N N . LEU A 1 171 ? -3.27 17.656 1.18 1 98.94 171 LEU A N 1
ATOM 1382 C CA . LEU A 1 171 ? -3.924 18.344 2.285 1 98.94 171 LEU A CA 1
ATOM 1383 C C . LEU A 1 171 ? -4.449 17.344 3.314 1 98.94 171 LEU A C 1
ATOM 1385 O O . LEU A 1 171 ? -5.09 16.359 2.959 1 98.94 171 LEU A O 1
ATOM 1389 N N . VAL A 1 172 ? -4.098 17.547 4.551 1 98.94 172 VAL A N 1
ATOM 1390 C CA . VAL A 1 172 ? -4.645 16.75 5.645 1 98.94 172 VAL A CA 1
ATOM 1391 C C . VAL A 1 172 ? -5.375 17.656 6.629 1 98.94 172 VAL A C 1
ATOM 1393 O O . VAL A 1 172 ? -4.824 18.656 7.082 1 98.94 172 VAL A O 1
ATOM 1396 N N . VAL A 1 173 ? -6.648 17.328 6.961 1 98.94 173 VAL A N 1
ATOM 1397 C CA . VAL A 1 173 ? -7.441 18.094 7.914 1 98.94 173 VAL A CA 1
ATOM 1398 C C . VAL A 1 173 ? -7.93 17.188 9.039 1 98.94 173 VAL A C 1
ATOM 1400 O O . VAL A 1 173 ? -8.43 16.078 8.773 1 98.94 173 VAL A O 1
ATOM 1403 N N . ALA A 1 174 ? -7.742 17.641 10.297 1 98.88 174 ALA A N 1
ATOM 1404 C CA . ALA A 1 174 ? -8.172 16.859 11.453 1 98.88 174 ALA A CA 1
ATOM 1405 C C . ALA A 1 174 ? -9.688 16.812 11.555 1 98.88 174 ALA A C 1
ATOM 1407 O O . ALA A 1 174 ? -10.367 17.781 11.234 1 98.88 174 ALA A O 1
ATOM 1408 N N . GLY A 1 175 ? -10.242 15.68 12.07 1 98.62 175 GLY A N 1
ATOM 1409 C CA . GLY A 1 175 ? -11.68 15.461 12.078 1 98.62 175 GLY A CA 1
ATOM 1410 C C . GLY A 1 175 ? -12.328 15.82 13.406 1 98.62 175 GLY A C 1
ATOM 1411 O O . GLY A 1 175 ? -13.508 15.547 13.617 1 98.62 175 GLY A O 1
ATOM 1412 N N . ALA A 1 176 ? -11.539 16.422 14.281 1 98.5 176 ALA A N 1
ATOM 1413 C CA . ALA A 1 176 ? -12.062 16.812 15.586 1 98.5 176 ALA A CA 1
ATOM 1414 C C . ALA A 1 176 ? -11.359 18.062 16.109 1 98.5 176 ALA A C 1
ATOM 1416 O O . ALA A 1 176 ? -10.172 18.266 15.852 1 98.5 176 ALA A O 1
ATOM 1417 N N . SER A 1 177 ? -12.109 18.844 16.828 1 98.12 177 SER A N 1
ATOM 1418 C CA . SER A 1 177 ? -11.508 19.922 17.625 1 98.12 177 SER A CA 1
ATOM 1419 C C . SER A 1 177 ? -10.516 19.359 18.641 1 98.12 177 SER A C 1
ATOM 1421 O O . SER A 1 177 ? -10.734 18.281 19.203 1 98.12 177 SER A O 1
ATOM 1423 N N . ARG A 1 178 ? -9.445 20.109 18.906 1 97.81 178 ARG A N 1
ATOM 1424 C CA . ARG A 1 178 ? -8.508 19.641 19.922 1 97.81 178 ARG A CA 1
ATOM 1425 C C . ARG A 1 178 ? -9.18 19.562 21.297 1 97.81 178 ARG A C 1
ATOM 1427 O O . ARG A 1 178 ? -8.695 18.859 22.188 1 97.81 178 ARG A O 1
ATOM 1434 N N . TYR A 1 179 ? -10.414 20.156 21.406 1 97.44 179 TYR A N 1
ATOM 1435 C CA . TYR A 1 179 ? -11.172 20.125 22.641 1 97.44 179 TYR A CA 1
ATOM 1436 C C . TYR A 1 179 ? -12.453 19.312 22.484 1 97.44 179 TYR A C 1
ATOM 1438 O O . TYR A 1 179 ? -13.438 19.547 23.172 1 97.44 179 TYR A O 1
ATOM 1446 N N . ALA A 1 180 ? -12.453 18.391 21.609 1 97.81 180 ALA A N 1
ATOM 1447 C CA . ALA A 1 180 ? -13.656 17.625 21.312 1 97.81 180 ALA A CA 1
ATOM 1448 C C . ALA A 1 180 ? -14.031 16.719 22.5 1 97.81 180 ALA A C 1
ATOM 1450 O O . ALA A 1 180 ? -15.211 16.453 22.719 1 97.81 180 ALA A O 1
ATOM 1451 N N . VAL A 1 181 ? -13.047 16.281 23.25 1 97.88 181 VAL A N 1
ATOM 1452 C CA . VAL A 1 181 ? -13.281 15.32 24.328 1 97.88 181 VAL A CA 1
ATOM 1453 C C . VAL A 1 181 ? -13.695 16.062 25.594 1 97.88 181 VAL A C 1
ATOM 1455 O O . VAL A 1 181 ? -12.953 16.922 26.094 1 97.88 181 VAL A O 1
ATOM 1458 N N . ARG A 1 182 ? -14.773 15.703 26.156 1 94.19 182 ARG A N 1
ATOM 1459 C CA . ARG A 1 182 ? -15.391 16.375 27.297 1 94.19 182 ARG A CA 1
ATOM 1460 C C . ARG A 1 182 ? -14.578 16.156 28.562 1 94.19 182 ARG A C 1
ATOM 1462 O O . ARG A 1 182 ? -14.453 17.062 29.391 1 94.19 182 ARG A O 1
ATOM 1469 N N . ASP A 1 183 ? -14.141 14.914 28.641 1 87.88 183 ASP A N 1
ATOM 1470 C CA . ASP A 1 183 ? -13.453 14.523 29.859 1 87.88 183 ASP A CA 1
ATOM 1471 C C . ASP A 1 183 ? -12.133 15.266 30.016 1 87.88 183 ASP A C 1
ATOM 1473 O O . ASP A 1 183 ? -11.148 14.953 29.344 1 87.88 183 ASP A O 1
ATOM 1477 N N . ASN A 1 184 ? -12.094 16.078 31 1 78.31 184 ASN A N 1
ATOM 1478 C CA . ASN A 1 184 ? -10.906 16.891 31.203 1 78.31 184 ASN A CA 1
ATOM 1479 C C . ASN A 1 184 ? -9.75 16.062 31.781 1 78.31 184 ASN A C 1
ATOM 1481 O O . ASN A 1 184 ? -8.594 16.5 31.734 1 78.31 184 ASN A O 1
ATOM 1485 N N . ASN A 1 185 ? -10.094 14.898 32.188 1 84.62 185 ASN A N 1
ATOM 1486 C CA . ASN A 1 185 ? -9.055 14.078 32.812 1 84.62 185 ASN A CA 1
ATOM 1487 C C . ASN A 1 185 ? -8.461 13.094 31.797 1 84.62 185 ASN A C 1
ATOM 1489 O O . ASN A 1 185 ? -7.582 12.305 32.156 1 84.62 185 ASN A O 1
ATOM 1493 N N . ALA A 1 186 ? -8.984 13.203 30.594 1 89.94 186 ALA A N 1
ATOM 1494 C CA . ALA A 1 186 ? -8.383 12.328 29.594 1 89.94 186 ALA A CA 1
ATOM 1495 C C . ALA A 1 186 ? -6.938 12.727 29.312 1 89.94 186 ALA A C 1
ATOM 1497 O O . ALA A 1 186 ? -6.664 13.859 28.938 1 89.94 186 ALA A O 1
ATOM 1498 N N . THR A 1 187 ? -6.047 11.812 29.484 1 92.94 187 THR A N 1
ATOM 1499 C CA . THR A 1 187 ? -4.625 12.117 29.375 1 92.94 187 THR A CA 1
ATOM 1500 C C . THR A 1 187 ? -4.121 11.836 27.953 1 92.94 187 THR A C 1
ATOM 1502 O O . THR A 1 187 ? -4.395 10.781 27.391 1 92.94 187 THR A O 1
ATOM 1505 N N . ASN A 1 188 ? -3.432 12.789 27.422 1 96.06 188 ASN A N 1
ATOM 1506 C CA . ASN A 1 188 ? -2.715 12.641 26.156 1 96.06 188 ASN A CA 1
ATOM 1507 C C . ASN A 1 188 ? -1.422 11.852 26.344 1 96.06 188 ASN A C 1
ATOM 1509 O O . ASN A 1 188 ? -0.504 12.305 27.031 1 96.06 188 ASN A O 1
ATOM 1513 N N . PRO A 1 189 ? -1.317 10.695 25.766 1 95.94 189 PRO A N 1
ATOM 1514 C CA . PRO A 1 189 ? -0.138 9.859 26 1 95.94 189 PRO A CA 1
ATOM 1515 C C . PRO A 1 189 ? 1.126 10.43 25.359 1 95.94 189 PRO A C 1
ATOM 1517 O O . PRO A 1 189 ? 2.238 10.055 25.75 1 95.94 189 PRO A O 1
ATOM 1520 N N . CYS A 1 190 ? 1.056 11.234 24.406 1 97.25 190 CYS A N 1
ATOM 1521 C CA . CYS A 1 190 ? 2.195 11.805 23.688 1 97.25 190 CYS A CA 1
ATOM 1522 C C . CYS A 1 190 ? 2.686 13.07 24.375 1 97.25 190 CYS A C 1
ATOM 1524 O O . CYS A 1 190 ? 3.885 13.234 24.609 1 97.25 190 CYS A O 1
ATOM 1526 N N . ALA A 1 191 ? 1.776 14.016 24.641 1 95.19 191 ALA A N 1
ATOM 1527 C CA . ALA A 1 191 ? 2.09 15.281 25.297 1 95.19 191 ALA A CA 1
ATOM 1528 C C . ALA A 1 191 ? 1.097 15.586 26.422 1 95.19 191 ALA A C 1
ATOM 1530 O O . ALA A 1 191 ? 0.031 16.156 26.172 1 95.19 191 ALA A O 1
ATOM 1531 N N . LYS A 1 192 ? 1.401 15.406 27.641 1 92.94 192 LYS A N 1
ATOM 1532 C CA . LYS A 1 192 ? 0.509 15.414 28.797 1 92.94 192 LYS A CA 1
ATOM 1533 C C . LYS A 1 192 ? -0.129 16.781 28.984 1 92.94 192 LYS A C 1
ATOM 1535 O O . LYS A 1 192 ? -1.235 16.891 29.531 1 92.94 192 LYS A O 1
ATOM 1540 N N . ASN A 1 193 ? 0.537 17.781 28.531 1 92.62 193 ASN A N 1
ATOM 1541 C CA . ASN A 1 193 ? 0.045 19.141 28.766 1 92.62 193 ASN A CA 1
ATOM 1542 C C . ASN A 1 193 ? -0.945 19.562 27.688 1 92.62 193 ASN A C 1
ATOM 1544 O O . ASN A 1 193 ? -1.466 20.688 27.719 1 92.62 193 ASN A O 1
ATOM 1548 N N . TYR A 1 194 ? -1.238 18.703 26.719 1 95.75 194 TYR A N 1
ATOM 1549 C CA . TYR A 1 194 ? -2.156 19 25.625 1 95.75 194 TYR A CA 1
ATOM 1550 C C . TYR A 1 194 ? -3.365 18.078 25.656 1 95.75 194 TYR A C 1
ATOM 1552 O O . TYR A 1 194 ? -3.295 16.969 26.219 1 95.75 194 TYR A O 1
ATOM 1560 N N . ALA A 1 195 ? -4.434 18.562 25.109 1 96.75 195 ALA A N 1
ATOM 1561 C CA . ALA A 1 195 ? -5.664 17.766 25.047 1 96.75 195 ALA A CA 1
ATOM 1562 C C . ALA A 1 195 ? -5.457 16.484 24.266 1 96.75 195 ALA A C 1
ATOM 1564 O O . ALA A 1 195 ? -4.637 16.438 23.344 1 96.75 195 ALA A O 1
ATOM 1565 N N . VAL A 1 196 ? -6.211 15.461 24.594 1 97.62 196 VAL A N 1
ATOM 1566 C CA . VAL A 1 196 ? -6.055 14.141 23.984 1 97.62 196 VAL A CA 1
ATOM 1567 C C . VAL A 1 196 ? -6.414 14.203 22.5 1 97.62 196 VAL A C 1
ATOM 1569 O O . VAL A 1 196 ? -5.848 13.469 21.688 1 97.62 196 VAL A O 1
ATOM 1572 N N . ALA A 1 197 ? -7.23 15.18 22.109 1 98.06 197 ALA A N 1
ATOM 1573 C CA . ALA A 1 197 ? -7.664 15.273 20.719 1 98.06 197 ALA A CA 1
ATOM 1574 C C . ALA A 1 197 ? -6.84 16.297 19.953 1 98.06 197 ALA A C 1
ATOM 1576 O O . ALA A 1 197 ? -7.176 16.672 18.812 1 98.06 197 ALA A O 1
ATOM 1577 N N . ASP A 1 198 ? -5.773 16.828 20.578 1 98.25 198 ASP A N 1
ATOM 1578 C CA . ASP A 1 198 ? -4.883 17.75 19.891 1 98.25 198 ASP A CA 1
ATOM 1579 C C . ASP A 1 198 ? -4.027 17.016 18.859 1 98.25 198 ASP A C 1
ATOM 1581 O O . ASP A 1 198 ? -3.012 16.406 19.203 1 98.25 198 ASP A O 1
ATOM 1585 N N . ALA A 1 199 ? -4.363 17.172 17.609 1 98.56 199 ALA A N 1
ATOM 1586 C CA . ALA A 1 199 ? -3.768 16.391 16.531 1 98.56 199 ALA A CA 1
ATOM 1587 C C . ALA A 1 199 ? -2.33 16.828 16.266 1 98.56 199 ALA A C 1
ATOM 1589 O O . ALA A 1 199 ? -1.562 16.109 15.617 1 98.56 199 ALA A O 1
ATOM 1590 N N . ALA A 1 200 ? -1.909 18 16.75 1 98.75 200 ALA A N 1
ATOM 1591 C CA . ALA A 1 200 ? -0.529 18.438 16.578 1 98.75 200 ALA A CA 1
ATOM 1592 C C . ALA A 1 200 ? 0.368 17.859 17.672 1 98.75 200 ALA A C 1
ATOM 1594 O O . ALA A 1 200 ? 1.595 17.969 17.594 1 98.75 200 ALA A O 1
ATOM 1595 N N . HIS A 1 201 ? -0.293 17.172 18.688 1 98.62 201 HIS A N 1
ATOM 1596 C CA . HIS A 1 201 ? 0.49 16.734 19.844 1 98.62 201 HIS A CA 1
ATOM 1597 C C . HIS A 1 201 ? 0.081 15.328 20.281 1 98.62 201 HIS A C 1
ATOM 1599 O O . HIS A 1 201 ? 0.332 14.938 21.422 1 98.62 201 HIS A O 1
ATOM 1605 N N . ASN A 1 202 ? -0.632 14.625 19.531 1 98.62 202 ASN A N 1
ATOM 1606 C CA . ASN A 1 202 ? -0.989 13.227 19.766 1 98.62 202 ASN A CA 1
ATOM 1607 C C . ASN A 1 202 ? -0.727 12.367 18.531 1 98.62 202 ASN A C 1
ATOM 1609 O O . ASN A 1 202 ? -1.417 12.5 17.516 1 98.62 202 ASN A O 1
ATOM 1613 N N . ASN A 1 203 ? 0.237 11.445 18.625 1 98.56 203 ASN A N 1
ATOM 1614 C CA . ASN A 1 203 ? 0.682 10.672 17.469 1 98.56 203 ASN A CA 1
ATOM 1615 C C . ASN A 1 203 ? -0.223 9.477 17.219 1 98.56 203 ASN A C 1
ATOM 1617 O O . ASN A 1 203 ? 0.046 8.664 16.328 1 98.56 203 ASN A O 1
ATOM 1621 N N . LEU A 1 204 ? -1.314 9.383 17.984 1 98.25 204 LEU A N 1
ATOM 1622 C CA . LEU A 1 204 ? -2.197 8.227 17.844 1 98.25 204 LEU A CA 1
ATOM 1623 C C . LEU A 1 204 ? -3.332 8.531 16.875 1 98.25 204 LEU A C 1
ATOM 1625 O O . LEU A 1 204 ? -4.102 7.641 16.5 1 98.25 204 LEU A O 1
ATOM 1629 N N . THR A 1 205 ? -3.469 9.773 16.422 1 98.69 205 THR A N 1
ATOM 1630 C CA . THR A 1 205 ? -4.582 10.188 15.57 1 98.69 205 THR A CA 1
ATOM 1631 C C . THR A 1 205 ? -4.348 9.758 14.125 1 98.69 205 THR A C 1
ATOM 1633 O O . THR A 1 205 ? -3.205 9.617 13.688 1 98.69 205 THR A O 1
ATOM 1636 N N . MET A 1 206 ? -5.402 9.555 13.352 1 98.81 206 MET A N 1
ATOM 1637 C CA . MET A 1 206 ? -5.277 9.297 11.922 1 98.81 206 MET A CA 1
ATOM 1638 C C . MET A 1 206 ? -4.676 10.5 11.203 1 98.81 206 MET A C 1
ATOM 1640 O O . MET A 1 206 ? -3.951 10.336 10.219 1 98.81 206 MET A O 1
ATOM 1644 N N . PHE A 1 207 ? -4.953 11.742 11.734 1 98.88 207 PHE A N 1
ATOM 1645 C CA . PHE A 1 207 ? -4.312 12.945 11.211 1 98.88 207 PHE A CA 1
ATOM 1646 C C . PHE A 1 207 ? -2.797 12.773 11.164 1 98.88 207 PHE A C 1
ATOM 1648 O O . PHE A 1 207 ? -2.168 13.031 10.133 1 98.88 207 PHE A O 1
ATOM 1655 N N . HIS A 1 208 ? -2.217 12.273 12.266 1 98.88 208 HIS A N 1
ATOM 1656 C CA . HIS A 1 208 ? -0.774 12.062 12.328 1 98.88 208 HIS A CA 1
ATOM 1657 C C . HIS A 1 208 ? -0.337 10.953 11.375 1 98.88 208 HIS A C 1
ATOM 1659 O O . HIS A 1 208 ? 0.694 11.062 10.711 1 98.88 208 HIS A O 1
ATOM 1665 N N . THR A 1 209 ? -1.133 9.93 11.305 1 98.69 209 THR A N 1
ATOM 1666 C CA . THR A 1 209 ? -0.833 8.805 10.422 1 98.69 209 THR A CA 1
ATOM 1667 C C . THR A 1 209 ? -0.773 9.266 8.961 1 98.69 209 THR A C 1
ATOM 1669 O O . THR A 1 209 ? 0.174 8.945 8.242 1 98.69 209 THR A O 1
ATOM 1672 N N . PHE A 1 210 ? -1.775 10.055 8.5 1 98.88 210 PHE A N 1
ATOM 1673 C CA . PHE A 1 210 ? -1.797 10.555 7.129 1 98.88 210 PHE A CA 1
ATOM 1674 C C . PHE A 1 210 ? -0.581 11.43 6.852 1 98.88 210 PHE A C 1
ATOM 1676 O O . PHE A 1 210 ? 0.098 11.258 5.84 1 98.88 210 PHE A O 1
ATOM 1683 N N . ASN A 1 211 ? -0.287 12.32 7.734 1 98.88 211 ASN A N 1
ATOM 1684 C CA . ASN A 1 211 ? 0.852 13.211 7.551 1 98.88 211 ASN A CA 1
ATOM 1685 C C . ASN A 1 211 ? 2.168 12.438 7.5 1 98.88 211 ASN A C 1
ATOM 1687 O O . ASN A 1 211 ? 3.014 12.703 6.641 1 98.88 211 ASN A O 1
ATOM 1691 N N . THR A 1 212 ? 2.336 11.516 8.438 1 98.38 212 THR A N 1
ATOM 1692 C CA . THR A 1 212 ? 3.547 10.703 8.477 1 98.38 212 THR A CA 1
ATOM 1693 C C . THR A 1 212 ? 3.699 9.898 7.188 1 98.38 212 THR A C 1
ATOM 1695 O O . THR A 1 212 ? 4.793 9.82 6.625 1 98.38 212 THR A O 1
ATOM 1698 N N . ALA A 1 213 ? 2.604 9.305 6.734 1 98 213 ALA A N 1
ATOM 1699 C CA . ALA A 1 213 ? 2.633 8.547 5.488 1 98 213 ALA A CA 1
ATOM 1700 C C . ALA A 1 213 ? 3.078 9.422 4.32 1 98 213 ALA A C 1
ATOM 1702 O O . ALA A 1 213 ? 3.947 9.031 3.539 1 98 213 ALA A O 1
ATOM 1703 N N . ILE A 1 214 ? 2.506 10.617 4.215 1 98.38 214 ILE A N 1
ATOM 1704 C CA . ILE A 1 214 ? 2.834 11.539 3.137 1 98.38 214 ILE A CA 1
ATOM 1705 C C . ILE A 1 214 ? 4.316 11.906 3.203 1 98.38 214 ILE A C 1
ATOM 1707 O O . ILE A 1 214 ? 5.008 11.906 2.182 1 98.38 214 ILE A O 1
ATOM 1711 N N . PHE A 1 215 ? 4.816 12.18 4.371 1 97.5 215 PHE A N 1
ATOM 1712 C CA . PHE A 1 215 ? 6.219 12.531 4.555 1 97.5 215 PHE A CA 1
ATOM 1713 C C . PHE A 1 215 ? 7.129 11.391 4.117 1 97.5 215 PHE A C 1
ATOM 1715 O O . PHE A 1 215 ? 8.078 11.602 3.363 1 97.5 215 PHE A O 1
ATOM 1722 N N . LYS A 1 216 ? 6.785 10.227 4.574 1 94.38 216 LYS A N 1
ATOM 1723 C CA . LYS A 1 216 ? 7.602 9.062 4.223 1 94.38 216 LYS A CA 1
ATOM 1724 C C . LYS A 1 216 ? 7.59 8.828 2.715 1 94.38 216 LYS A C 1
ATOM 1726 O O . LYS A 1 216 ? 8.625 8.539 2.119 1 94.38 216 LYS A O 1
ATOM 1731 N N . VAL A 1 217 ? 6.43 8.898 2.082 1 94.06 217 VAL A N 1
ATOM 1732 C CA . VAL A 1 217 ? 6.301 8.695 0.643 1 94.06 217 VAL A CA 1
ATOM 1733 C C . VAL A 1 217 ? 7.078 9.773 -0.104 1 94.06 217 VAL A C 1
ATOM 1735 O O . VAL A 1 217 ? 7.68 9.508 -1.146 1 94.06 217 VAL A O 1
ATOM 1738 N N . SER A 1 218 ? 7.016 11.023 0.413 1 92.88 218 SER A N 1
ATOM 1739 C CA . SER A 1 218 ? 7.762 12.117 -0.208 1 92.88 218 SER A CA 1
ATOM 1740 C C . SER A 1 218 ? 9.258 11.82 -0.237 1 92.88 218 SER A C 1
ATOM 1742 O O . SER A 1 218 ? 9.953 12.203 -1.182 1 92.88 218 SER A O 1
ATOM 1744 N N . LYS A 1 219 ? 9.766 11.133 0.776 1 88.88 219 LYS A N 1
ATOM 1745 C CA . LYS A 1 219 ? 11.172 10.766 0.817 1 88.88 219 LYS A CA 1
ATOM 1746 C C . LYS A 1 219 ? 11.492 9.688 -0.221 1 88.88 219 LYS A C 1
ATOM 1748 O O . LYS A 1 219 ? 12.594 9.664 -0.774 1 88.88 219 LYS A O 1
ATOM 1753 N N . VAL A 1 220 ? 10.555 8.836 -0.436 1 82.56 220 VAL A N 1
ATOM 1754 C CA . VAL A 1 220 ? 10.711 7.801 -1.454 1 82.56 220 VAL A CA 1
ATOM 1755 C C . VAL A 1 220 ? 10.82 8.445 -2.834 1 82.56 220 VAL A C 1
ATOM 1757 O O . VAL A 1 220 ? 11.695 8.078 -3.627 1 82.56 220 VAL A O 1
ATOM 1760 N N . ILE A 1 221 ? 10.039 9.414 -3.092 1 76.94 221 ILE A N 1
ATOM 1761 C CA . ILE A 1 221 ? 10 10.102 -4.379 1 76.94 221 ILE A CA 1
ATOM 1762 C C . ILE A 1 221 ? 11.258 10.945 -4.555 1 76.94 221 ILE A C 1
ATOM 1764 O O . ILE A 1 221 ? 11.836 10.984 -5.641 1 76.94 221 ILE A O 1
ATOM 1768 N N . GLU A 1 222 ? 11.727 11.594 -3.49 1 71.69 222 GLU A N 1
ATOM 1769 C CA . GLU A 1 222 ? 12.906 12.453 -3.502 1 71.69 222 GLU A CA 1
ATOM 1770 C C . GLU A 1 222 ? 14.18 11.648 -3.762 1 71.69 222 GLU A C 1
ATOM 1772 O O . GLU A 1 222 ? 15.102 12.133 -4.414 1 71.69 222 GLU A O 1
ATOM 1777 N N . ALA A 1 223 ? 14.219 10.539 -3.223 1 65.69 223 ALA A N 1
ATOM 1778 C CA . ALA A 1 223 ? 15.414 9.711 -3.352 1 65.69 223 ALA A CA 1
ATOM 1779 C C . ALA A 1 223 ? 15.719 9.406 -4.816 1 65.69 223 ALA A C 1
ATOM 1781 O O . ALA A 1 223 ? 16.859 9.07 -5.164 1 65.69 223 ALA A O 1
ATOM 1782 N N . THR A 1 224 ? 14.859 9.672 -5.586 1 61.75 224 THR A N 1
ATOM 1783 C CA . THR A 1 224 ? 15.055 9.266 -6.973 1 61.75 224 THR A CA 1
ATOM 1784 C C . THR A 1 224 ? 15.141 10.484 -7.887 1 61.75 224 THR A C 1
ATOM 1786 O O . THR A 1 224 ? 15.375 10.344 -9.086 1 61.75 224 THR A O 1
ATOM 1789 N N . THR A 1 225 ? 14.875 11.617 -7.164 1 60.56 225 THR A N 1
ATOM 1790 C CA . THR A 1 225 ? 14.883 12.82 -7.996 1 60.56 225 THR A CA 1
ATOM 1791 C C . THR A 1 225 ? 15.812 13.875 -7.402 1 60.56 225 THR A C 1
ATOM 1793 O O . THR A 1 225 ? 16.078 13.867 -6.199 1 60.56 225 THR A O 1
ATOM 1796 N N . VAL A 1 226 ? 16.5 14.531 -8.148 1 56.44 226 VAL A N 1
ATOM 1797 C CA . VAL A 1 226 ? 17.328 15.656 -7.75 1 56.44 226 VAL A CA 1
ATOM 1798 C C . VAL A 1 226 ? 16.453 16.875 -7.469 1 56.44 226 VAL A C 1
ATOM 1800 O O . VAL A 1 226 ? 16.891 18.016 -7.633 1 56.44 226 VAL A O 1
ATOM 1803 N N . LEU A 1 227 ? 15.234 16.562 -7.074 1 57.34 227 LEU A N 1
ATOM 1804 C CA . LEU A 1 227 ? 14.281 17.656 -6.918 1 57.34 227 LEU A CA 1
ATOM 1805 C C . LEU A 1 227 ? 14.344 18.234 -5.508 1 57.34 227 LEU A C 1
ATOM 1807 O O . LEU A 1 227 ? 14.836 17.578 -4.582 1 57.34 227 LEU A O 1
ATOM 1811 N N . PRO A 1 228 ? 13.969 19.547 -5.555 1 63.22 228 PRO A N 1
ATOM 1812 C CA . PRO A 1 228 ? 13.883 20.172 -4.234 1 63.22 228 PRO A CA 1
ATOM 1813 C C . PRO A 1 228 ? 12.984 19.391 -3.271 1 63.22 228 PRO A C 1
ATOM 1815 O O . PRO A 1 228 ? 12.047 18.719 -3.703 1 63.22 228 PRO A O 1
ATOM 1818 N N . ASP A 1 229 ? 13.297 19.625 -2.096 1 79.06 229 ASP A N 1
ATOM 1819 C CA . ASP A 1 229 ? 12.539 18.969 -1.03 1 79.06 229 ASP A CA 1
ATOM 1820 C C . ASP A 1 229 ? 11.086 19.453 -1.015 1 79.06 229 ASP A C 1
ATOM 1822 O O . ASP A 1 229 ? 10.812 20.625 -1.309 1 79.06 229 ASP A O 1
ATOM 1826 N N . ASP A 1 230 ? 10.258 18.625 -0.75 1 93.38 230 ASP A N 1
ATOM 1827 C CA . ASP A 1 230 ? 8.875 18.969 -0.464 1 93.38 230 ASP A CA 1
ATOM 1828 C C . ASP A 1 230 ? 8.781 19.922 0.734 1 93.38 230 ASP A C 1
ATOM 1830 O O . ASP A 1 230 ? 9.695 19.969 1.559 1 93.38 230 ASP A O 1
ATOM 1834 N N . ILE A 1 231 ? 7.84 20.781 0.735 1 97.31 231 ILE A N 1
ATOM 1835 C CA . ILE A 1 231 ? 7.578 21.703 1.834 1 97.31 231 ILE A CA 1
ATOM 1836 C C . ILE A 1 231 ? 6.258 21.344 2.51 1 97.31 231 ILE A C 1
ATOM 1838 O O . ILE A 1 231 ? 5.258 21.094 1.836 1 97.31 231 ILE A O 1
ATOM 1842 N N . PHE A 1 232 ? 6.293 21.266 3.842 1 98.69 232 PHE A N 1
ATOM 1843 C CA . PHE A 1 232 ? 5.117 20.906 4.629 1 98.69 232 PHE A CA 1
ATOM 1844 C C . PHE A 1 232 ? 4.613 22.109 5.426 1 98.69 232 PHE A C 1
ATOM 1846 O O . PHE A 1 232 ? 5.297 22.594 6.328 1 98.69 232 PHE A O 1
ATOM 1853 N N . LEU A 1 233 ? 3.428 22.609 5.082 1 98.88 233 LEU A N 1
ATOM 1854 C CA . LEU A 1 233 ? 2.822 23.766 5.746 1 98.88 233 LEU A CA 1
ATOM 1855 C C . LEU A 1 233 ? 1.708 23.312 6.688 1 98.88 233 LEU A C 1
ATOM 1857 O O . LEU A 1 233 ? 0.798 22.594 6.281 1 98.88 233 LEU A O 1
ATOM 1861 N N . GLN A 1 234 ? 1.799 23.688 7.895 1 98.94 234 GLN A N 1
ATOM 1862 C CA . GLN A 1 234 ? 0.732 23.422 8.852 1 98.94 234 GLN A CA 1
ATOM 1863 C C . GLN A 1 234 ? 0.1 24.719 9.352 1 98.94 234 GLN A C 1
ATOM 1865 O O . GLN A 1 234 ? 0.783 25.562 9.938 1 98.94 234 GLN A O 1
ATOM 1870 N N . TRP A 1 235 ? -1.173 24.891 9.156 1 98.81 235 TRP A N 1
ATOM 1871 C CA . TRP A 1 235 ? -1.899 26.125 9.367 1 98.81 235 TRP A CA 1
ATOM 1872 C C . TRP A 1 235 ? -2.568 26.141 10.734 1 98.81 235 TRP A C 1
ATOM 1874 O O . TRP A 1 235 ? -3.328 25.234 11.07 1 98.81 235 TRP A O 1
ATOM 1884 N N . HIS A 1 236 ? -2.273 27.188 11.508 1 98.75 236 HIS A N 1
ATOM 1885 C CA . HIS A 1 236 ? -2.842 27.391 12.836 1 98.75 236 HIS A CA 1
ATOM 1886 C C . HIS A 1 236 ? -3.406 28.797 12.992 1 98.75 236 HIS A C 1
ATOM 1888 O O . HIS A 1 236 ? -3.047 29.703 12.234 1 98.75 236 HIS A O 1
ATOM 1894 N N . GLY A 1 237 ? -4.316 28.906 13.898 1 98.31 237 GLY A N 1
ATOM 1895 C CA . GLY A 1 237 ? -4.781 30.188 14.383 1 98.31 237 GLY A CA 1
ATOM 1896 C C . GLY A 1 237 ? -4.32 30.484 15.797 1 98.31 237 GLY A C 1
ATOM 1897 O O . GLY A 1 237 ? -4.148 29.578 16.609 1 98.31 237 GLY A O 1
ATOM 1898 N N . MET A 1 238 ? -4.117 31.781 16.078 1 97.5 238 MET A N 1
ATOM 1899 C CA . MET A 1 238 ? -3.807 32.219 17.438 1 97.5 238 MET A CA 1
ATOM 1900 C C . MET A 1 238 ? -4.758 33.312 17.891 1 97.5 238 MET A C 1
ATOM 1902 O O . MET A 1 238 ? -5.434 33.938 17.078 1 97.5 238 MET A O 1
ATOM 1906 N N . SER A 1 239 ? -4.793 33.5 19.188 1 95.88 239 SER A N 1
ATOM 1907 C CA . SER A 1 239 ? -5.617 34.562 19.766 1 95.88 239 SER A CA 1
ATOM 1908 C C . SER A 1 239 ? -5.074 35.938 19.422 1 95.88 239 SER A C 1
ATOM 1910 O O . SER A 1 239 ? -3.873 36.094 19.203 1 95.88 239 SER A O 1
ATOM 1912 N N . GLU A 1 240 ? -5.984 36.938 19.484 1 95.62 240 GLU A N 1
ATOM 1913 C CA . GLU A 1 240 ? -5.578 38.312 19.25 1 95.62 240 GLU A CA 1
ATOM 1914 C C . GLU A 1 240 ? -4.613 38.781 20.328 1 95.62 240 GLU A C 1
ATOM 1916 O O . GLU A 1 240 ? -3.848 39.719 20.109 1 95.62 240 GLU A O 1
ATOM 1921 N N . ARG A 1 241 ? -4.582 38.094 21.469 1 95.12 241 ARG A N 1
ATOM 1922 C CA . ARG A 1 241 ? -3.766 38.5 22.594 1 95.12 241 ARG A CA 1
ATOM 1923 C C . ARG A 1 241 ? -2.424 37.781 22.609 1 95.12 241 ARG A C 1
ATOM 1925 O O . ARG A 1 241 ? -1.527 38.156 23.375 1 95.12 241 ARG A O 1
ATOM 1932 N N . SER A 1 242 ? -2.312 36.844 21.719 1 94.06 242 SER A N 1
ATOM 1933 C CA . SER A 1 242 ? -1.054 36.094 21.609 1 94.06 242 SER A CA 1
ATOM 1934 C C . SER A 1 242 ? -0.087 36.812 20.656 1 94.06 242 SER A C 1
ATOM 1936 O O . SER A 1 242 ? -0.509 37.406 19.672 1 94.06 242 SER A O 1
ATOM 1938 N N . CYS A 1 243 ? 1.177 36.719 20.953 1 95.06 243 CYS A N 1
ATOM 1939 C CA . CYS A 1 243 ? 2.195 37.25 20.062 1 95.06 243 CYS A CA 1
ATOM 1940 C C . CYS A 1 243 ? 1.812 38.656 19.594 1 95.06 243 CYS A C 1
ATOM 1942 O O . CYS A 1 243 ? 1.719 38.906 18.391 1 95.06 243 CYS A O 1
ATOM 1944 N N . ILE A 1 244 ? 1.711 39.562 20.438 1 94.5 244 ILE A N 1
ATOM 1945 C CA . ILE A 1 244 ? 1.087 40.844 20.219 1 94.5 244 ILE A CA 1
ATOM 1946 C C . ILE A 1 244 ? 1.738 41.562 19.031 1 94.5 244 ILE A C 1
ATOM 1948 O O . ILE A 1 244 ? 1.056 42.188 18.234 1 94.5 244 ILE A O 1
ATOM 1952 N N . ALA A 1 245 ? 2.947 41.344 18.781 1 95.44 245 ALA A N 1
ATOM 1953 C CA . ALA A 1 245 ? 3.678 42.094 17.75 1 95.44 245 ALA A CA 1
ATOM 1954 C C . ALA A 1 245 ? 3.477 41.438 16.391 1 95.44 245 ALA A C 1
ATOM 1956 O O . ALA A 1 245 ? 3.789 42.031 15.352 1 95.44 245 ALA A O 1
ATOM 1957 N N . SER A 1 246 ? 2.896 40.25 16.359 1 97.31 246 SER A N 1
ATOM 1958 C CA . SER A 1 246 ? 2.873 39.469 15.125 1 97.31 246 SER A CA 1
ATOM 1959 C C . SER A 1 246 ? 1.445 39.125 14.719 1 97.31 246 SER A C 1
ATOM 1961 O O . SER A 1 246 ? 0.866 38.156 15.234 1 97.31 246 SER A O 1
ATOM 1963 N N . PRO A 1 247 ? 0.9 39.812 13.703 1 97.69 247 PRO A N 1
ATOM 1964 C CA . PRO A 1 247 ? -0.367 39.312 13.164 1 97.69 247 PRO A CA 1
ATOM 1965 C C . PRO A 1 247 ? -0.259 37.875 12.617 1 97.69 247 PRO A C 1
ATOM 1967 O O . PRO A 1 247 ? -1.243 37.125 12.625 1 97.69 247 PRO A O 1
ATOM 1970 N N . VAL A 1 248 ? 0.947 37.562 12.07 1 98.44 248 VAL A N 1
ATOM 1971 C CA . VAL A 1 248 ? 1.293 36.219 11.586 1 98.44 248 VAL A CA 1
ATOM 1972 C C . VAL A 1 248 ? 2.691 35.844 12.07 1 98.44 248 VAL A C 1
ATOM 1974 O O . VAL A 1 248 ? 3.615 36.656 12.016 1 98.44 248 VAL A O 1
ATOM 1977 N N . LEU A 1 249 ? 2.826 34.688 12.656 1 98.56 249 LEU A N 1
ATOM 1978 C CA . LEU A 1 249 ? 4.129 34.125 12.992 1 98.56 249 LEU A CA 1
ATOM 1979 C C . LEU A 1 249 ? 4.398 32.875 12.18 1 98.56 249 LEU A C 1
ATOM 1981 O O . LEU A 1 249 ? 3.605 31.938 12.211 1 98.56 249 LEU A O 1
ATOM 1985 N N . ILE A 1 250 ? 5.469 32.844 11.406 1 98.62 250 ILE A N 1
ATOM 1986 C CA . ILE A 1 250 ? 5.871 31.703 10.602 1 98.62 250 ILE A CA 1
ATOM 1987 C C . ILE A 1 250 ? 7.125 31.062 11.195 1 98.62 250 ILE A C 1
ATOM 1989 O O . ILE A 1 250 ? 8.195 31.688 11.195 1 98.62 250 ILE A O 1
ATOM 1993 N N . SER A 1 251 ? 7.016 29.891 11.711 1 98.69 251 SER A N 1
ATOM 1994 C CA . SER A 1 251 ? 8.133 29.188 12.336 1 98.69 251 SER A CA 1
ATOM 1995 C C . SER A 1 251 ? 8.43 27.875 11.609 1 98.69 251 SER A C 1
ATOM 1997 O O . SER A 1 251 ? 7.715 27.484 10.688 1 98.69 251 SER A O 1
ATOM 1999 N N . ILE A 1 252 ? 9.547 27.203 11.984 1 98.62 252 ILE A N 1
ATOM 2000 C CA . ILE A 1 252 ? 9.977 25.969 11.336 1 98.62 252 ILE A CA 1
ATOM 2001 C C . ILE A 1 252 ? 10.242 24.906 12.391 1 98.62 252 ILE A C 1
ATOM 2003 O O . ILE A 1 252 ? 10.969 23.938 12.133 1 98.62 252 ILE A O 1
ATOM 2007 N N . GLY A 1 253 ? 9.672 25.125 13.609 1 98.25 253 GLY A N 1
ATOM 2008 C CA . GLY A 1 253 ? 9.898 24.203 14.703 1 98.25 253 GLY A CA 1
ATOM 2009 C C . GLY A 1 253 ? 11.195 24.453 15.453 1 98.25 253 GLY A C 1
ATOM 2010 O O . GLY A 1 253 ? 11.68 23.578 16.172 1 98.25 253 GLY A O 1
ATOM 2011 N N . ALA A 1 254 ? 11.742 25.625 15.289 1 97.38 254 ALA A N 1
ATOM 2012 C CA . ALA A 1 254 ? 12.977 26.031 15.953 1 97.38 254 ALA A CA 1
ATOM 2013 C C . ALA A 1 254 ? 12.719 27.203 16.922 1 97.38 254 ALA A C 1
ATOM 2015 O O . ALA A 1 254 ? 11.781 27.969 16.719 1 97.38 254 ALA A O 1
ATOM 2016 N N . LYS A 1 255 ? 13.594 27.281 17.859 1 95.44 255 LYS A N 1
ATOM 2017 C CA . LYS A 1 255 ? 13.523 28.406 18.797 1 95.44 255 LYS A CA 1
ATOM 2018 C C . LYS A 1 255 ? 13.859 29.719 18.109 1 95.44 255 LYS A C 1
ATOM 2020 O O . LYS A 1 255 ? 14.586 29.734 17.109 1 95.44 255 LYS A O 1
ATOM 2025 N N . GLY A 1 256 ? 13.312 30.797 18.703 1 94.88 256 GLY A N 1
ATOM 2026 C CA . GLY A 1 256 ? 13.523 32.125 18.125 1 94.88 256 GLY A CA 1
ATOM 2027 C C . GLY A 1 256 ? 14.977 32.531 18.109 1 94.88 256 GLY A C 1
ATOM 2028 O O . GLY A 1 256 ? 15.367 33.406 17.344 1 94.88 256 GLY A O 1
ATOM 2029 N N . THR A 1 257 ? 15.789 31.906 18.891 1 93.38 257 THR A N 1
ATOM 2030 C CA . THR A 1 257 ? 17.203 32.281 18.984 1 93.38 257 THR A CA 1
ATOM 2031 C C . THR A 1 257 ? 18.016 31.516 17.938 1 93.38 257 THR A C 1
ATOM 2033 O O . THR A 1 257 ? 19.219 31.766 17.797 1 93.38 257 THR A O 1
ATOM 2036 N N . ASP A 1 258 ? 17.438 30.641 17.266 1 94.88 258 ASP A N 1
ATOM 2037 C CA . ASP A 1 258 ? 18.172 29.828 16.297 1 94.88 258 ASP A CA 1
ATOM 2038 C C . ASP A 1 258 ? 18.625 30.656 15.102 1 94.88 258 ASP A C 1
ATOM 2040 O O . ASP A 1 258 ? 17.828 31.375 14.5 1 94.88 258 ASP A O 1
ATOM 2044 N N . GLU A 1 259 ? 19.844 30.484 14.625 1 95.5 259 GLU A N 1
ATOM 2045 C CA . GLU A 1 259 ? 20.484 31.297 13.586 1 95.5 259 GLU A CA 1
ATOM 2046 C C . GLU A 1 259 ? 19.906 30.969 12.211 1 95.5 259 GLU A C 1
ATOM 2048 O O . GLU A 1 259 ? 20.094 31.734 11.258 1 95.5 259 GLU A O 1
ATOM 2053 N N . VAL A 1 260 ? 19.203 29.844 12.133 1 96.69 260 VAL A N 1
ATOM 2054 C CA . VAL A 1 260 ? 18.641 29.422 10.844 1 96.69 260 VAL A CA 1
ATOM 2055 C C . VAL A 1 260 ? 17.672 30.5 10.336 1 96.69 260 VAL A C 1
ATOM 2057 O O . VAL A 1 260 ? 17.516 30.672 9.133 1 96.69 260 VAL A O 1
ATOM 2060 N N . TYR A 1 261 ? 17.078 31.281 11.195 1 97.56 261 TYR A N 1
ATOM 2061 C CA . TYR A 1 261 ? 16.094 32.281 10.828 1 97.56 261 TYR A CA 1
ATOM 2062 C C . TYR A 1 261 ? 16.75 33.469 10.133 1 97.56 261 TYR A C 1
ATOM 2064 O O . TYR A 1 261 ? 16.062 34.312 9.531 1 97.56 261 TYR A O 1
ATOM 2072 N N . ASN A 1 262 ? 18.062 33.531 10.18 1 96.44 262 ASN A N 1
ATOM 2073 C CA . ASN A 1 262 ? 18.781 34.625 9.516 1 96.44 262 ASN A CA 1
ATOM 2074 C C . ASN A 1 262 ? 18.969 34.344 8.023 1 96.44 262 ASN A C 1
ATOM 2076 O O . ASN A 1 262 ? 19.312 35.25 7.258 1 96.44 262 ASN A O 1
ATOM 2080 N N . ASP A 1 263 ? 18.797 33.125 7.617 1 96.38 263 ASP A N 1
ATOM 2081 C CA . ASP A 1 263 ? 18.969 32.781 6.211 1 96.38 263 ASP A CA 1
ATOM 2082 C C . ASP A 1 263 ? 17.844 33.344 5.359 1 96.38 263 ASP A C 1
ATOM 2084 O O . ASP A 1 263 ? 16.688 32.938 5.496 1 96.38 263 ASP A O 1
ATOM 2088 N N . PRO A 1 264 ? 18.156 34.219 4.473 1 94.56 264 PRO A N 1
ATOM 2089 C CA . PRO A 1 264 ? 17.094 34.812 3.639 1 94.56 264 PRO A CA 1
ATOM 2090 C C . PRO A 1 264 ? 16.438 33.781 2.719 1 94.56 264 PRO A C 1
ATOM 2092 O O . PRO A 1 264 ? 15.32 34 2.252 1 94.56 264 PRO A O 1
ATOM 2095 N N . ASN A 1 265 ? 17.141 32.625 2.492 1 94.12 265 ASN A N 1
ATOM 2096 C CA . ASN A 1 265 ? 16.609 31.609 1.592 1 94.12 265 ASN A CA 1
ATOM 2097 C C . ASN A 1 265 ? 15.773 30.578 2.342 1 94.12 265 ASN A C 1
ATOM 2099 O O . ASN A 1 265 ? 15.211 29.656 1.733 1 94.12 265 ASN A O 1
ATOM 2103 N N . LEU A 1 266 ? 15.695 30.797 3.629 1 96.69 266 LEU A N 1
ATOM 2104 C CA . LEU A 1 266 ? 14.836 29.938 4.418 1 96.69 266 LEU A CA 1
ATOM 2105 C C . LEU A 1 266 ? 13.391 30.016 3.939 1 96.69 266 LEU A C 1
ATOM 2107 O O . LEU A 1 266 ? 12.875 31.109 3.695 1 96.69 266 LEU A O 1
ATOM 2111 N N . THR A 1 267 ? 12.742 28.844 3.807 1 97.19 267 THR A N 1
ATOM 2112 C CA . THR A 1 267 ? 11.375 28.781 3.299 1 97.19 267 THR A CA 1
ATOM 2113 C C . THR A 1 267 ? 10.453 29.703 4.113 1 97.19 267 THR A C 1
ATOM 2115 O O . THR A 1 267 ? 9.602 30.391 3.557 1 97.19 267 THR A O 1
ATOM 2118 N N . ALA A 1 268 ? 10.633 29.719 5.418 1 98.19 268 ALA A N 1
ATOM 2119 C CA . ALA A 1 268 ? 9.82 30.562 6.285 1 98.19 268 ALA A CA 1
ATOM 2120 C C . ALA A 1 268 ? 10.016 32.031 5.941 1 98.19 268 ALA A C 1
ATOM 2122 O O . ALA A 1 268 ? 9.055 32.812 5.934 1 98.19 268 ALA A O 1
ATOM 2123 N N . ASN A 1 269 ? 11.219 32.406 5.684 1 98 269 ASN A N 1
ATOM 2124 C CA . ASN A 1 269 ? 11.508 33.812 5.363 1 98 269 ASN A CA 1
ATOM 2125 C C . ASN A 1 269 ? 11 34.188 3.977 1 98 269 ASN A C 1
ATOM 2127 O O . ASN A 1 269 ? 10.516 35.312 3.768 1 98 269 ASN A O 1
ATOM 2131 N N . LYS A 1 270 ? 11.125 33.25 3.068 1 97.62 270 LYS A N 1
ATOM 2132 C CA . LYS A 1 270 ? 10.578 33.5 1.739 1 97.62 270 LYS A CA 1
ATOM 2133 C C . LYS A 1 270 ? 9.07 33.75 1.803 1 97.62 270 LYS A C 1
ATOM 2135 O O . LYS A 1 270 ? 8.562 34.688 1.183 1 97.62 270 LYS A O 1
ATOM 2140 N N . LEU A 1 271 ? 8.375 32.906 2.537 1 98.38 271 LEU A N 1
ATOM 2141 C CA . LEU A 1 271 ? 6.926 33.031 2.641 1 98.38 271 LEU A CA 1
ATOM 2142 C C . LEU A 1 271 ? 6.547 34.281 3.41 1 98.38 271 LEU A C 1
ATOM 2144 O O . LEU A 1 271 ? 5.586 34.969 3.049 1 98.38 271 LEU A O 1
ATOM 2148 N N . LYS A 1 272 ? 7.281 34.562 4.453 1 98.19 272 LYS A N 1
ATOM 2149 C CA . LYS A 1 272 ? 7.07 35.781 5.238 1 98.19 272 LYS A CA 1
ATOM 2150 C C . LYS A 1 272 ? 7.172 37.031 4.367 1 98.19 272 LYS A C 1
ATOM 2152 O O . LYS A 1 272 ? 6.305 37.906 4.418 1 98.19 272 LYS A O 1
ATOM 2157 N N . LEU A 1 273 ? 8.203 37.094 3.602 1 97.62 273 LEU A N 1
ATOM 2158 C CA . LEU A 1 273 ? 8.43 38.25 2.729 1 97.62 273 LEU A CA 1
ATOM 2159 C C . LEU A 1 273 ? 7.336 38.344 1.668 1 97.62 273 LEU A C 1
ATOM 2161 O O . LEU A 1 273 ? 6.859 39.438 1.362 1 97.62 273 LEU A O 1
ATOM 2165 N N . ALA A 1 274 ? 7.012 37.219 1.1 1 98.06 274 ALA A N 1
ATOM 2166 C CA . ALA A 1 274 ? 5.98 37.188 0.065 1 98.06 274 ALA A CA 1
ATOM 2167 C C . ALA A 1 274 ? 4.637 37.656 0.621 1 98.06 274 ALA A C 1
ATOM 2169 O O . ALA A 1 274 ? 3.883 38.375 -0.055 1 98.06 274 ALA A O 1
ATOM 2170 N N . TYR A 1 275 ? 4.27 37.188 1.798 1 97.69 275 TYR A N 1
ATOM 2171 C CA . TYR A 1 275 ? 2.994 37.531 2.406 1 97.69 275 TYR A CA 1
ATOM 2172 C C . TYR A 1 275 ? 2.992 39 2.84 1 97.69 275 TYR A C 1
ATOM 2174 O O . TYR A 1 275 ? 2.016 39.719 2.617 1 97.69 275 TYR A O 1
ATOM 2182 N N . GLY A 1 276 ? 4.074 39.344 3.461 1 96.94 276 GLY A N 1
ATOM 2183 C CA . GLY A 1 276 ? 4.125 40.688 4.004 1 96.94 276 GLY A CA 1
ATOM 2184 C C . GLY A 1 276 ? 3.152 40.906 5.148 1 96.94 276 GLY A C 1
ATOM 2185 O O . GLY A 1 276 ? 3.02 40.031 6.027 1 96.94 276 GLY A O 1
ATOM 2186 N N . ASN A 1 277 ? 2.578 42.062 5.352 1 95 277 ASN A N 1
ATOM 2187 C CA . ASN A 1 277 ? 1.518 42.469 6.27 1 95 277 ASN A CA 1
ATOM 2188 C C . ASN A 1 277 ? 1.924 42.219 7.723 1 95 277 ASN A C 1
ATOM 2190 O O . ASN A 1 277 ? 1.136 41.719 8.523 1 95 277 ASN A O 1
ATOM 2194 N N . GLY A 1 278 ? 3.17 42.375 8.055 1 96 278 GLY A N 1
ATOM 2195 C CA . GLY A 1 278 ? 3.617 42.344 9.438 1 96 278 GLY A CA 1
ATOM 2196 C C . GLY A 1 278 ? 3.963 40.938 9.906 1 96 278 GLY A C 1
ATOM 2197 O O . GLY A 1 278 ? 4.109 40.719 11.109 1 96 278 GLY A O 1
ATOM 2198 N N . ALA A 1 279 ? 4.055 40 8.984 1 97.88 279 ALA A N 1
ATOM 2199 C CA . ALA A 1 279 ? 4.457 38.656 9.367 1 97.88 279 ALA A CA 1
ATOM 2200 C C . ALA A 1 279 ? 5.875 38.625 9.922 1 97.88 279 ALA A C 1
ATOM 2202 O O . ALA A 1 279 ? 6.746 39.375 9.445 1 97.88 279 ALA A O 1
ATOM 2203 N N . HIS A 1 280 ? 6.074 37.812 10.93 1 98.31 280 HIS A N 1
ATOM 2204 C CA . HIS A 1 280 ? 7.375 37.656 11.562 1 98.31 280 HIS A CA 1
ATOM 2205 C C . HIS A 1 280 ? 7.781 36.188 11.641 1 98.31 280 HIS A C 1
ATOM 2207 O O . HIS A 1 280 ? 6.922 35.281 11.594 1 98.31 280 HIS A O 1
ATOM 2213 N N . ASN A 1 281 ? 9.078 35.969 11.664 1 98.12 281 ASN A N 1
ATOM 2214 C CA . ASN A 1 281 ? 9.57 34.688 12.203 1 98.12 281 ASN A CA 1
ATOM 2215 C C . ASN A 1 281 ? 9.883 34.812 13.695 1 98.12 281 ASN A C 1
ATOM 2217 O O . ASN A 1 281 ? 9.82 35.906 14.266 1 98.12 281 ASN A O 1
ATOM 2221 N N . PRO A 1 282 ? 10.203 33.719 14.367 1 97.94 282 PRO A N 1
ATOM 2222 C CA . PRO A 1 282 ? 10.352 33.75 15.82 1 97.94 282 PRO A CA 1
ATOM 2223 C C . PRO A 1 282 ? 11.539 34.625 16.266 1 97.94 282 PRO A C 1
ATOM 2225 O O . PRO A 1 282 ? 11.539 35.156 17.375 1 97.94 282 PRO A O 1
ATOM 2228 N N . MET A 1 283 ? 12.539 34.75 15.453 1 97.56 283 MET A N 1
ATOM 2229 C CA . MET A 1 283 ? 13.68 35.594 15.805 1 97.56 283 MET A CA 1
ATOM 2230 C C . MET A 1 283 ? 13.281 37.062 15.828 1 97.56 283 MET A C 1
ATOM 2232 O O . MET A 1 283 ? 13.797 37.844 16.641 1 97.56 283 MET A O 1
ATOM 2236 N N . GLU A 1 284 ? 12.32 37.438 15.094 1 97.62 284 GLU A N 1
ATOM 2237 C CA . GLU A 1 284 ? 11.867 38.844 14.961 1 97.62 284 GLU A CA 1
ATOM 2238 C C . GLU A 1 284 ? 10.828 39.188 16.031 1 97.62 284 GLU A C 1
ATOM 2240 O O . GLU A 1 284 ? 10.516 40.344 16.234 1 97.62 284 GLU A O 1
ATOM 2245 N N . ASP A 1 285 ? 10.258 38.188 16.641 1 97.06 285 ASP A N 1
ATOM 2246 C CA . ASP A 1 285 ? 9.328 38.344 17.75 1 97.06 285 ASP A CA 1
ATOM 2247 C C . ASP A 1 285 ? 9.68 37.438 18.922 1 97.06 285 ASP A C 1
ATOM 2249 O O . ASP A 1 285 ? 8.961 36.469 19.203 1 97.06 285 ASP A O 1
ATOM 2253 N N . PRO A 1 286 ? 10.672 37.75 19.641 1 92.5 286 PRO A N 1
ATOM 2254 C CA . PRO A 1 286 ? 11.195 36.844 20.672 1 92.5 286 PRO A CA 1
ATOM 2255 C C . PRO A 1 286 ? 10.203 36.625 21.812 1 92.5 286 PRO A C 1
ATOM 2257 O O . PRO A 1 286 ? 10.336 35.656 22.578 1 92.5 286 PRO A O 1
ATOM 2260 N N . SER A 1 287 ? 9.25 37.5 22 1 92.88 287 SER A N 1
ATOM 2261 C CA . SER A 1 287 ? 8.281 37.375 23.078 1 92.88 287 SER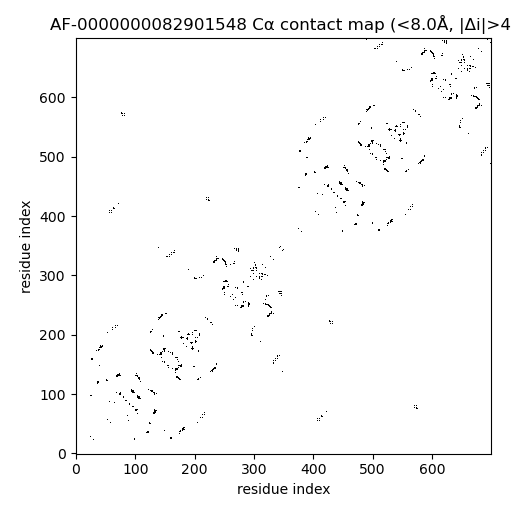 A CA 1
ATOM 2262 C C . SER A 1 287 ? 7.23 36.312 22.766 1 92.88 287 SER A C 1
ATOM 2264 O O . SER A 1 287 ? 6.504 35.844 23.641 1 92.88 287 SER A O 1
ATOM 2266 N N . CYS A 1 288 ? 7.102 35.938 21.531 1 95.31 288 CYS A N 1
ATOM 2267 C CA . CYS A 1 288 ? 6.125 34.938 21.109 1 95.31 288 CYS A CA 1
ATOM 2268 C C . CYS A 1 288 ? 6.676 33.531 21.312 1 95.31 288 CYS A C 1
ATOM 2270 O O . CYS A 1 288 ? 7.758 33.219 20.812 1 95.31 288 CYS A O 1
ATOM 2272 N N . ASN A 1 289 ? 5.945 32.656 21.953 1 93 289 ASN A N 1
ATOM 2273 C CA . ASN A 1 289 ? 6.398 31.297 22.266 1 93 289 ASN A CA 1
ATOM 2274 C C . ASN A 1 289 ? 5.695 30.266 21.391 1 93 289 ASN A C 1
ATOM 2276 O O . ASN A 1 289 ? 5.754 29.062 21.656 1 93 289 ASN A O 1
ATOM 2280 N N . LEU A 1 290 ? 5.047 30.625 20.328 1 96.94 290 LEU A N 1
ATOM 2281 C CA . LEU A 1 290 ? 4.312 29.719 19.453 1 96.94 290 LEU A CA 1
ATOM 2282 C C . LEU A 1 290 ? 5.172 29.297 18.266 1 96.94 290 LEU A C 1
ATOM 2284 O O . LEU A 1 290 ? 4.738 29.375 17.125 1 96.94 290 LEU A O 1
ATOM 2288 N N . ALA A 1 291 ? 6.363 28.828 18.547 1 97.06 291 ALA A N 1
ATOM 2289 C CA . ALA A 1 291 ? 7.348 28.516 17.516 1 97.06 291 ALA A CA 1
ATOM 2290 C C . ALA A 1 291 ? 7.266 27.047 17.094 1 97.06 291 ALA A C 1
ATOM 2292 O O . ALA A 1 291 ? 8.125 26.562 16.359 1 97.06 291 ALA A O 1
ATOM 2293 N N . ALA A 1 292 ? 6.312 26.266 17.547 1 98 292 ALA A N 1
ATOM 2294 C CA . ALA A 1 292 ? 5.996 24.906 17.125 1 98 292 ALA A CA 1
ATOM 2295 C C . ALA A 1 292 ? 7.133 23.953 17.469 1 98 292 ALA A C 1
ATOM 2297 O O . ALA A 1 292 ? 7.363 22.969 16.766 1 98 292 ALA A O 1
ATOM 2298 N N . THR A 1 293 ? 7.891 24.203 18.531 1 97.31 293 THR A N 1
ATOM 2299 C CA . THR A 1 293 ? 9.023 23.344 18.906 1 97.31 293 THR A CA 1
ATOM 2300 C C . THR A 1 293 ? 8.531 22.016 19.453 1 97.31 293 THR A C 1
ATOM 2302 O O . THR A 1 293 ? 9.297 21.047 19.516 1 97.31 293 THR A O 1
ATOM 2305 N N . THR A 1 294 ? 7.254 21.922 19.828 1 97.75 294 THR A N 1
ATOM 2306 C CA . THR A 1 294 ? 6.734 20.688 20.391 1 97.75 294 THR A CA 1
ATOM 2307 C C . THR A 1 294 ? 5.766 20.016 19.422 1 97.75 294 THR A C 1
ATOM 2309 O O . THR A 1 294 ? 5.137 19 19.766 1 97.75 294 THR A O 1
ATOM 2312 N N . ASN A 1 295 ? 5.559 20.625 18.266 1 98.62 295 ASN A N 1
ATOM 2313 C CA . ASN A 1 295 ? 4.738 20 17.234 1 98.62 295 ASN A CA 1
ATOM 2314 C C . ASN A 1 295 ? 5.332 18.672 16.766 1 98.62 295 ASN A C 1
ATOM 2316 O O . ASN A 1 295 ? 6.449 18.641 16.25 1 98.62 295 ASN A O 1
ATOM 2320 N N . ILE A 1 296 ? 4.598 17.578 16.906 1 98.75 296 ILE A N 1
ATOM 2321 C CA . ILE A 1 296 ? 5.215 16.266 16.734 1 98.75 296 ILE A CA 1
ATOM 2322 C C . ILE A 1 296 ? 5.449 15.992 15.258 1 98.75 296 ILE A C 1
ATOM 2324 O O . ILE A 1 296 ? 6.414 15.312 14.891 1 98.75 296 ILE A O 1
ATOM 2328 N N . PHE A 1 297 ? 4.586 16.453 14.398 1 98.81 297 PHE A N 1
ATOM 2329 C CA . PHE A 1 297 ? 4.84 16.281 12.969 1 98.81 297 PHE A CA 1
ATOM 2330 C C . PHE A 1 297 ? 6.039 17.125 12.531 1 98.81 297 PHE A C 1
ATOM 2332 O O . PHE A 1 297 ? 6.867 16.656 11.742 1 98.81 297 PHE A O 1
ATOM 2339 N N . GLY A 1 298 ? 6.129 18.391 13.031 1 98.75 298 GLY A N 1
ATOM 2340 C CA . GLY A 1 298 ? 7.32 19.188 12.797 1 98.75 298 GLY A CA 1
ATOM 2341 C C . GLY A 1 298 ? 8.594 18.5 13.25 1 98.75 298 GLY A C 1
ATOM 2342 O O . GLY A 1 298 ? 9.602 18.516 12.539 1 98.75 298 GLY A O 1
ATOM 2343 N N . ARG A 1 299 ? 8.547 17.875 14.414 1 98.69 299 ARG A N 1
ATOM 2344 C CA . ARG A 1 299 ? 9.688 17.125 14.93 1 98.69 299 ARG A CA 1
ATOM 2345 C C . ARG A 1 299 ? 10.078 16 13.977 1 98.69 299 ARG A C 1
ATOM 2347 O O . ARG A 1 299 ? 11.266 15.781 13.719 1 98.69 299 ARG A O 1
ATOM 2354 N N . LEU A 1 300 ? 9.094 15.32 13.445 1 98.5 300 LEU A N 1
ATOM 2355 C CA . LEU A 1 300 ? 9.352 14.242 12.492 1 98.5 300 LEU A CA 1
ATOM 2356 C C . LEU A 1 300 ? 10.078 14.773 11.258 1 98.5 300 LEU A C 1
ATOM 2358 O O . LEU A 1 300 ? 11.117 14.227 10.867 1 98.5 300 LEU A O 1
ATOM 2362 N N . ILE A 1 301 ? 9.578 15.82 10.648 1 97.88 301 ILE A N 1
ATOM 2363 C CA . ILE A 1 301 ? 10.164 16.422 9.453 1 97.88 301 ILE A CA 1
ATOM 2364 C C . ILE A 1 301 ? 11.586 16.891 9.758 1 97.88 301 ILE A C 1
ATOM 2366 O O . ILE A 1 301 ? 12.469 16.797 8.906 1 97.88 301 ILE A O 1
ATOM 2370 N N . ASN A 1 302 ? 11.773 17.344 10.992 1 98 302 ASN A N 1
ATOM 2371 C CA . ASN A 1 302 ? 13.055 17.906 11.406 1 98 302 ASN A CA 1
ATOM 2372 C C . ASN A 1 302 ? 14 16.828 11.938 1 98 302 ASN A C 1
ATOM 2374 O O . ASN A 1 302 ? 14.93 17.141 12.688 1 98 302 ASN A O 1
ATOM 2378 N N . GLY A 1 303 ? 13.711 15.609 11.789 1 96.81 303 GLY A N 1
ATOM 2379 C CA . GLY A 1 303 ? 14.719 14.57 11.93 1 96.81 303 GLY A CA 1
ATOM 2380 C C . GLY A 1 303 ? 14.516 13.703 13.156 1 96.81 303 GLY A C 1
ATOM 2381 O O . GLY A 1 303 ? 15.273 12.758 13.391 1 96.81 303 GLY A O 1
ATOM 2382 N N . VAL A 1 304 ? 13.547 13.961 13.961 1 98.25 304 VAL A N 1
ATOM 2383 C CA . VAL A 1 304 ? 13.281 13.094 15.109 1 98.25 304 VAL A CA 1
ATOM 2384 C C . VAL A 1 304 ? 12.695 11.773 14.633 1 98.25 304 VAL A C 1
ATOM 2386 O O . VAL A 1 304 ? 11.766 11.75 13.828 1 98.25 304 VAL A O 1
ATOM 2389 N N . PRO A 1 305 ? 13.242 10.648 15.156 1 96.62 305 PRO A N 1
ATOM 2390 C CA . PRO A 1 305 ? 12.648 9.367 14.773 1 96.62 305 PRO A CA 1
ATOM 2391 C C . PRO A 1 305 ? 11.172 9.266 15.133 1 96.62 305 PRO A C 1
ATOM 2393 O O . PRO A 1 305 ? 10.75 9.789 16.172 1 96.62 305 PRO A O 1
ATOM 2396 N N . GLU A 1 306 ? 10.484 8.609 14.352 1 95.81 306 GLU A N 1
ATOM 2397 C CA . GLU A 1 306 ? 9.039 8.516 14.469 1 95.81 306 GLU A CA 1
ATOM 2398 C C . GLU A 1 306 ? 8.617 8.055 15.859 1 95.81 306 GLU A C 1
ATOM 2400 O O . GLU A 1 306 ? 7.641 8.555 16.422 1 95.81 306 GLU A O 1
ATOM 2405 N N . ASP A 1 307 ? 9.352 7.105 16.453 1 95 307 ASP A N 1
ATOM 2406 C CA . ASP A 1 307 ? 8.977 6.531 17.734 1 95 307 ASP A CA 1
ATOM 2407 C C . ASP A 1 307 ? 9.438 7.422 18.891 1 95 307 ASP A C 1
ATOM 2409 O O . ASP A 1 307 ? 9.172 7.129 20.047 1 95 307 ASP A O 1
ATOM 2413 N N . GLU A 1 308 ? 10.031 8.578 18.562 1 97.94 308 GLU A N 1
ATOM 2414 C CA . GLU A 1 308 ? 10.578 9.445 19.594 1 97.94 308 GLU A CA 1
ATOM 2415 C C . GLU A 1 308 ? 9.984 10.852 19.516 1 97.94 308 GLU A C 1
ATOM 2417 O O . GLU A 1 308 ? 10.359 11.734 20.281 1 97.94 308 GLU A O 1
ATOM 2422 N N . VAL A 1 309 ? 9.023 11.07 18.672 1 98.44 309 VAL A N 1
ATOM 2423 C CA . VAL A 1 309 ? 8.531 12.422 18.391 1 98.44 309 VAL A CA 1
ATOM 2424 C C . VAL A 1 309 ? 7.805 12.961 19.625 1 98.44 309 VAL A C 1
ATOM 2426 O O . VAL A 1 309 ? 7.68 14.18 19.797 1 98.44 309 VAL A O 1
ATOM 2429 N N . CYS A 1 310 ? 7.297 12.078 20.562 1 98.12 310 CYS A N 1
ATOM 2430 C CA . CYS A 1 310 ? 6.594 12.5 21.766 1 98.12 310 CYS A CA 1
ATOM 2431 C C . CYS A 1 310 ? 7.574 12.844 22.875 1 98.12 310 CYS A C 1
ATOM 2433 O O . CYS A 1 310 ? 7.207 13.5 23.859 1 98.12 310 CYS A O 1
ATOM 2435 N N . LEU A 1 311 ? 8.812 12.414 22.719 1 96.5 311 LEU A N 1
ATOM 2436 C CA . LEU A 1 311 ? 9.734 12.43 23.859 1 96.5 311 LEU A CA 1
ATOM 2437 C C . LEU A 1 311 ? 10.82 13.477 23.656 1 96.5 311 LEU A C 1
ATOM 2439 O O . LEU A 1 311 ? 11.305 14.07 24.625 1 96.5 311 L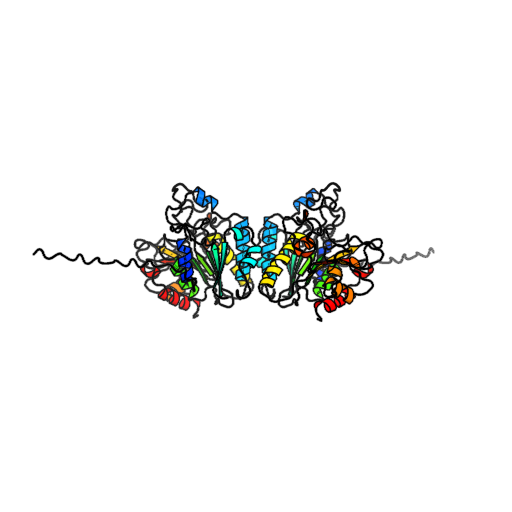EU A O 1
ATOM 2443 N N . HIS A 1 312 ? 11.188 13.688 22.344 1 96.12 312 HIS A N 1
ATOM 2444 C CA . HIS A 1 312 ? 12.383 14.484 22.094 1 96.12 312 HIS A CA 1
ATOM 2445 C C . HIS A 1 312 ? 12.094 15.633 21.141 1 96.12 312 HIS A C 1
ATOM 2447 O O . HIS A 1 312 ? 11.297 15.484 20.203 1 96.12 312 HIS A O 1
ATOM 2453 N N . SER A 1 313 ? 12.789 16.703 21.359 1 96.62 313 SER A N 1
ATOM 2454 C CA . SER A 1 313 ? 12.805 17.812 20.422 1 96.62 313 SER A CA 1
ATOM 2455 C C . SER A 1 313 ? 13.781 17.562 19.266 1 96.62 313 SER A C 1
ATOM 2457 O O . SER A 1 313 ? 14.68 16.734 19.391 1 96.62 313 SER A O 1
ATOM 2459 N N . ALA A 1 314 ? 13.539 18.266 18.219 1 97.88 314 ALA A N 1
ATOM 2460 C CA . ALA A 1 314 ? 14.469 18.172 17.094 1 97.88 314 ALA A CA 1
ATOM 2461 C C . ALA A 1 314 ? 15.797 18.844 17.438 1 97.88 314 ALA A C 1
ATOM 2463 O O . ALA A 1 314 ? 15.828 19.859 18.125 1 97.88 314 ALA A O 1
ATOM 2464 N N . ALA A 1 315 ? 16.906 18.234 16.891 1 96.88 315 ALA A N 1
ATOM 2465 C CA . ALA A 1 315 ? 18.203 18.875 17.016 1 96.88 315 ALA A CA 1
ATOM 2466 C C . ALA A 1 315 ? 18.297 20.125 16.141 1 96.88 315 ALA A C 1
ATOM 2468 O O . ALA A 1 315 ? 17.797 20.109 15.008 1 96.88 315 ALA A O 1
ATOM 2469 N N . GLU A 1 316 ? 18.938 21.125 16.672 1 95.44 316 GLU A N 1
ATOM 2470 C CA . GLU A 1 316 ? 19.016 22.406 15.984 1 95.44 316 GLU A CA 1
ATOM 2471 C C . GLU A 1 316 ? 19.594 22.25 14.586 1 95.44 316 GLU A C 1
ATOM 2473 O O . GLU A 1 316 ? 19.094 22.828 13.625 1 95.44 316 GLU A O 1
ATOM 2478 N N . ASP A 1 317 ? 20.594 21.391 14.43 1 95 317 ASP A N 1
ATOM 2479 C CA . ASP A 1 317 ? 21.312 21.234 13.172 1 95 317 ASP A CA 1
ATOM 2480 C C . ASP A 1 317 ? 20.453 20.5 12.141 1 95 317 ASP A C 1
ATOM 2482 O O . ASP A 1 317 ? 20.75 20.547 10.938 1 95 317 ASP A O 1
ATOM 2486 N N . ASP A 1 318 ? 19.391 19.844 12.641 1 95.75 318 ASP A N 1
ATOM 2487 C CA . ASP A 1 318 ? 18.547 19.062 11.75 1 95.75 318 ASP A CA 1
ATOM 2488 C C . ASP A 1 318 ? 17.391 19.891 11.203 1 95.75 318 ASP A C 1
ATOM 2490 O O . ASP A 1 318 ? 16.719 19.484 10.258 1 95.75 318 ASP A O 1
ATOM 2494 N N . ILE A 1 319 ? 17.125 21.016 11.727 1 96.88 319 ILE A N 1
ATOM 2495 C CA . ILE A 1 319 ? 16.016 21.891 11.328 1 96.88 319 ILE A CA 1
ATOM 2496 C C . ILE A 1 319 ? 16.422 22.734 10.133 1 96.88 319 ILE A C 1
ATOM 2498 O O . ILE A 1 319 ? 17.234 23.656 10.258 1 96.88 319 ILE A O 1
ATOM 2502 N N . LYS A 1 320 ? 15.828 22.453 8.914 1 93.38 320 LYS A N 1
ATOM 2503 C CA . LYS A 1 320 ? 16.312 23.062 7.672 1 93.38 320 LYS A CA 1
ATOM 2504 C C . LYS A 1 320 ? 15.203 23.844 6.98 1 93.38 320 LYS A C 1
ATOM 2506 O O . LYS A 1 320 ? 15.422 24.438 5.914 1 93.38 320 LYS A O 1
ATOM 2511 N N . GLY A 1 321 ? 14 23.812 7.562 1 96.38 321 GLY A N 1
ATOM 2512 C CA . GLY A 1 321 ? 12.961 24.688 7.023 1 96.38 321 GLY A CA 1
ATOM 2513 C C . GLY A 1 321 ? 11.969 23.953 6.141 1 96.38 321 GLY A C 1
ATOM 2514 O O . GLY A 1 321 ? 11.195 24.578 5.41 1 96.38 321 GLY A O 1
ATOM 2515 N N . GLN A 1 322 ? 12 22.594 6.176 1 96.38 322 GLN A N 1
ATOM 2516 C CA . GLN A 1 322 ? 11.039 21.812 5.402 1 96.38 322 GLN A CA 1
ATOM 2517 C C . GLN A 1 322 ? 9.648 21.891 6.02 1 96.38 322 GLN A C 1
ATOM 2519 O O . GLN A 1 322 ? 8.641 21.734 5.324 1 96.38 322 GLN A O 1
ATOM 2524 N N . PHE A 1 323 ? 9.625 22.109 7.32 1 98.5 323 PHE A N 1
ATOM 2525 C CA . PHE A 1 323 ? 8.375 22.297 8.055 1 98.5 323 PHE A CA 1
ATOM 2526 C C . PHE A 1 323 ? 8.094 23.781 8.266 1 98.5 323 PHE A C 1
ATOM 2528 O O . PHE A 1 323 ? 8.945 24.516 8.766 1 98.5 323 PHE A O 1
ATOM 2535 N N . LEU A 1 324 ? 6.91 24.203 7.852 1 98.75 324 LEU A N 1
ATOM 2536 C CA . LEU A 1 324 ? 6.422 25.562 8.102 1 98.75 324 LEU A CA 1
ATOM 2537 C C . LEU A 1 324 ? 5.176 25.531 8.984 1 98.75 324 LEU A C 1
ATOM 2539 O O . LEU A 1 324 ? 4.199 24.859 8.656 1 98.75 324 LEU A O 1
ATOM 2543 N N . HIS A 1 325 ? 5.258 26.188 10.008 1 98.81 325 HIS A N 1
ATOM 2544 C CA . HIS A 1 325 ? 4.18 26.344 10.977 1 98.81 325 HIS A CA 1
ATOM 2545 C C . HIS A 1 325 ? 3.678 27.781 11.023 1 98.81 325 HIS A C 1
ATOM 2547 O O . HIS A 1 325 ? 4.457 28.703 11.266 1 98.81 325 HIS A O 1
ATOM 2553 N N . LEU A 1 326 ? 2.4 27.984 10.789 1 98.75 326 LEU A N 1
ATOM 2554 C CA . LEU A 1 326 ? 1.868 29.328 10.688 1 98.75 326 LEU A CA 1
ATOM 2555 C C . LEU A 1 326 ? 0.844 29.594 11.781 1 98.75 326 LEU A C 1
ATOM 2557 O O . LEU A 1 326 ? -0.203 28.953 11.836 1 98.75 326 LEU A O 1
ATOM 2561 N N . GLU A 1 327 ? 1.126 30.531 12.641 1 98.56 327 GLU A N 1
ATOM 2562 C CA . GLU A 1 327 ? 0.171 31.109 13.586 1 98.56 327 GLU A CA 1
ATOM 2563 C C . GLU A 1 327 ? -0.391 32.438 13.062 1 98.56 327 GLU A C 1
ATOM 2565 O O . GLU A 1 327 ? 0.366 33.344 12.719 1 98.56 327 GLU A O 1
ATOM 2570 N N . GLN A 1 328 ? -1.726 32.469 13.016 1 98.5 328 GLN A N 1
ATOM 2571 C CA . GLN A 1 328 ? -2.354 33.625 12.359 1 98.5 328 GLN A CA 1
ATOM 2572 C C . GLN A 1 328 ? -3.459 34.219 13.227 1 98.5 328 GLN A C 1
ATOM 2574 O O . GLN A 1 328 ? -4.25 33.469 13.82 1 98.5 328 GLN A O 1
ATOM 2579 N N . LYS A 1 329 ? -3.547 35.531 13.273 1 97.94 329 LYS A N 1
ATOM 2580 C CA . LYS A 1 329 ? -4.734 36.188 13.797 1 97.94 329 LYS A CA 1
ATOM 2581 C C . LYS A 1 329 ? -5.887 36.125 12.797 1 97.94 329 LYS A C 1
ATOM 2583 O O . LYS A 1 329 ? -5.703 35.688 11.656 1 97.94 329 LYS A O 1
ATOM 2588 N N . ARG A 1 330 ? -7.016 36.438 13.234 1 97.06 330 ARG A N 1
ATOM 2589 C CA . ARG A 1 330 ? -8.242 36.219 12.477 1 97.06 330 ARG A CA 1
ATOM 2590 C C . ARG A 1 330 ? -8.172 36.875 11.102 1 97.06 330 ARG A C 1
ATOM 2592 O O . ARG A 1 330 ? -8.531 36.25 10.094 1 97.06 330 ARG A O 1
ATOM 2599 N N . GLN A 1 331 ? -7.734 38.062 11.039 1 96.38 331 GLN A N 1
ATOM 2600 C CA . GLN A 1 331 ? -7.691 38.781 9.766 1 96.38 331 GLN A CA 1
ATOM 2601 C C . GLN A 1 331 ? -6.844 38.062 8.742 1 96.38 331 GLN A C 1
ATOM 2603 O O . GLN A 1 331 ? -7.227 37.938 7.57 1 96.38 331 GLN A O 1
ATOM 2608 N N . ALA A 1 332 ? -5.719 37.562 9.156 1 97.19 332 ALA A N 1
ATOM 2609 C CA . ALA A 1 332 ? -4.82 36.844 8.258 1 97.19 332 ALA A CA 1
ATOM 2610 C C . ALA A 1 332 ? -5.434 35.5 7.828 1 97.19 332 ALA A C 1
ATOM 2612 O O . ALA A 1 332 ? -5.309 35.094 6.672 1 97.19 332 ALA A O 1
ATOM 2613 N N . ARG A 1 333 ? -6.105 34.812 8.734 1 95.5 333 ARG A N 1
ATOM 2614 C CA . ARG A 1 333 ? -6.723 33.531 8.453 1 95.5 333 ARG A CA 1
ATOM 2615 C C . ARG A 1 333 ? -7.816 33.656 7.402 1 95.5 333 ARG A C 1
ATOM 2617 O O . ARG A 1 333 ? -8.023 32.75 6.594 1 95.5 333 ARG A O 1
ATOM 2624 N N . ASP A 1 334 ? -8.453 34.75 7.434 1 94.25 334 ASP A N 1
ATOM 2625 C CA . ASP A 1 334 ? -9.594 34.969 6.547 1 94.25 334 ASP A CA 1
ATOM 2626 C C . ASP A 1 334 ? -9.141 35.469 5.18 1 94.25 334 ASP A C 1
ATOM 2628 O O . ASP A 1 334 ? -9.914 35.469 4.223 1 94.25 334 ASP A O 1
ATOM 2632 N N . ASP A 1 335 ? -7.898 35.812 5.078 1 94.44 335 ASP A N 1
ATOM 2633 C CA . ASP A 1 335 ? -7.395 36.406 3.84 1 94.44 335 ASP A CA 1
ATOM 2634 C C . ASP A 1 335 ? -6.793 35.344 2.934 1 94.44 335 ASP A C 1
ATOM 2636 O O . ASP A 1 335 ? -5.59 35.344 2.666 1 94.44 335 ASP A O 1
ATOM 2640 N N . HIS A 1 336 ? -7.613 34.531 2.336 1 96.69 336 HIS A N 1
ATOM 2641 C CA . HIS A 1 336 ? -7.184 33.406 1.506 1 96.69 336 HIS A CA 1
ATOM 2642 C C . HIS A 1 336 ? -6.422 33.906 0.278 1 96.69 336 HIS A C 1
ATOM 2644 O O . HIS A 1 336 ? -5.395 33.312 -0.088 1 96.69 336 HIS A O 1
ATOM 2650 N N . LEU A 1 337 ? -6.895 34.938 -0.339 1 97.12 337 LEU A N 1
ATOM 2651 C CA . LEU A 1 337 ? -6.324 35.438 -1.59 1 97.12 337 LEU A CA 1
ATOM 2652 C C . LEU A 1 337 ? -4.871 35.844 -1.395 1 97.12 337 LEU A C 1
ATOM 2654 O O . LEU A 1 337 ? -4.012 35.562 -2.225 1 97.12 337 LEU A O 1
ATOM 2658 N N . SER A 1 338 ? -4.605 36.594 -0.314 1 97.75 338 SER A N 1
ATOM 2659 C CA . SER A 1 338 ? -3.24 37.031 -0.045 1 97.75 338 SER A CA 1
ATOM 2660 C C . SER A 1 338 ? -2.316 35.812 0.187 1 97.75 338 SER A C 1
ATOM 2662 O O . SER A 1 338 ? -1.158 35.844 -0.233 1 97.75 338 SER A O 1
ATOM 2664 N N . TRP A 1 339 ? -2.795 34.844 0.84 1 98.44 339 TRP A N 1
ATOM 2665 C CA . TRP A 1 339 ? -1.975 33.656 1.095 1 98.44 339 TRP A CA 1
ATOM 2666 C C . TRP A 1 339 ? -1.732 32.875 -0.191 1 98.44 339 TRP A C 1
ATOM 2668 O O . TRP A 1 339 ? -0.649 32.312 -0.393 1 98.44 339 TRP A O 1
ATOM 2678 N N . ILE A 1 340 ? -2.764 32.719 -1.033 1 98.06 340 ILE A N 1
ATOM 2679 C CA . ILE A 1 340 ? -2.594 32.062 -2.326 1 98.06 340 ILE A CA 1
ATOM 2680 C C . ILE A 1 340 ? -1.493 32.781 -3.119 1 98.06 340 ILE A C 1
ATOM 2682 O O . ILE A 1 340 ? -0.569 32.125 -3.617 1 98.06 340 ILE A O 1
ATOM 2686 N N . LYS A 1 341 ? -1.562 34.125 -3.16 1 97.75 341 LYS A N 1
ATOM 2687 C CA . LYS A 1 341 ? -0.555 34.906 -3.869 1 97.75 341 LYS A CA 1
ATOM 2688 C C . LYS A 1 341 ? 0.821 34.719 -3.23 1 97.75 341 LYS A C 1
ATOM 2690 O O . LYS A 1 341 ? 1.823 34.562 -3.932 1 97.75 341 LYS A O 1
ATOM 2695 N N . ALA A 1 342 ? 0.86 34.781 -1.939 1 98.5 342 ALA A N 1
ATOM 2696 C CA . ALA A 1 342 ? 2.125 34.656 -1.219 1 98.5 342 ALA A CA 1
ATOM 2697 C C . ALA A 1 342 ? 2.764 33.312 -1.446 1 98.5 342 ALA A C 1
ATOM 2699 O O . ALA A 1 342 ? 3.977 33.188 -1.636 1 98.5 342 ALA A O 1
ATOM 2700 N N . THR A 1 343 ? 1.966 32.25 -1.369 1 97.94 343 THR A N 1
ATOM 2701 C CA . THR A 1 343 ? 2.455 30.906 -1.575 1 97.94 343 THR A CA 1
ATOM 2702 C C . THR A 1 343 ? 3.012 30.734 -2.986 1 97.94 343 THR A C 1
ATOM 2704 O O . THR A 1 343 ? 4.078 30.156 -3.174 1 97.94 343 THR A O 1
ATOM 2707 N N . GLN A 1 344 ? 2.334 31.266 -3.975 1 96.75 344 GLN A N 1
ATOM 2708 C CA . GLN A 1 344 ? 2.803 31.203 -5.355 1 96.75 344 GLN A CA 1
ATOM 2709 C C . GLN A 1 344 ? 4.113 31.969 -5.523 1 96.75 344 GLN A C 1
ATOM 2711 O O . GLN A 1 344 ? 5.051 31.484 -6.148 1 96.75 344 GLN A O 1
ATOM 2716 N N . LYS A 1 345 ? 4.121 33.125 -4.973 1 96.56 345 LYS A N 1
ATOM 2717 C CA . LYS A 1 345 ? 5.305 33.969 -5.086 1 96.56 345 LYS A CA 1
ATOM 2718 C C . LYS A 1 345 ? 6.508 33.312 -4.398 1 96.56 345 LYS A C 1
ATOM 2720 O O . LYS A 1 345 ? 7.621 33.344 -4.93 1 96.56 345 LYS A O 1
ATOM 2725 N N . ALA A 1 346 ? 6.289 32.719 -3.27 1 96.94 346 ALA A N 1
ATOM 2726 C CA . ALA A 1 346 ? 7.379 32.156 -2.457 1 96.94 346 ALA A CA 1
ATOM 2727 C C . ALA A 1 346 ? 7.926 30.875 -3.061 1 96.94 346 ALA A C 1
ATOM 2729 O O . ALA A 1 346 ? 9.125 30.609 -2.988 1 96.94 346 ALA A O 1
ATOM 2730 N N . PHE A 1 347 ? 7.059 30.109 -3.697 1 95.12 347 PHE A N 1
ATOM 2731 C CA . PHE A 1 347 ? 7.508 28.75 -3.963 1 95.12 347 PHE A CA 1
ATOM 2732 C C . PHE A 1 347 ? 7.328 28.391 -5.434 1 95.12 347 PHE A C 1
ATOM 2734 O O . PHE A 1 347 ? 7.805 27.359 -5.891 1 95.12 347 PHE A O 1
ATOM 2741 N N . ARG A 1 348 ? 6.66 29.156 -6.199 1 89 348 ARG A N 1
ATOM 2742 C CA . ARG A 1 348 ? 6.41 28.828 -7.594 1 89 348 ARG A CA 1
ATOM 2743 C C . ARG A 1 348 ? 7.164 29.766 -8.531 1 89 348 ARG A C 1
ATOM 2745 O O . ARG A 1 348 ? 7.434 29.422 -9.68 1 89 348 ARG A O 1
ATOM 2752 N N . GLU A 1 349 ? 7.348 31.016 -8.273 1 78.31 349 GLU A N 1
ATOM 2753 C CA . GLU A 1 349 ? 7.918 32.031 -9.164 1 78.31 349 GLU A CA 1
ATOM 2754 C C . GLU A 1 349 ? 9.43 32.125 -8.992 1 78.31 349 GLU A C 1
ATOM 2756 O O . GLU A 1 349 ? 10.094 32.875 -9.688 1 78.31 349 GLU A O 1
ATOM 2761 N N . SER A 1 350 ? 10.109 31 -8.398 1 56.28 350 SER A N 1
ATOM 2762 C CA . SER A 1 350 ? 11.547 31.266 -8.383 1 56.28 350 SER A CA 1
ATOM 2763 C C . SER A 1 350 ? 12.164 31.047 -9.758 1 56.28 350 SER A C 1
ATOM 2765 O O . SER A 1 350 ? 11.648 30.281 -10.562 1 56.28 350 SER A O 1
ATOM 2767 N N . MET B 1 1 ? 71.875 -51.125 -9.641 1 27.45 1 MET B N 1
ATOM 2768 C CA . MET B 1 1 ? 71.625 -49.75 -10.094 1 27.45 1 MET B CA 1
ATOM 2769 C C . MET B 1 1 ? 70.188 -49.531 -10.406 1 27.45 1 MET B C 1
ATOM 2771 O O . MET B 1 1 ? 69.625 -50.062 -11.391 1 27.45 1 MET B O 1
ATOM 2775 N N . SER B 1 2 ? 69.312 -49.562 -9.336 1 30.22 2 SER B N 1
ATOM 2776 C CA . SER B 1 2 ? 67.875 -49.594 -9.172 1 30.22 2 SER B CA 1
ATOM 2777 C C . SER B 1 2 ? 67.188 -48.344 -9.688 1 30.22 2 SER B C 1
ATOM 2779 O O . SER B 1 2 ? 67.562 -47.219 -9.305 1 30.22 2 SER B O 1
ATOM 2781 N N . ALA B 1 3 ? 66.688 -48.375 -10.977 1 38.38 3 ALA B N 1
ATOM 2782 C CA . ALA B 1 3 ? 66.125 -47.281 -11.719 1 38.38 3 ALA B CA 1
ATOM 2783 C C . ALA B 1 3 ? 64.938 -46.656 -10.938 1 38.38 3 ALA B C 1
ATOM 2785 O O . ALA B 1 3 ? 64.062 -47.344 -10.492 1 38.38 3 ALA B O 1
ATOM 2786 N N . PRO B 1 4 ? 65.062 -45.5 -10.312 1 35.38 4 PRO B N 1
ATOM 2787 C CA . PRO B 1 4 ? 64.125 -44.812 -9.461 1 35.38 4 PRO B CA 1
ATOM 2788 C C . PRO B 1 4 ? 62.875 -44.344 -10.219 1 35.38 4 PRO B C 1
ATOM 2790 O O . PRO B 1 4 ? 62.969 -43.812 -11.328 1 35.38 4 PRO B O 1
ATOM 2793 N N . TRP B 1 5 ? 61.781 -45.125 -10.211 1 31.09 5 TRP B N 1
ATOM 2794 C CA . TRP B 1 5 ? 60.5 -44.781 -10.82 1 31.09 5 TRP B CA 1
ATOM 2795 C C . TRP B 1 5 ? 60.031 -43.375 -10.391 1 31.09 5 TRP B C 1
ATOM 2797 O O . TRP B 1 5 ? 59.969 -43.094 -9.195 1 31.09 5 TRP B O 1
ATOM 2807 N N . ILE B 1 6 ? 60.344 -42.312 -11.156 1 32.19 6 ILE B N 1
ATOM 2808 C CA . ILE B 1 6 ? 59.875 -40.938 -10.984 1 32.19 6 ILE B CA 1
ATOM 2809 C C . ILE B 1 6 ? 58.344 -40.938 -11 1 32.19 6 ILE B C 1
ATOM 2811 O O . ILE B 1 6 ? 57.719 -41.312 -11.992 1 32.19 6 ILE B O 1
ATOM 2815 N N . LEU B 1 7 ? 57.656 -41.031 -9.844 1 30.19 7 LEU B N 1
ATOM 2816 C CA . LEU B 1 7 ? 56.219 -40.844 -9.641 1 30.19 7 LEU B CA 1
ATOM 2817 C C . LEU B 1 7 ? 55.75 -39.5 -10.18 1 30.19 7 LEU B C 1
ATOM 2819 O O . LEU B 1 7 ? 56.219 -38.438 -9.727 1 30.19 7 LEU B O 1
ATOM 2823 N N . ARG B 1 8 ? 55.344 -39.406 -11.484 1 31.38 8 ARG B N 1
ATOM 2824 C CA . ARG B 1 8 ? 54.656 -38.25 -12.07 1 31.38 8 ARG B CA 1
ATOM 2825 C C . ARG B 1 8 ? 53.469 -37.812 -11.203 1 31.38 8 ARG B C 1
ATOM 2827 O O . ARG B 1 8 ? 52.562 -38.594 -10.953 1 31.38 8 ARG B O 1
ATOM 2834 N N . SER B 1 9 ? 53.656 -36.875 -10.258 1 28.81 9 SER B N 1
ATOM 2835 C CA . SER B 1 9 ? 52.625 -36.188 -9.5 1 28.81 9 SER B CA 1
ATOM 2836 C C . SER B 1 9 ? 51.594 -35.562 -10.422 1 28.81 9 SER B C 1
ATOM 2838 O O . SER B 1 9 ? 51.938 -34.656 -11.219 1 28.81 9 SER B O 1
ATOM 2840 N N . LEU B 1 10 ? 50.594 -36.281 -10.914 1 31.12 10 LEU B N 1
ATOM 2841 C CA . LEU B 1 10 ? 49.469 -35.656 -11.578 1 31.12 10 LEU B CA 1
ATOM 2842 C C . LEU B 1 10 ? 48.812 -34.594 -10.688 1 31.12 10 LEU B C 1
ATOM 2844 O O . LEU B 1 10 ? 48.312 -34.906 -9.609 1 31.12 10 LEU B O 1
ATOM 2848 N N . CYS B 1 11 ? 49.25 -33.312 -10.75 1 26.84 11 CYS B N 1
ATOM 2849 C CA . CYS B 1 11 ? 48.594 -32.188 -10.148 1 26.84 11 CYS B CA 1
ATOM 2850 C C . CYS B 1 11 ? 47.125 -32.062 -10.609 1 26.84 11 CYS B C 1
ATOM 2852 O O . CYS B 1 11 ? 46.875 -31.797 -11.781 1 26.84 11 CYS B O 1
ATOM 2854 N N . LEU B 1 12 ? 46.25 -32.844 -10.047 1 28.28 12 LEU B N 1
ATOM 2855 C CA . LEU B 1 12 ? 44.844 -32.531 -10.203 1 28.28 12 LEU B CA 1
ATOM 2856 C C . LEU B 1 12 ? 44.562 -31.078 -9.859 1 28.28 12 LEU B C 1
ATOM 2858 O O . LEU B 1 12 ? 44.719 -30.672 -8.703 1 28.28 12 LEU B O 1
ATOM 2862 N N . PHE B 1 13 ? 44.719 -30.172 -10.812 1 27.5 13 PHE B N 1
ATOM 2863 C CA . PHE B 1 13 ? 44.188 -28.812 -10.672 1 27.5 13 PHE B CA 1
ATOM 2864 C C . PHE B 1 13 ? 42.719 -28.844 -10.258 1 27.5 13 PHE B C 1
ATOM 2866 O O . PHE B 1 13 ? 41.875 -29.297 -11.031 1 27.5 13 PHE B O 1
ATOM 2873 N N . LEU B 1 14 ? 42.438 -28.906 -8.992 1 28.47 14 LEU B N 1
ATOM 2874 C CA . LEU B 1 14 ? 41.125 -28.547 -8.477 1 28.47 14 LEU B CA 1
ATOM 2875 C C . LEU B 1 14 ? 40.719 -27.156 -8.953 1 28.47 14 LEU B C 1
ATOM 2877 O O . LEU B 1 14 ? 41.344 -26.156 -8.57 1 28.47 14 LEU B O 1
ATOM 2881 N N . PHE B 1 15 ? 40.094 -27.047 -10.133 1 27.89 15 PHE B N 1
ATOM 2882 C CA . PHE B 1 15 ? 39.406 -25.812 -10.469 1 27.89 15 PHE B CA 1
ATOM 2883 C C . PHE B 1 15 ? 38.469 -25.375 -9.328 1 27.89 15 PHE B C 1
ATOM 2885 O O . PHE B 1 15 ? 37.5 -26.062 -9.016 1 27.89 15 PHE B O 1
ATOM 2892 N N . ILE B 1 16 ? 39 -24.75 -8.391 1 30.14 16 ILE B N 1
ATOM 2893 C CA . ILE B 1 16 ? 38.156 -23.922 -7.52 1 30.14 16 ILE B CA 1
ATOM 2894 C C . ILE B 1 16 ? 37.281 -23 -8.367 1 30.14 16 ILE B C 1
ATOM 2896 O O . ILE B 1 16 ? 37.812 -22.078 -9.016 1 30.14 16 ILE B O 1
ATOM 2900 N N . PHE B 1 17 ? 36.156 -23.469 -8.875 1 29.48 17 PHE B N 1
ATOM 2901 C CA . PHE B 1 17 ? 35.125 -22.516 -9.289 1 29.48 17 PHE B CA 1
ATOM 2902 C C . PHE B 1 17 ? 34.875 -21.469 -8.211 1 29.48 17 PHE B C 1
ATOM 2904 O O . PHE B 1 17 ? 34.406 -21.781 -7.125 1 29.48 17 PHE B O 1
ATOM 2911 N N . SER B 1 18 ? 35.719 -20.562 -8.102 1 31.39 18 SER B N 1
ATOM 2912 C CA . SER B 1 18 ? 35.281 -19.328 -7.461 1 31.39 18 SER B CA 1
ATOM 2913 C C . SER B 1 18 ? 33.906 -18.906 -7.98 1 31.39 18 SER B C 1
ATOM 2915 O O . SER B 1 18 ? 33.781 -18.594 -9.164 1 31.39 18 SER B O 1
ATOM 2917 N N . PHE B 1 19 ? 32.812 -19.359 -7.43 1 32.59 19 PHE B N 1
ATOM 2918 C CA . PHE B 1 19 ? 31.562 -18.656 -7.598 1 32.59 19 PHE B CA 1
ATOM 2919 C C . PHE B 1 19 ? 31.766 -17.141 -7.477 1 32.59 19 PHE B C 1
ATOM 2921 O O . PHE B 1 19 ? 31.906 -16.609 -6.371 1 32.59 19 PHE B O 1
ATOM 2928 N N . THR B 1 20 ? 32.562 -16.562 -8.227 1 37.53 20 THR B N 1
ATOM 2929 C CA . THR B 1 20 ? 32.344 -15.133 -8.359 1 37.53 20 THR B CA 1
ATOM 2930 C C . THR B 1 20 ? 30.859 -14.82 -8.43 1 37.53 20 THR B C 1
ATOM 2932 O O . THR B 1 20 ? 30.125 -15.445 -9.195 1 37.53 20 THR B O 1
ATOM 2935 N N . ASN B 1 21 ? 30.203 -14.586 -7.352 1 42.56 21 ASN B N 1
ATOM 2936 C CA . ASN B 1 21 ? 28.812 -14.172 -7.273 1 42.56 21 ASN B CA 1
ATOM 2937 C C . ASN B 1 21 ? 28.406 -13.336 -8.484 1 42.56 21 ASN B C 1
ATOM 2939 O O . ASN B 1 21 ? 28.594 -12.117 -8.492 1 42.56 21 ASN B O 1
ATOM 2943 N N . ALA B 1 22 ? 28.656 -13.695 -9.641 1 48.19 22 ALA B N 1
ATOM 2944 C CA . ALA B 1 22 ? 28.156 -13 -10.828 1 48.19 22 ALA B CA 1
ATOM 2945 C C . ALA B 1 22 ? 26.719 -12.531 -10.641 1 48.19 22 ALA B C 1
ATOM 2947 O O . ALA B 1 22 ? 25.844 -13.328 -10.273 1 48.19 22 ALA B O 1
ATOM 2948 N N . GLN B 1 23 ? 26.422 -11.188 -10.414 1 73.38 23 GLN B N 1
ATOM 2949 C CA . GLN B 1 23 ? 25.125 -10.539 -10.32 1 73.38 23 GLN B CA 1
ATOM 2950 C C . GLN B 1 23 ? 24.188 -11.008 -11.43 1 73.38 23 GLN B C 1
ATOM 2952 O O . GLN B 1 23 ? 24.547 -10.945 -12.609 1 73.38 23 GLN B O 1
ATOM 2957 N N . ALA B 1 24 ? 23.188 -11.922 -11.109 1 85.5 24 ALA B N 1
ATOM 2958 C CA . ALA B 1 24 ? 22.172 -12.359 -12.055 1 85.5 24 ALA B CA 1
ATOM 2959 C C . ALA B 1 24 ? 21.766 -11.227 -12.992 1 85.5 24 ALA B C 1
ATOM 2961 O O . ALA B 1 24 ? 21.609 -10.078 -12.555 1 85.5 24 ALA B O 1
ATOM 2962 N N . THR B 1 25 ? 21.734 -11.516 -14.289 1 90.12 25 THR B N 1
ATOM 2963 C CA . THR B 1 25 ? 21.391 -10.484 -15.273 1 90.12 25 THR B CA 1
ATOM 2964 C C . THR B 1 25 ? 19.969 -10.688 -15.797 1 90.12 25 THR B C 1
ATOM 2966 O O . THR B 1 25 ? 19.5 -9.914 -16.625 1 90.12 25 THR B O 1
ATOM 2969 N N . SER B 1 26 ? 19.375 -11.836 -15.367 1 95.19 26 SER B N 1
ATOM 2970 C CA . SER B 1 26 ? 18.016 -12.141 -15.789 1 95.19 26 SER B CA 1
ATOM 2971 C C . SER B 1 26 ? 17.188 -12.695 -14.633 1 95.19 26 SER B C 1
ATOM 2973 O O . SER B 1 26 ? 17.734 -13.078 -13.594 1 95.19 26 SER B O 1
ATOM 2975 N N . ILE B 1 27 ? 15.922 -12.695 -14.82 1 97.25 27 ILE B N 1
ATOM 2976 C CA . ILE B 1 27 ? 15.023 -13.258 -13.812 1 97.25 27 ILE B CA 1
ATOM 2977 C C . ILE B 1 27 ? 15.281 -14.758 -13.68 1 97.25 27 ILE B C 1
ATOM 2979 O O . ILE B 1 27 ? 15.273 -15.297 -12.57 1 97.25 27 ILE B O 1
ATOM 2983 N N . LEU B 1 28 ? 15.547 -15.438 -14.812 1 96.31 28 LEU B N 1
ATOM 2984 C CA . LEU B 1 28 ? 15.836 -16.859 -14.805 1 96.31 28 LEU B CA 1
ATOM 2985 C C . LEU B 1 28 ? 17.078 -17.156 -13.977 1 96.31 28 LEU B C 1
ATOM 2987 O O . LEU B 1 28 ? 17.078 -18.047 -13.125 1 96.31 28 LEU B O 1
ATOM 2991 N N . GLU B 1 29 ? 18.125 -16.422 -14.211 1 96.06 29 GLU B N 1
ATOM 2992 C CA . GLU B 1 29 ? 19.359 -16.609 -13.453 1 96.06 29 GLU B CA 1
ATOM 2993 C C . GLU B 1 29 ? 19.156 -16.297 -11.977 1 96.06 29 GLU B C 1
ATOM 2995 O O . GLU B 1 29 ? 19.672 -17.016 -11.109 1 96.06 29 GLU B O 1
ATOM 3000 N N . PHE B 1 30 ? 18.391 -15.266 -11.75 1 96.88 30 PHE B N 1
ATOM 3001 C CA . PHE B 1 30 ? 18.156 -14.875 -10.359 1 96.88 30 PHE B CA 1
ATOM 3002 C C . PHE B 1 30 ? 17.312 -15.922 -9.641 1 96.88 30 PHE B C 1
ATOM 3004 O O . PHE B 1 30 ? 17.516 -16.172 -8.445 1 96.88 30 PHE B O 1
ATOM 3011 N N . ASN B 1 31 ? 16.344 -16.531 -10.32 1 97.44 31 ASN B N 1
ATOM 3012 C CA . ASN B 1 31 ? 15.625 -17.672 -9.734 1 97.44 31 ASN B CA 1
ATOM 3013 C C . ASN B 1 31 ? 16.578 -18.734 -9.219 1 97.44 31 ASN B C 1
ATOM 3015 O O . ASN B 1 31 ? 16.391 -19.266 -8.125 1 97.44 31 ASN B O 1
ATOM 3019 N N . GLY B 1 32 ? 17.625 -19.031 -10.023 1 95.12 32 GLY B N 1
ATOM 3020 C CA . GLY B 1 32 ? 18.609 -20 -9.602 1 95.12 32 GLY B CA 1
ATOM 3021 C C . GLY B 1 32 ? 19.312 -19.609 -8.312 1 95.12 32 GLY B C 1
ATOM 3022 O O . GLY B 1 32 ? 19.516 -20.453 -7.434 1 95.12 32 GLY B O 1
ATOM 3023 N N . VAL B 1 33 ? 19.641 -18.344 -8.227 1 94.19 33 VAL B N 1
ATOM 3024 C CA . VAL B 1 33 ? 20.281 -17.828 -7.02 1 94.19 33 VAL B CA 1
ATOM 3025 C C . VAL B 1 33 ? 19.344 -18 -5.82 1 94.19 33 VAL B C 1
ATOM 3027 O O . VAL B 1 33 ? 19.766 -18.484 -4.766 1 94.19 33 VAL B O 1
ATOM 3030 N N . LEU B 1 34 ? 18.078 -17.656 -6.004 1 96.56 34 LEU B N 1
ATOM 3031 C CA . LEU B 1 34 ? 17.125 -17.703 -4.898 1 96.56 34 LEU B CA 1
ATOM 3032 C C . LEU B 1 34 ? 16.797 -19.141 -4.52 1 96.56 34 LEU B C 1
ATOM 3034 O O . LEU B 1 34 ? 16.703 -19.453 -3.334 1 96.56 34 LEU B O 1
ATOM 3038 N N . GLU B 1 35 ? 16.703 -20.031 -5.465 1 96.19 35 GLU B N 1
ATOM 3039 C CA . GLU B 1 35 ? 16.328 -21.406 -5.195 1 96.19 35 GLU B CA 1
ATOM 3040 C C . GLU B 1 35 ? 17.391 -22.109 -4.355 1 96.19 35 GLU B C 1
ATOM 3042 O O . GLU B 1 35 ? 17.094 -23.078 -3.652 1 96.19 35 GLU B O 1
ATOM 3047 N N . ALA B 1 36 ? 18.578 -21.656 -4.484 1 93.88 36 ALA B N 1
ATOM 3048 C CA . ALA B 1 36 ? 19.656 -22.234 -3.682 1 93.88 36 ALA B CA 1
ATOM 3049 C C . ALA B 1 36 ? 19.391 -22.047 -2.191 1 93.88 36 ALA B C 1
ATOM 3051 O O . ALA B 1 36 ? 19.953 -22.75 -1.356 1 93.88 36 ALA B O 1
ATOM 3052 N N . HIS B 1 37 ? 18.484 -21.141 -1.898 1 95.25 37 HIS B N 1
ATOM 3053 C CA . HIS B 1 37 ? 18.203 -20.828 -0.501 1 95.25 37 HIS B CA 1
ATOM 3054 C C . HIS B 1 37 ? 16.781 -21.203 -0.116 1 95.25 37 HIS B C 1
ATOM 3056 O O . HIS B 1 37 ? 16.266 -20.766 0.915 1 95.25 37 HIS B O 1
ATOM 3062 N N . PHE B 1 38 ? 16.094 -22 -0.895 1 97.5 38 PHE B N 1
ATOM 3063 C CA . PHE B 1 38 ? 14.766 -22.484 -0.555 1 97.5 38 PHE B CA 1
ATOM 3064 C C . PHE B 1 38 ? 14.836 -23.734 0.304 1 97.5 38 PHE B C 1
ATOM 3066 O O . PHE B 1 38 ? 15.82 -24.469 0.255 1 97.5 38 PHE B O 1
ATOM 3073 N N . ALA B 1 39 ? 13.844 -23.953 1.104 1 97.75 39 ALA B N 1
ATOM 3074 C CA . ALA B 1 39 ? 13.805 -25.141 1.967 1 97.75 39 ALA B CA 1
ATOM 3075 C C . ALA B 1 39 ? 13.453 -26.391 1.17 1 97.75 39 ALA B C 1
ATOM 3077 O O . ALA B 1 39 ? 12.438 -26.422 0.479 1 97.75 39 ALA B O 1
ATOM 3078 N N . ARG B 1 40 ? 14.273 -27.375 1.296 1 97.19 40 ARG B N 1
ATOM 3079 C CA . ARG B 1 40 ? 14.102 -28.625 0.574 1 97.19 40 ARG B CA 1
ATOM 3080 C C . ARG B 1 40 ? 13.398 -29.672 1.442 1 97.19 40 ARG B C 1
ATOM 3082 O O . ARG B 1 40 ? 13.047 -29.391 2.59 1 97.19 40 ARG B O 1
ATOM 3089 N N . GLU B 1 41 ? 13.156 -30.766 0.851 1 96.94 41 GLU B N 1
ATOM 3090 C CA . GLU B 1 41 ? 12.414 -31.844 1.51 1 96.94 41 GLU B CA 1
ATOM 3091 C C . GLU B 1 41 ? 13.039 -32.188 2.857 1 96.94 41 GLU B C 1
ATOM 3093 O O . GLU B 1 41 ? 14.25 -32.406 2.951 1 96.94 41 GLU B O 1
ATOM 3098 N N . ASN B 1 42 ? 12.227 -32.219 3.85 1 96.44 42 ASN B N 1
ATOM 3099 C CA . ASN B 1 42 ? 12.547 -32.656 5.203 1 96.44 42 ASN B CA 1
ATOM 3100 C C . ASN B 1 42 ? 13.648 -31.812 5.824 1 96.44 42 ASN B C 1
ATOM 3102 O O . ASN B 1 42 ? 14.414 -32.281 6.66 1 96.44 42 ASN B O 1
ATOM 3106 N N . GLN B 1 43 ? 13.672 -30.562 5.477 1 96.06 43 GLN B N 1
ATOM 3107 C CA . GLN B 1 43 ? 14.797 -29.75 5.938 1 96.06 43 GLN B CA 1
ATOM 3108 C C . GLN B 1 43 ? 14.406 -28.922 7.156 1 96.06 43 GLN B C 1
ATOM 3110 O O . GLN B 1 43 ? 15.273 -28.391 7.855 1 96.06 43 GLN B O 1
ATOM 3115 N N . ILE B 1 44 ? 13.133 -28.75 7.402 1 95.88 44 ILE B N 1
ATOM 3116 C CA . ILE B 1 44 ? 12.758 -27.828 8.469 1 95.88 44 ILE B CA 1
ATOM 3117 C C . ILE B 1 44 ? 11.773 -28.5 9.422 1 95.88 44 ILE B C 1
ATOM 3119 O O . ILE B 1 44 ? 11.078 -29.438 9.039 1 95.88 44 ILE B O 1
ATOM 3123 N N . SER B 1 45 ? 11.75 -28.031 10.672 1 95.94 45 SER B N 1
ATOM 3124 C CA . SER B 1 45 ? 10.812 -28.547 11.672 1 95.94 45 SER B CA 1
ATOM 3125 C C . SER B 1 45 ? 9.461 -27.844 11.57 1 95.94 45 SER B C 1
ATOM 3127 O O . SER B 1 45 ? 9.336 -26.812 10.906 1 95.94 45 SER B O 1
ATOM 3129 N N . LYS B 1 46 ? 8.555 -28.5 12.219 1 96.38 46 LYS B N 1
ATOM 3130 C CA . LYS B 1 46 ? 7.227 -27.906 12.297 1 96.38 46 LYS B CA 1
ATOM 3131 C C . LYS B 1 46 ? 7.281 -26.531 12.961 1 96.38 46 LYS B C 1
ATOM 3133 O O . LYS B 1 46 ? 6.633 -25.578 12.492 1 96.38 46 LYS B O 1
ATOM 3138 N N . GLU B 1 47 ? 8.023 -26.406 14.008 1 95.62 47 GLU B N 1
ATOM 3139 C CA . GLU B 1 47 ? 8.148 -25.141 14.727 1 95.62 47 GLU B CA 1
ATOM 3140 C C . GLU B 1 47 ? 8.773 -24.062 13.844 1 95.62 47 GLU B C 1
ATOM 3142 O O . GLU B 1 47 ? 8.305 -22.922 13.828 1 95.62 47 GLU B O 1
ATOM 3147 N N . GLN B 1 48 ? 9.797 -24.453 13.125 1 96.12 48 GLN B N 1
ATOM 3148 C CA . GLN B 1 48 ? 10.438 -23.516 12.211 1 96.12 48 GLN B CA 1
ATOM 3149 C C . GLN B 1 48 ? 9.445 -23.016 11.156 1 96.12 48 GLN B C 1
ATOM 3151 O O . GLN B 1 48 ? 9.406 -21.828 10.844 1 96.12 48 GLN B O 1
ATOM 3156 N N . TRP B 1 49 ? 8.633 -23.906 10.625 1 97.44 49 TRP B N 1
ATOM 3157 C CA . TRP B 1 49 ? 7.633 -23.562 9.625 1 97.44 49 TRP B CA 1
ATOM 3158 C C . TRP B 1 49 ? 6.609 -22.594 10.188 1 97.44 49 TRP B C 1
ATOM 3160 O O . TRP B 1 49 ? 6.332 -21.547 9.586 1 97.44 49 TRP B O 1
ATOM 3170 N N . GLU B 1 50 ? 6.062 -22.922 11.375 1 96.88 50 GLU B N 1
ATOM 3171 C CA . GLU B 1 50 ? 5.031 -22.094 12 1 96.88 50 GLU B CA 1
ATOM 3172 C C . GLU B 1 50 ? 5.555 -20.688 12.312 1 96.88 50 GLU B C 1
ATOM 3174 O O . GLU B 1 50 ? 4.852 -19.703 12.117 1 96.88 50 GLU B O 1
ATOM 3179 N N . ASP B 1 51 ? 6.824 -20.609 12.734 1 97 51 ASP B N 1
ATOM 3180 C CA . ASP B 1 51 ? 7.445 -19.328 13.062 1 97 51 ASP B CA 1
ATOM 3181 C C . ASP B 1 51 ? 7.707 -18.5 11.812 1 97 51 ASP B C 1
ATOM 3183 O O . ASP B 1 51 ? 7.805 -17.266 11.875 1 97 51 ASP B O 1
ATOM 3187 N N . ALA B 1 52 ? 7.797 -19.188 10.664 1 97.94 52 ALA B N 1
ATOM 3188 C CA . ALA B 1 52 ? 8.188 -18.531 9.422 1 97.94 52 ALA B CA 1
ATOM 3189 C C . ALA B 1 52 ? 6.969 -17.984 8.688 1 97.94 52 ALA B C 1
ATOM 3191 O O . ALA B 1 52 ? 7.109 -17.172 7.773 1 97.94 52 ALA B O 1
ATOM 3192 N N . LEU B 1 53 ? 5.754 -18.422 9.062 1 98.38 53 LEU B N 1
ATOM 3193 C CA . LEU B 1 53 ? 4.543 -17.938 8.398 1 98.38 53 LEU B CA 1
ATOM 3194 C C . LEU B 1 53 ? 4.375 -16.438 8.594 1 98.38 53 LEU B C 1
ATOM 3196 O O . LEU B 1 53 ? 4.711 -15.906 9.656 1 98.38 53 LEU B O 1
ATOM 3200 N N . PRO B 1 54 ? 3.971 -15.742 7.555 1 98.56 54 PRO B N 1
ATOM 3201 C CA . PRO B 1 54 ? 3.787 -14.297 7.723 1 98.56 54 PRO B CA 1
ATOM 3202 C C . PRO B 1 54 ? 2.695 -13.961 8.734 1 98.56 54 PRO B C 1
ATOM 3204 O O . PRO B 1 54 ? 1.671 -14.641 8.797 1 98.56 54 PRO B O 1
ATOM 3207 N N . THR B 1 55 ? 2.947 -12.906 9.5 1 97.44 55 THR B N 1
ATOM 3208 C CA . THR B 1 55 ? 1.92 -12.344 10.375 1 97.44 55 THR B CA 1
ATOM 3209 C C . THR B 1 55 ? 0.878 -11.578 9.562 1 97.44 55 THR B C 1
ATOM 3211 O O . THR B 1 55 ? 1.085 -11.305 8.383 1 97.44 55 THR B O 1
ATOM 3214 N N . GLU B 1 56 ? -0.221 -11.328 10.219 1 95.5 56 GLU B N 1
ATOM 3215 C CA . GLU B 1 56 ? -1.249 -10.539 9.539 1 95.5 56 GLU B CA 1
ATOM 3216 C C . GLU B 1 56 ? -0.719 -9.164 9.141 1 95.5 56 GLU B C 1
ATOM 3218 O O . GLU B 1 56 ? -1.11 -8.617 8.109 1 95.5 56 GLU B O 1
ATOM 3223 N N . TYR B 1 57 ? 0.192 -8.523 9.953 1 94.69 57 TYR B N 1
ATOM 3224 C CA . TYR B 1 57 ? 0.793 -7.234 9.625 1 94.69 57 TYR B CA 1
ATOM 3225 C C . TYR B 1 57 ? 1.661 -7.344 8.375 1 94.69 57 TYR B C 1
ATOM 3227 O O . TYR B 1 57 ? 1.6 -6.484 7.492 1 94.69 57 TYR B O 1
ATOM 3235 N N . GLU B 1 58 ? 2.4 -8.43 8.367 1 97.75 58 GLU B N 1
ATOM 3236 C CA . GLU B 1 58 ? 3.264 -8.648 7.211 1 97.75 58 GLU B CA 1
ATOM 3237 C C . GLU B 1 58 ? 2.445 -8.867 5.941 1 97.75 58 GLU B C 1
ATOM 3239 O O . GLU B 1 58 ? 2.793 -8.359 4.875 1 97.75 58 GLU B O 1
ATOM 3244 N N . ARG B 1 59 ? 1.347 -9.586 6.012 1 97.81 59 ARG B N 1
ATOM 3245 C CA . ARG B 1 59 ? 0.469 -9.82 4.867 1 97.81 59 ARG B CA 1
ATOM 3246 C C . ARG B 1 59 ? -0.16 -8.516 4.387 1 97.81 59 ARG B C 1
ATOM 3248 O O . ARG B 1 59 ? -0.233 -8.266 3.184 1 97.81 59 ARG B O 1
ATOM 3255 N N . THR B 1 60 ? -0.574 -7.695 5.344 1 96.19 60 THR B N 1
ATOM 3256 C CA . THR B 1 60 ? -1.163 -6.402 5.012 1 96.19 60 THR B CA 1
ATOM 3257 C C . THR B 1 60 ? -0.152 -5.516 4.293 1 96.19 60 THR B C 1
ATOM 3259 O O . THR B 1 60 ? -0.48 -4.879 3.289 1 96.19 60 THR B O 1
ATOM 3262 N N . GLU B 1 61 ? 1.067 -5.477 4.805 1 97.31 61 GLU B N 1
ATOM 3263 C CA . GLU B 1 61 ? 2.123 -4.707 4.152 1 97.31 61 GLU B CA 1
ATOM 3264 C C . GLU B 1 61 ? 2.418 -5.25 2.758 1 97.31 61 GLU B C 1
ATOM 3266 O O . GLU B 1 61 ? 2.67 -4.48 1.827 1 97.31 61 GLU B O 1
ATOM 3271 N N . ALA B 1 62 ? 2.354 -6.617 2.611 1 98.31 62 ALA B N 1
ATOM 3272 C CA . ALA B 1 62 ? 2.629 -7.234 1.317 1 98.31 62 ALA B CA 1
ATOM 3273 C C . ALA B 1 62 ? 1.612 -6.789 0.27 1 98.31 62 ALA B C 1
ATOM 3275 O O . ALA B 1 62 ? 1.975 -6.5 -0.873 1 98.31 62 ALA B O 1
ATOM 3276 N N . VAL B 1 63 ? 0.359 -6.723 0.647 1 97.25 63 VAL B N 1
ATOM 3277 C CA . VAL B 1 63 ? -0.682 -6.273 -0.271 1 97.25 63 VAL B CA 1
ATOM 3278 C C . VAL B 1 63 ? -0.405 -4.836 -0.703 1 97.25 63 VAL B C 1
ATOM 3280 O O . VAL B 1 63 ? -0.466 -4.516 -1.893 1 97.25 63 VAL B O 1
ATOM 3283 N N . GLY B 1 64 ? -0.067 -3.936 0.246 1 96.06 64 GLY B N 1
ATOM 3284 C CA . GLY B 1 64 ? 0.272 -2.557 -0.07 1 96.06 64 GLY B CA 1
ATOM 3285 C C . GLY B 1 64 ? 1.479 -2.434 -0.981 1 96.06 64 GLY B C 1
ATOM 3286 O O . GLY B 1 64 ? 1.484 -1.618 -1.905 1 96.06 64 GLY B O 1
ATOM 3287 N N . LEU B 1 65 ? 2.525 -3.225 -0.709 1 97.44 65 LEU B N 1
ATOM 3288 C CA . LEU B 1 65 ? 3.744 -3.189 -1.51 1 97.44 65 LEU B CA 1
ATOM 3289 C C . LEU B 1 65 ? 3.471 -3.639 -2.941 1 97.44 65 LEU B C 1
ATOM 3291 O O . LEU B 1 65 ? 3.891 -2.979 -3.895 1 97.44 65 LEU B O 1
ATOM 3295 N N . VAL B 1 66 ? 2.744 -4.742 -3.113 1 98.19 66 VAL B N 1
ATOM 3296 C CA . VAL B 1 66 ? 2.41 -5.258 -4.438 1 98.19 66 VAL B CA 1
ATOM 3297 C C . VAL B 1 66 ? 1.566 -4.238 -5.195 1 98.19 66 VAL B C 1
ATOM 3299 O O . VAL B 1 66 ? 1.81 -3.975 -6.375 1 98.19 66 VAL B O 1
ATOM 3302 N N . ASN B 1 67 ? 0.571 -3.672 -4.52 1 96.06 67 ASN B N 1
ATOM 3303 C CA . ASN B 1 67 ? -0.269 -2.652 -5.141 1 96.06 67 ASN B CA 1
ATOM 3304 C C . ASN B 1 67 ? 0.56 -1.475 -5.645 1 96.06 67 ASN B C 1
ATOM 3306 O O . ASN B 1 67 ? 0.349 -0.995 -6.762 1 96.06 67 ASN B O 1
ATOM 3310 N N . TYR B 1 68 ? 1.509 -0.998 -4.828 1 94.88 68 TYR B N 1
ATOM 3311 C CA . TYR B 1 68 ? 2.381 0.112 -5.199 1 94.88 68 TYR B CA 1
ATOM 3312 C C . TYR B 1 68 ? 3.23 -0.243 -6.414 1 94.88 68 TYR B C 1
ATOM 3314 O O . TYR B 1 68 ? 3.238 0.487 -7.406 1 94.88 68 TYR B O 1
ATOM 3322 N N . LEU B 1 69 ? 3.908 -1.39 -6.367 1 96.56 69 LEU B N 1
ATOM 3323 C CA . LEU B 1 69 ? 4.812 -1.776 -7.445 1 96.56 69 LEU B CA 1
ATOM 3324 C C . LEU B 1 69 ? 4.047 -1.986 -8.742 1 96.56 69 LEU B C 1
ATOM 3326 O O . LEU B 1 69 ? 4.516 -1.598 -9.82 1 96.56 69 LEU B O 1
ATOM 3330 N N . MET B 1 70 ? 2.877 -2.566 -8.664 1 96 70 MET B N 1
ATOM 3331 C CA . MET B 1 70 ? 2.096 -2.854 -9.859 1 96 70 MET B CA 1
ATOM 3332 C C . MET B 1 70 ? 1.518 -1.574 -10.453 1 96 70 MET B C 1
ATOM 3334 O O . MET B 1 70 ? 1.062 -1.564 -11.602 1 96 70 MET B O 1
ATOM 3338 N N . SER B 1 71 ? 1.484 -0.49 -9.688 1 92.19 71 SER B N 1
ATOM 3339 C CA . SER B 1 71 ? 0.951 0.773 -10.188 1 92.19 71 SER B CA 1
ATOM 3340 C C . SER B 1 71 ? 1.989 1.525 -11.016 1 92.19 71 SER B C 1
ATOM 3342 O O . SER B 1 71 ? 1.651 2.455 -11.75 1 92.19 71 SER B O 1
ATOM 3344 N N . LEU B 1 72 ? 3.248 1.153 -10.914 1 92.5 72 LEU B N 1
ATOM 3345 C CA . LEU B 1 72 ? 4.328 1.922 -11.523 1 92.5 72 LEU B CA 1
ATOM 3346 C C . LEU B 1 72 ? 4.512 1.54 -12.984 1 92.5 72 LEU B C 1
ATOM 3348 O O . LEU B 1 72 ? 4.391 0.366 -13.344 1 92.5 72 LEU B O 1
ATOM 3352 N N . LEU B 1 73 ? 4.906 2.504 -13.805 1 93 73 LEU B N 1
ATOM 3353 C CA . LEU B 1 73 ? 5.223 2.264 -15.211 1 93 73 LEU B CA 1
ATOM 3354 C C . LEU B 1 73 ? 6.594 1.61 -15.352 1 93 73 LEU B C 1
ATOM 3356 O O . LEU B 1 73 ? 6.77 0.707 -16.172 1 93 73 LEU B O 1
ATOM 3360 N N . THR B 1 74 ? 7.543 2.119 -14.641 1 94.75 74 THR B N 1
ATOM 3361 C CA . THR B 1 74 ? 8.906 1.614 -14.57 1 94.75 74 THR B CA 1
ATOM 3362 C C . THR B 1 74 ? 9.445 1.703 -13.148 1 94.75 74 THR B C 1
ATOM 3364 O O . THR B 1 74 ? 8.781 2.26 -12.266 1 94.75 74 THR B O 1
ATOM 3367 N N . PHE B 1 75 ? 10.617 1.161 -12.992 1 93.56 75 PHE B N 1
ATOM 3368 C CA . PHE B 1 75 ? 11.227 1.209 -11.664 1 93.56 75 PHE B CA 1
ATOM 3369 C C . PHE B 1 75 ? 12.469 2.088 -11.672 1 93.56 75 PHE B C 1
ATOM 3371 O O . PHE B 1 75 ? 13.336 1.952 -10.805 1 93.56 75 PHE B O 1
ATOM 3378 N N . SER B 1 76 ? 12.695 2.957 -12.648 1 88.38 76 SER B N 1
ATOM 3379 C CA . SER B 1 76 ? 13.875 3.803 -12.812 1 88.38 76 SER B CA 1
ATOM 3380 C C . SER B 1 76 ? 14.062 4.719 -11.609 1 88.38 76 SER B C 1
ATOM 3382 O O . SER B 1 76 ? 15.195 5.035 -11.242 1 88.38 76 SER B O 1
ATOM 3384 N N . ASN B 1 77 ? 13.086 5.211 -10.984 1 80 77 ASN B N 1
ATOM 3385 C CA . ASN B 1 77 ? 13.219 6.176 -9.898 1 80 77 ASN B CA 1
ATOM 3386 C C . ASN B 1 77 ? 12.773 5.582 -8.562 1 80 77 ASN B C 1
ATOM 3388 O O . ASN B 1 77 ? 12.148 6.266 -7.75 1 80 77 ASN B O 1
ATOM 3392 N N . VAL B 1 78 ? 13.125 4.293 -8.445 1 84.12 78 VAL B N 1
ATOM 3393 C CA . VAL B 1 78 ? 12.727 3.605 -7.223 1 84.12 78 VAL B CA 1
ATOM 3394 C C . VAL B 1 78 ? 13.953 2.951 -6.582 1 84.12 78 VAL B C 1
ATOM 3396 O O . VAL B 1 78 ? 14.75 2.314 -7.27 1 84.12 78 VAL B O 1
ATOM 3399 N N . THR B 1 79 ? 14.18 3.189 -5.367 1 85.19 79 THR B N 1
ATOM 3400 C CA . THR B 1 79 ? 15.203 2.463 -4.625 1 85.19 79 THR B CA 1
ATOM 3401 C C . THR B 1 79 ? 14.57 1.551 -3.578 1 85.19 79 THR B C 1
ATOM 3403 O O . THR B 1 79 ? 13.539 1.89 -2.994 1 85.19 79 THR B O 1
ATOM 3406 N N . HIS B 1 80 ? 15.234 0.443 -3.393 1 83.75 80 HIS B N 1
ATOM 3407 C CA . HIS B 1 80 ? 14.648 -0.541 -2.488 1 83.75 80 HIS B CA 1
ATOM 3408 C C . HIS B 1 80 ? 14.57 -0.003 -1.064 1 83.75 80 HIS B C 1
ATOM 3410 O O . HIS B 1 80 ? 13.578 -0.211 -0.369 1 83.75 80 HIS B O 1
ATOM 3416 N N . SER B 1 81 ? 15.594 0.664 -0.621 1 85.5 81 SER B N 1
ATOM 3417 C CA . SER B 1 81 ? 15.617 1.15 0.754 1 85.5 81 SER B CA 1
ATOM 3418 C C . SER B 1 81 ? 14.492 2.156 1.004 1 85.5 81 SER B C 1
ATOM 3420 O O . SER B 1 81 ? 13.812 2.094 2.029 1 85.5 81 SER B O 1
ATOM 3422 N N . SER B 1 82 ? 14.281 3 0.03 1 85.81 82 SER B N 1
ATOM 3423 C CA . SER B 1 82 ? 13.25 4.016 0.199 1 85.81 82 SER B CA 1
ATOM 3424 C C . SER B 1 82 ? 11.859 3.391 0.215 1 85.81 82 SER B C 1
ATOM 3426 O O . SER B 1 82 ? 11.047 3.697 1.089 1 85.81 82 SER B O 1
ATOM 3428 N N . VAL B 1 83 ? 11.617 2.492 -0.669 1 91.25 83 VAL B N 1
ATOM 3429 C CA . VAL B 1 83 ? 10.312 1.855 -0.75 1 91.25 83 VAL B CA 1
ATOM 3430 C C . VAL B 1 83 ? 10.055 1.036 0.512 1 91.25 83 VAL B C 1
ATOM 3432 O O . VAL B 1 83 ? 8.992 1.157 1.134 1 91.25 83 VAL B O 1
ATOM 3435 N N . LEU B 1 84 ? 11.031 0.278 0.938 1 94.56 84 LEU B N 1
ATOM 3436 C CA . LEU B 1 84 ? 10.828 -0.651 2.043 1 94.56 84 LEU B CA 1
ATOM 3437 C C . LEU B 1 84 ? 10.727 0.096 3.369 1 94.56 84 LEU B C 1
ATOM 3439 O O . LEU B 1 84 ? 10.266 -0.462 4.367 1 94.56 84 LEU B O 1
ATOM 3443 N N . SER B 1 85 ? 11.133 1.361 3.416 1 92 85 SER B N 1
ATOM 3444 C CA . SER B 1 85 ? 10.969 2.162 4.625 1 92 85 SER B CA 1
ATOM 3445 C C . SER B 1 85 ? 9.492 2.365 4.953 1 92 85 SER B C 1
ATOM 3447 O O . SER B 1 85 ? 9.141 2.674 6.094 1 92 85 SER B O 1
ATOM 3449 N N . LEU B 1 86 ? 8.625 2.189 3.975 1 94 86 LEU B N 1
ATOM 3450 C CA . LEU B 1 86 ? 7.188 2.338 4.164 1 94 86 LEU B CA 1
ATOM 3451 C C . LEU B 1 86 ? 6.582 1.064 4.742 1 94 86 LEU B C 1
ATOM 3453 O O . LEU B 1 86 ? 5.422 1.061 5.164 1 94 86 LEU B O 1
ATOM 3457 N N . PHE B 1 87 ? 7.379 -0.048 4.777 1 95.75 87 PHE B N 1
ATOM 3458 C CA . PHE B 1 87 ? 6.898 -1.364 5.188 1 95.75 87 PHE B CA 1
ATOM 3459 C C . PHE B 1 87 ? 7.801 -1.956 6.266 1 95.75 87 PHE B C 1
ATOM 3461 O O . PHE B 1 87 ? 8.555 -2.891 6.004 1 95.75 87 PHE B O 1
ATOM 3468 N N . PRO B 1 88 ? 7.648 -1.494 7.484 1 94.25 88 PRO B N 1
ATOM 3469 C CA . PRO B 1 88 ? 8.609 -1.788 8.547 1 94.25 88 PRO B CA 1
ATOM 3470 C C . PRO B 1 88 ? 8.602 -3.256 8.969 1 94.25 88 PRO B C 1
ATOM 3472 O O . PRO B 1 88 ? 9.586 -3.754 9.516 1 94.25 88 PRO B O 1
ATOM 3475 N N . ARG B 1 89 ? 7.496 -3.99 8.758 1 96 89 ARG B N 1
ATOM 3476 C CA . ARG B 1 89 ? 7.488 -5.406 9.117 1 96 89 ARG B CA 1
ATOM 3477 C C . ARG B 1 89 ? 8.18 -6.242 8.047 1 96 89 ARG B C 1
ATOM 3479 O O . ARG B 1 89 ? 8.914 -7.18 8.359 1 96 89 ARG B O 1
ATOM 3486 N N . LEU B 1 90 ? 7.996 -5.875 6.758 1 97.38 90 LEU B N 1
ATOM 3487 C CA . LEU B 1 90 ? 8.578 -6.625 5.652 1 97.38 90 LEU B CA 1
ATOM 3488 C C . LEU B 1 90 ? 10.078 -6.355 5.539 1 97.38 90 LEU B C 1
ATOM 3490 O O . LEU B 1 90 ? 10.852 -7.258 5.223 1 97.38 90 LEU B O 1
ATOM 3494 N N . ARG B 1 91 ? 10.445 -5.117 5.828 1 95.88 91 ARG B N 1
ATOM 3495 C CA . ARG B 1 91 ? 11.82 -4.711 5.539 1 95.88 91 ARG B CA 1
ATOM 3496 C C . ARG B 1 91 ? 12.812 -5.523 6.363 1 95.88 91 ARG B C 1
ATOM 3498 O O . ARG B 1 91 ? 14 -5.598 6.02 1 95.88 91 ARG B O 1
ATOM 3505 N N . ASN B 1 92 ? 12.375 -6.141 7.441 1 94.5 92 ASN B N 1
ATOM 3506 C CA . ASN B 1 92 ? 13.25 -6.957 8.281 1 94.5 92 ASN B CA 1
ATOM 3507 C C . ASN B 1 92 ? 13.625 -8.266 7.594 1 94.5 92 ASN B C 1
ATOM 3509 O O . ASN B 1 92 ? 14.602 -8.914 7.969 1 94.5 92 ASN B O 1
ATOM 3513 N N . PHE B 1 93 ? 12.852 -8.609 6.566 1 96.94 93 PHE B N 1
ATOM 3514 C CA . PHE B 1 93 ? 13.016 -9.961 6.043 1 96.94 93 PHE B CA 1
ATOM 3515 C C . PHE B 1 93 ? 13.188 -9.938 4.531 1 96.94 93 PHE B C 1
ATOM 3517 O O . PHE B 1 93 ? 13.648 -10.914 3.938 1 96.94 93 PHE B O 1
ATOM 3524 N N . VAL B 1 94 ? 12.781 -8.828 3.871 1 97 94 VAL B N 1
ATOM 3525 C CA . VAL B 1 94 ? 12.797 -8.867 2.414 1 97 94 VAL B CA 1
ATOM 3526 C C . VAL B 1 94 ? 13.648 -7.727 1.868 1 97 94 VAL B C 1
ATOM 3528 O O . VAL B 1 94 ? 13.906 -6.746 2.572 1 97 94 VAL B O 1
ATOM 3531 N N . ASN B 1 95 ? 14.156 -7.906 0.679 1 96.5 95 ASN B N 1
ATOM 3532 C CA . ASN B 1 95 ? 14.789 -6.918 -0.188 1 96.5 95 ASN B CA 1
ATOM 3533 C C . ASN B 1 95 ? 14.078 -6.82 -1.536 1 96.5 95 ASN B C 1
ATOM 3535 O O . ASN B 1 95 ? 13.258 -7.676 -1.873 1 96.5 95 ASN B O 1
ATOM 3539 N N . ILE B 1 96 ? 14.328 -5.73 -2.209 1 97.19 96 ILE B N 1
ATOM 3540 C CA . ILE B 1 96 ? 13.859 -5.582 -3.582 1 97.19 96 ILE B CA 1
ATOM 3541 C C . ILE B 1 96 ? 15.055 -5.445 -4.523 1 97.19 96 ILE B C 1
ATOM 3543 O O . ILE B 1 96 ? 15.852 -4.512 -4.395 1 97.19 96 ILE B O 1
ATOM 3547 N N . THR B 1 97 ? 15.211 -6.379 -5.391 1 96.88 97 THR B N 1
ATOM 3548 C CA . THR B 1 97 ? 16.219 -6.301 -6.434 1 96.88 97 THR B CA 1
ATOM 3549 C C . THR B 1 97 ? 15.602 -5.883 -7.766 1 96.88 97 THR B C 1
ATOM 3551 O O . THR B 1 97 ? 14.602 -6.461 -8.195 1 96.88 97 THR B O 1
ATOM 3554 N N . PHE B 1 98 ? 16.219 -4.898 -8.359 1 95.62 98 PHE B N 1
ATOM 3555 C CA . PHE B 1 98 ? 15.711 -4.406 -9.633 1 95.62 98 PHE B CA 1
ATOM 3556 C C . PHE B 1 98 ? 16.578 -4.898 -10.789 1 95.62 98 PHE B C 1
ATOM 3558 O O . PHE B 1 98 ? 17.797 -4.965 -10.672 1 95.62 98 PHE B O 1
ATOM 3565 N N . PHE B 1 99 ? 15.961 -5.352 -11.781 1 96.44 99 PHE B N 1
ATOM 3566 C CA . PHE B 1 99 ? 16.625 -5.629 -13.055 1 96.44 99 PHE B CA 1
ATOM 3567 C C . PHE B 1 99 ? 16.312 -4.547 -14.078 1 96.44 99 PHE B C 1
ATOM 3569 O O . PHE B 1 99 ? 15.219 -4.523 -14.641 1 96.44 99 PHE B O 1
ATOM 3576 N N . GLU B 1 100 ? 17.266 -3.656 -14.211 1 92.06 100 GLU B N 1
ATOM 3577 C CA . GLU B 1 100 ? 17.047 -2.43 -14.969 1 92.06 100 GLU B CA 1
ATOM 3578 C C . GLU B 1 100 ? 15.883 -1.63 -14.398 1 92.06 100 GLU B C 1
ATOM 3580 O O . GLU B 1 100 ? 15.805 -1.426 -13.18 1 92.06 100 GLU B O 1
ATOM 3585 N N . ASP B 1 101 ? 15.086 -1.081 -15.258 1 94.31 101 ASP B N 1
ATOM 3586 C CA . ASP B 1 101 ? 13.883 -0.383 -14.812 1 94.31 101 ASP B CA 1
ATOM 3587 C C . ASP B 1 101 ? 12.625 -1.186 -15.141 1 94.31 101 ASP B C 1
ATOM 3589 O O . ASP B 1 101 ? 11.523 -0.645 -15.133 1 94.31 101 ASP B O 1
ATOM 3593 N N . LYS B 1 102 ? 12.859 -2.479 -15.375 1 97.06 102 LYS B N 1
ATOM 3594 C CA . LYS B 1 102 ? 11.805 -3.309 -15.945 1 97.06 102 LYS B CA 1
ATOM 3595 C C . LYS B 1 102 ? 11.156 -4.195 -14.891 1 97.06 102 LYS B C 1
ATOM 3597 O O . LYS B 1 102 ? 9.938 -4.355 -14.859 1 97.06 102 LYS B O 1
ATOM 3602 N N . TYR B 1 103 ? 12.031 -4.848 -14.047 1 98.25 103 TYR B N 1
ATOM 3603 C CA . TYR B 1 103 ? 11.523 -5.832 -13.094 1 98.25 103 TYR B CA 1
ATOM 3604 C C . TYR B 1 103 ? 11.867 -5.434 -11.664 1 98.25 103 TYR B C 1
ATOM 3606 O O . TYR B 1 103 ? 12.969 -4.949 -11.398 1 98.25 103 TYR B O 1
ATOM 3614 N N . ALA B 1 104 ? 10.945 -5.598 -10.789 1 98.19 104 ALA B N 1
ATOM 3615 C CA . ALA B 1 104 ? 11.164 -5.559 -9.344 1 98.19 104 ALA B CA 1
ATOM 3616 C C . ALA B 1 104 ? 10.977 -6.938 -8.727 1 98.19 104 ALA B C 1
ATOM 3618 O O . ALA B 1 104 ? 9.898 -7.535 -8.836 1 98.19 104 ALA B O 1
ATOM 3619 N N . VAL B 1 105 ? 11.992 -7.492 -8.07 1 98.56 105 VAL B N 1
ATOM 3620 C CA . VAL B 1 105 ? 11.93 -8.797 -7.422 1 98.56 105 VAL B CA 1
ATOM 3621 C C . VAL B 1 105 ? 11.93 -8.617 -5.906 1 98.56 105 VAL B C 1
ATOM 3623 O O . VAL B 1 105 ? 12.922 -8.148 -5.332 1 98.56 105 VAL B O 1
ATOM 3626 N N . VAL B 1 106 ? 10.828 -8.945 -5.266 1 98.69 106 VAL B N 1
ATOM 3627 C CA . VAL B 1 106 ? 10.742 -8.953 -3.809 1 98.69 106 VAL B CA 1
ATOM 3628 C C . VAL B 1 106 ? 11.117 -10.336 -3.277 1 98.69 106 VAL B C 1
ATOM 3630 O O . VAL B 1 106 ? 10.438 -11.328 -3.574 1 98.69 106 VAL B O 1
ATOM 3633 N N . HIS B 1 107 ? 12.203 -10.398 -2.557 1 98.31 107 HIS B N 1
ATOM 3634 C CA . HIS B 1 107 ? 12.734 -11.664 -2.076 1 98.31 107 HIS B CA 1
ATOM 3635 C C . HIS B 1 107 ? 13.336 -11.523 -0.684 1 98.31 107 HIS B C 1
ATOM 3637 O O . HIS B 1 107 ? 13.586 -10.406 -0.224 1 98.31 107 HIS B O 1
ATOM 3643 N N . GLU B 1 108 ? 13.492 -12.688 -0.005 1 97.25 108 GLU B N 1
ATOM 3644 C CA . GLU B 1 108 ? 14.148 -12.641 1.298 1 97.25 108 GLU B CA 1
ATOM 3645 C C . GLU B 1 108 ? 15.586 -12.148 1.1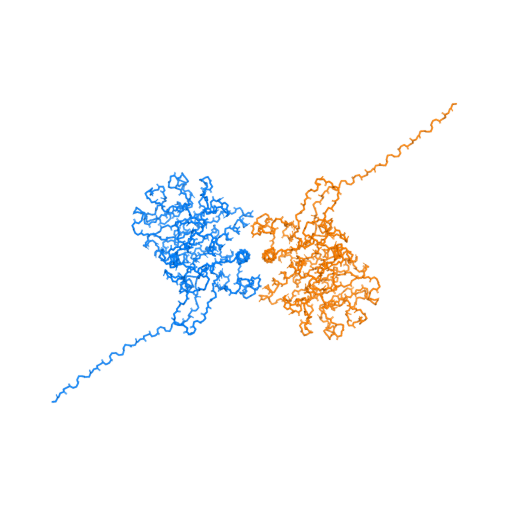73 1 97.25 108 GLU B C 1
ATOM 3647 O O . GLU B 1 108 ? 16.234 -12.375 0.148 1 97.25 108 GLU B O 1
ATOM 3652 N N . ILE B 1 109 ? 16.047 -11.5 2.221 1 95.25 109 ILE B N 1
ATOM 3653 C CA . ILE B 1 109 ? 17.375 -10.891 2.236 1 95.25 109 ILE B CA 1
ATOM 3654 C C . ILE B 1 109 ? 18.438 -11.969 2.037 1 95.25 109 ILE B C 1
ATOM 3656 O O . ILE B 1 109 ? 18.469 -12.969 2.76 1 95.25 109 ILE B O 1
ATOM 3660 N N . LEU B 1 110 ? 19.219 -11.703 0.977 1 90.5 110 LEU B N 1
ATOM 3661 C CA . LEU B 1 110 ? 20.359 -12.57 0.715 1 90.5 110 LEU B CA 1
ATOM 3662 C C . LEU B 1 110 ? 21.531 -12.227 1.638 1 90.5 110 LEU B C 1
ATOM 3664 O O . LEU B 1 110 ? 21.906 -11.062 1.76 1 90.5 110 LEU B O 1
ATOM 3668 N N . ARG B 1 111 ? 21.938 -13.031 2.453 1 77.94 111 ARG B N 1
ATOM 3669 C CA . ARG B 1 111 ? 23.062 -12.797 3.342 1 77.94 111 ARG B CA 1
ATOM 3670 C C . ARG B 1 111 ? 24.359 -13.305 2.715 1 77.94 111 ARG B C 1
ATOM 3672 O O . ARG B 1 111 ? 24.359 -14.281 1.961 1 77.94 111 ARG B O 1
ATOM 3679 N N . ASP B 1 112 ? 25.469 -12.273 2.705 1 63.78 112 ASP B N 1
ATOM 3680 C CA . ASP B 1 112 ? 26.781 -12.617 2.182 1 63.78 112 ASP B CA 1
ATOM 3681 C C . ASP B 1 112 ? 27.328 -13.875 2.854 1 63.78 112 ASP B C 1
ATOM 3683 O O . ASP B 1 112 ? 27.297 -13.992 4.078 1 63.78 112 ASP B O 1
ATOM 3687 N N . ASP B 1 113 ? 27.141 -14.773 2.303 1 50.19 113 ASP B N 1
ATOM 3688 C CA . ASP B 1 113 ? 27.75 -15.977 2.861 1 50.19 113 ASP B CA 1
ATOM 3689 C C . ASP B 1 113 ? 29.25 -15.789 3.074 1 50.19 113 ASP B C 1
ATOM 3691 O O . ASP B 1 113 ? 30.047 -16.109 2.193 1 50.19 113 ASP B O 1
ATOM 3695 N N . ALA B 1 114 ? 29.922 -14.648 3.369 1 42.16 114 ALA B N 1
ATOM 3696 C CA . ALA B 1 114 ? 31.328 -14.922 3.609 1 42.16 114 ALA B CA 1
ATOM 3697 C C . ALA B 1 114 ? 31.531 -16.359 4.07 1 42.16 114 ALA B C 1
ATOM 3699 O O . ALA B 1 114 ? 32.625 -16.922 3.926 1 42.16 114 ALA B O 1
ATOM 3700 N N . ASP B 1 115 ? 31.047 -16.734 5.258 1 41.97 115 ASP B N 1
ATOM 3701 C CA . ASP B 1 115 ? 31.359 -18.141 5.559 1 41.97 115 ASP B CA 1
ATOM 3702 C C . ASP B 1 115 ? 30.672 -19.078 4.57 1 41.97 115 ASP B C 1
ATOM 3704 O O . ASP B 1 115 ? 29.469 -19 4.363 1 41.97 115 ASP B O 1
ATOM 3708 N N . ASN B 1 116 ? 31.469 -19.484 3.471 1 39.69 116 ASN B N 1
ATOM 3709 C CA . ASN B 1 116 ? 31.25 -20.359 2.316 1 39.69 116 ASN B CA 1
ATOM 3710 C C . ASN B 1 116 ? 30 -21.203 2.473 1 39.69 116 ASN B C 1
ATOM 3712 O O . ASN B 1 116 ? 29.688 -22.031 1.613 1 39.69 116 ASN B O 1
ATOM 3716 N N . ARG B 1 117 ? 30.141 -22.203 3.498 1 41.81 117 ARG B N 1
ATOM 3717 C CA . ARG B 1 117 ? 29.938 -23.641 3.352 1 41.81 117 ARG B CA 1
ATOM 3718 C C . ARG B 1 117 ? 28.5 -23.953 2.971 1 41.81 117 ARG B C 1
ATOM 3720 O O . ARG B 1 117 ? 28.25 -24.734 2.045 1 41.81 117 ARG B O 1
ATOM 3727 N N . SER B 1 118 ? 27.516 -24.203 3.777 1 48.94 118 SER B N 1
ATOM 3728 C CA . SER B 1 118 ? 26.266 -24.906 3.525 1 48.94 118 SER B CA 1
ATOM 3729 C C . SER B 1 118 ? 25.125 -23.938 3.252 1 48.94 118 SER B C 1
ATOM 3731 O O . SER B 1 118 ? 24.891 -23.016 4.031 1 48.94 118 SER B O 1
ATOM 3733 N N . LEU B 1 119 ? 24.719 -23.641 2.002 1 62.31 119 LEU B N 1
ATOM 3734 C CA . LEU B 1 119 ? 23.594 -22.859 1.531 1 62.31 119 LEU B CA 1
ATOM 3735 C C . LEU B 1 119 ? 22.375 -23.062 2.43 1 62.31 119 LEU B C 1
ATOM 3737 O O . LEU B 1 119 ? 21.719 -24.109 2.363 1 62.31 119 LEU B O 1
ATOM 3741 N N . GLN B 1 120 ? 22.281 -22.344 3.498 1 79.5 120 GLN B N 1
ATOM 3742 C CA . GLN B 1 120 ? 21.125 -22.422 4.402 1 79.5 120 GLN B CA 1
ATOM 3743 C C . GLN B 1 120 ? 19.906 -21.766 3.791 1 79.5 120 GLN B C 1
ATOM 3745 O O . GLN B 1 120 ? 20.016 -20.781 3.053 1 79.5 120 GLN B O 1
ATOM 3750 N N . PRO B 1 121 ? 18.797 -22.5 4.004 1 89.56 121 PRO B N 1
ATOM 3751 C CA . PRO B 1 121 ? 17.547 -21.891 3.533 1 89.56 121 PRO B CA 1
ATOM 3752 C C . PRO B 1 121 ? 17.281 -20.531 4.156 1 89.56 121 PRO B C 1
ATOM 3754 O O . PRO B 1 121 ? 17.797 -20.219 5.23 1 89.56 121 PRO B O 1
ATOM 3757 N N . PHE B 1 122 ? 16.578 -19.719 3.408 1 94.62 122 PHE B N 1
ATOM 3758 C CA . PHE B 1 122 ? 16.047 -18.484 3.984 1 94.62 122 PHE B CA 1
ATOM 3759 C C . PHE B 1 122 ? 15.281 -18.781 5.273 1 94.62 122 PHE B C 1
ATOM 3761 O O . PHE B 1 122 ? 14.82 -19.906 5.484 1 94.62 122 PHE B O 1
ATOM 3768 N N . SER B 1 123 ? 15.141 -17.828 6.105 1 94 123 SER B N 1
ATOM 3769 C CA . SER B 1 123 ? 14.57 -18.062 7.43 1 94 123 SER B CA 1
ATOM 3770 C C . SER B 1 123 ? 13.047 -18.047 7.387 1 94 123 SER B C 1
ATOM 3772 O O . SER B 1 123 ? 12.391 -18.609 8.266 1 94 123 SER B O 1
ATOM 3774 N N . ARG B 1 124 ? 12.453 -17.438 6.348 1 97.88 124 ARG B N 1
ATOM 3775 C CA . ARG B 1 124 ? 11 -17.281 6.367 1 97.88 124 ARG B CA 1
ATOM 3776 C C . ARG B 1 124 ? 10.344 -18.156 5.305 1 97.88 124 ARG B C 1
ATOM 3778 O O . ARG B 1 124 ? 9.125 -18.328 5.309 1 97.88 124 ARG B O 1
ATOM 3785 N N . TYR B 1 125 ? 11.078 -18.688 4.316 1 98.31 125 TYR B N 1
ATOM 3786 C CA . TYR B 1 125 ? 10.633 -19.609 3.277 1 98.31 125 TYR B CA 1
ATOM 3787 C C . TYR B 1 125 ? 9.539 -18.969 2.42 1 98.31 125 TYR B C 1
ATOM 3789 O O . TYR B 1 125 ? 8.625 -19.656 1.966 1 98.31 125 TYR B O 1
ATOM 3797 N N . TRP B 1 126 ? 9.547 -17.688 2.213 1 98.69 126 TRP B N 1
ATOM 3798 C CA . TRP B 1 126 ? 8.453 -16.938 1.594 1 98.69 126 TRP B CA 1
ATOM 3799 C C . TRP B 1 126 ? 8.508 -17.062 0.074 1 98.69 126 TRP B C 1
ATOM 3801 O O . TRP B 1 126 ? 7.52 -16.781 -0.611 1 98.69 126 TRP B O 1
ATOM 3811 N N . GLY B 1 127 ? 9.625 -17.531 -0.472 1 98.56 127 GLY B N 1
ATOM 3812 C CA . GLY B 1 127 ? 9.789 -17.422 -1.913 1 98.56 127 GLY B CA 1
ATOM 3813 C C . GLY B 1 127 ? 9.961 -15.992 -2.387 1 98.56 127 GLY B C 1
ATOM 3814 O O . GLY B 1 127 ? 10.672 -15.211 -1.757 1 98.56 127 GLY B O 1
ATOM 3815 N N . TYR B 1 128 ? 9.422 -15.727 -3.619 1 98.81 128 TYR B N 1
ATOM 3816 C CA . TYR B 1 128 ? 9.594 -14.375 -4.129 1 98.81 128 TYR B CA 1
ATOM 3817 C C . TYR B 1 128 ? 8.508 -14.023 -5.137 1 98.81 128 TYR B C 1
ATOM 3819 O O . TYR B 1 128 ? 7.762 -14.906 -5.582 1 98.81 128 TYR B O 1
ATOM 3827 N N . VAL B 1 129 ? 8.328 -12.766 -5.395 1 98.94 129 VAL B N 1
ATOM 3828 C CA . VAL B 1 129 ? 7.422 -12.258 -6.418 1 98.94 129 VAL B CA 1
ATOM 3829 C C . VAL B 1 129 ? 8.172 -11.289 -7.332 1 98.94 129 VAL B C 1
ATOM 3831 O O . VAL B 1 129 ? 9.016 -10.516 -6.875 1 98.94 129 VAL B O 1
ATOM 3834 N N . VAL B 1 130 ? 7.969 -11.406 -8.617 1 98.88 130 VAL B N 1
ATOM 3835 C CA . VAL B 1 130 ? 8.461 -10.477 -9.617 1 98.88 130 VAL B CA 1
ATOM 3836 C C . VAL B 1 130 ? 7.301 -9.672 -10.195 1 98.88 130 VAL B C 1
ATOM 3838 O O . VAL B 1 130 ? 6.27 -10.234 -10.562 1 98.88 130 VAL B O 1
ATOM 3841 N N . ILE B 1 131 ? 7.484 -8.383 -10.266 1 98.69 131 ILE B N 1
ATOM 3842 C CA . ILE B 1 131 ? 6.527 -7.48 -10.891 1 98.69 131 ILE B CA 1
ATOM 3843 C C . ILE B 1 131 ? 7.184 -6.762 -12.062 1 98.69 131 ILE B C 1
ATOM 3845 O O . ILE B 1 131 ? 8.281 -6.211 -11.93 1 98.69 131 ILE B O 1
ATOM 3849 N N . THR B 1 132 ? 6.551 -6.844 -13.203 1 98.5 132 THR B N 1
ATOM 3850 C CA . THR B 1 132 ? 6.996 -6.109 -14.383 1 98.5 132 THR B CA 1
ATOM 3851 C C . THR B 1 132 ? 6.383 -4.715 -14.414 1 98.5 132 THR B C 1
ATOM 3853 O O . THR B 1 132 ? 5.176 -4.559 -14.203 1 98.5 132 THR B O 1
ATOM 3856 N N . GLY B 1 133 ? 7.254 -3.727 -14.68 1 96.44 133 GLY B N 1
ATOM 3857 C CA . GLY B 1 133 ? 6.68 -2.412 -14.922 1 96.44 133 GLY B CA 1
ATOM 3858 C C . GLY B 1 133 ? 5.645 -2.406 -16.031 1 96.44 133 GLY B C 1
ATOM 3859 O O . GLY B 1 133 ? 5.789 -3.115 -17.031 1 96.44 133 GLY B O 1
ATOM 3860 N N . ARG B 1 134 ? 4.625 -1.618 -15.891 1 94.06 134 ARG B N 1
ATOM 3861 C CA . ARG B 1 134 ? 3.488 -1.641 -16.812 1 94.06 134 ARG B CA 1
ATOM 3862 C C . ARG B 1 134 ? 3.928 -1.306 -18.234 1 94.06 134 ARG B C 1
ATOM 3864 O O . ARG B 1 134 ? 3.318 -1.766 -19.203 1 94.06 134 ARG B O 1
ATOM 3871 N N . LYS B 1 135 ? 4.957 -0.513 -18.328 1 94.81 135 LYS B N 1
ATOM 3872 C CA . LYS B 1 135 ? 5.488 -0.13 -19.625 1 94.81 135 LYS B CA 1
ATOM 3873 C C . LYS B 1 135 ? 5.969 -1.351 -20.406 1 94.81 135 LYS B C 1
ATOM 3875 O O . LYS B 1 135 ? 5.926 -1.363 -21.641 1 94.81 135 LYS B O 1
ATOM 3880 N N . TYR B 1 136 ? 6.348 -2.377 -19.688 1 96.88 136 TYR B N 1
ATOM 3881 C CA . TYR B 1 136 ? 7.059 -3.477 -20.328 1 96.88 136 TYR B CA 1
ATOM 3882 C C . TYR B 1 136 ? 6.188 -4.727 -20.391 1 96.88 136 TYR B C 1
ATOM 3884 O O . TYR B 1 136 ? 6.516 -5.684 -21.094 1 96.88 136 TYR B O 1
ATOM 3892 N N . ALA B 1 137 ? 5.117 -4.758 -19.688 1 95.69 137 ALA B N 1
ATOM 3893 C CA . ALA B 1 137 ? 4.199 -5.895 -19.75 1 95.69 137 ALA B CA 1
ATOM 3894 C C . ALA B 1 137 ? 3.193 -5.73 -20.875 1 95.69 137 ALA B C 1
ATOM 3896 O O . ALA B 1 137 ? 2.787 -4.613 -21.203 1 95.69 137 ALA B O 1
ATOM 3897 N N . THR B 1 138 ? 2.795 -6.809 -21.484 1 93.31 138 THR B N 1
ATOM 3898 C CA . THR B 1 138 ? 1.866 -6.785 -22.609 1 93.31 138 THR B CA 1
ATOM 3899 C C . THR B 1 138 ? 0.515 -7.371 -22.203 1 93.31 138 THR B C 1
ATOM 3901 O O . THR B 1 138 ? 0.455 -8.391 -21.516 1 93.31 138 THR B O 1
ATOM 3904 N N . LYS B 1 139 ? -0.551 -6.688 -22.625 1 90.44 139 LYS B N 1
ATOM 3905 C CA . LYS B 1 139 ? -1.899 -7.191 -22.391 1 90.44 139 LYS B CA 1
ATOM 3906 C C . LYS B 1 139 ? -2.262 -8.289 -23.391 1 90.44 139 LYS B C 1
ATOM 3908 O O . LYS B 1 139 ? -1.832 -8.25 -24.547 1 90.44 139 LYS B O 1
ATOM 3913 N N . PRO B 1 140 ? -3.158 -9.289 -23.062 1 92.5 140 PRO B N 1
ATOM 3914 C CA . PRO B 1 140 ? -3.615 -9.492 -21.688 1 92.5 140 PRO B CA 1
ATOM 3915 C C . PRO B 1 140 ? -2.477 -9.836 -20.719 1 92.5 140 PRO B C 1
ATOM 3917 O O . PRO B 1 140 ? -1.529 -10.523 -21.109 1 92.5 140 PRO B O 1
ATOM 3920 N N . TYR B 1 141 ? -2.553 -9.328 -19.547 1 95.44 141 TYR B N 1
ATOM 3921 C CA . TYR B 1 141 ? -1.495 -9.578 -18.578 1 95.44 141 TYR B CA 1
ATOM 3922 C C . TYR B 1 141 ? -1.485 -11.047 -18.141 1 95.44 141 TYR B C 1
ATOM 3924 O O . TYR B 1 141 ? -2.531 -11.609 -17.812 1 95.44 141 TYR B O 1
ATOM 3932 N N . LEU B 1 142 ? -0.352 -11.625 -18.203 1 98.06 142 LEU B N 1
ATOM 3933 C CA . LEU B 1 142 ? -0.135 -12.984 -17.734 1 98.06 142 LEU B CA 1
ATOM 3934 C C . LEU B 1 142 ? 0.569 -12.977 -16.375 1 98.06 142 LEU B C 1
ATOM 3936 O O . LEU B 1 142 ? 1.562 -12.273 -16.188 1 98.06 142 LEU B O 1
ATOM 3940 N N . HIS B 1 143 ? 0.015 -13.664 -15.453 1 98.75 143 HIS B N 1
ATOM 3941 C CA . HIS B 1 143 ? 0.58 -13.852 -14.125 1 98.75 143 HIS B CA 1
ATOM 3942 C C . HIS B 1 143 ? 0.944 -15.312 -13.883 1 98.75 143 HIS B C 1
ATOM 3944 O O . HIS B 1 143 ? 0.08 -16.188 -13.938 1 98.75 143 HIS B O 1
ATOM 3950 N N . HIS B 1 144 ? 2.236 -15.578 -13.602 1 98.94 144 HIS B N 1
ATOM 3951 C CA . HIS B 1 144 ? 2.729 -16.938 -13.414 1 98.94 144 HIS B CA 1
ATOM 3952 C C . HIS B 1 144 ? 2.969 -17.25 -11.945 1 98.94 144 HIS B C 1
ATOM 3954 O O . HIS B 1 144 ? 3.299 -16.359 -11.164 1 98.94 144 HIS B O 1
ATOM 3960 N N . SER B 1 145 ? 2.811 -18.531 -11.602 1 98.94 145 SER B N 1
ATOM 3961 C CA . SER B 1 145 ? 3.219 -18.953 -10.266 1 98.94 145 SER B CA 1
ATOM 3962 C C . SER B 1 145 ? 3.646 -20.422 -10.273 1 98.94 145 SER B C 1
ATOM 3964 O O . SER B 1 145 ? 3.232 -21.188 -11.141 1 98.94 145 SER B O 1
ATOM 3966 N N . SER B 1 146 ? 4.52 -20.781 -9.406 1 98.88 146 SER B N 1
ATOM 3967 C CA . SER B 1 146 ? 4.977 -22.141 -9.164 1 98.88 146 SER B CA 1
ATOM 3968 C C . SER B 1 146 ? 4.98 -22.469 -7.672 1 98.88 146 SER B C 1
ATOM 3970 O O . SER B 1 146 ? 5.887 -22.047 -6.945 1 98.88 146 SER B O 1
ATOM 3972 N N . PRO B 1 147 ? 4.062 -23.25 -7.238 1 98.81 147 PRO B N 1
ATOM 3973 C CA . PRO B 1 147 ? 3.904 -23.469 -5.797 1 98.81 147 PRO B CA 1
ATOM 3974 C C . PRO B 1 147 ? 4.781 -24.609 -5.273 1 98.81 147 PRO B C 1
ATOM 3976 O O . PRO B 1 147 ? 4.961 -24.75 -4.059 1 98.81 147 PRO B O 1
ATOM 3979 N N . HIS B 1 148 ? 5.293 -25.484 -6.199 1 98.56 148 HIS B N 1
ATOM 3980 C CA . HIS B 1 148 ? 5.906 -26.719 -5.707 1 98.56 148 HIS B CA 1
ATOM 3981 C C . HIS B 1 148 ? 7.387 -26.766 -6.062 1 98.56 148 HIS B C 1
ATOM 3983 O O . HIS B 1 148 ? 7.812 -27.641 -6.82 1 98.56 148 HIS B O 1
ATOM 3989 N N . PHE B 1 149 ? 8.148 -26.016 -5.395 1 98 149 PHE B N 1
ATOM 3990 C CA . PHE B 1 149 ? 9.602 -26.047 -5.508 1 98 149 PHE B CA 1
ATOM 3991 C C . PHE B 1 149 ? 10.125 -27.453 -5.211 1 98 149 PHE B C 1
ATOM 3993 O O . PHE B 1 149 ? 9.727 -28.078 -4.227 1 98 149 PHE B O 1
ATOM 4000 N N . GLU B 1 150 ? 11.008 -27.922 -6.137 1 96.69 150 GLU B N 1
ATOM 4001 C CA . GLU B 1 150 ? 11.703 -29.188 -5.977 1 96.69 150 GLU B CA 1
ATOM 4002 C C . GLU B 1 150 ? 10.766 -30.359 -6.238 1 96.69 150 GLU B C 1
ATOM 4004 O O . GLU B 1 150 ? 11.023 -31.188 -7.117 1 96.69 150 GLU B O 1
ATOM 4009 N N . SER B 1 151 ? 9.602 -30.438 -5.598 1 96.38 151 SER B N 1
ATOM 4010 C CA . SER B 1 151 ? 8.734 -31.609 -5.609 1 96.38 151 SER B CA 1
ATOM 4011 C C . SER B 1 151 ? 8.117 -31.828 -6.988 1 96.38 151 SER B C 1
ATOM 4013 O O . SER B 1 151 ? 7.797 -32.969 -7.359 1 96.38 151 SER B O 1
ATOM 4015 N N . ASP B 1 152 ? 7.902 -30.719 -7.75 1 97.19 152 ASP B N 1
ATOM 4016 C CA . ASP B 1 152 ? 7.332 -30.812 -9.094 1 97.19 152 ASP B CA 1
ATOM 4017 C C . ASP B 1 152 ? 8.414 -30.734 -10.156 1 97.19 152 ASP B C 1
ATOM 4019 O O . ASP B 1 152 ? 8.117 -30.562 -11.344 1 97.19 152 ASP B O 1
ATOM 4023 N N . GLY B 1 153 ? 9.688 -30.875 -9.781 1 95.44 153 GLY B N 1
ATOM 4024 C CA . GLY B 1 153 ? 10.773 -30.703 -10.727 1 95.44 153 GLY B CA 1
ATOM 4025 C C . GLY B 1 153 ? 11.156 -29.25 -10.945 1 95.44 153 GLY B C 1
ATOM 4026 O O . GLY B 1 153 ? 11.117 -28.453 -10.008 1 95.44 153 GLY B O 1
ATOM 4027 N N . ASP B 1 154 ? 11.586 -28.891 -12.156 1 95.69 154 ASP B N 1
ATOM 4028 C CA . ASP B 1 154 ? 12.219 -27.594 -12.391 1 95.69 154 ASP B CA 1
ATOM 4029 C C . ASP B 1 154 ? 11.195 -26.562 -12.844 1 95.69 154 ASP B C 1
ATOM 4031 O O . ASP B 1 154 ? 11.438 -25.812 -13.789 1 95.69 154 ASP B O 1
ATOM 4035 N N . VAL B 1 155 ? 10.055 -26.5 -12.172 1 97.75 155 VAL B N 1
ATOM 4036 C CA . VAL B 1 155 ? 8.961 -25.625 -12.578 1 97.75 155 VAL B CA 1
ATOM 4037 C C . VAL B 1 155 ? 9.289 -24.172 -12.211 1 97.75 155 VAL B C 1
ATOM 4039 O O . VAL B 1 155 ? 8.781 -23.234 -12.828 1 97.75 155 VAL B O 1
ATOM 4042 N N . GLY B 1 156 ? 10.156 -23.938 -11.172 1 97.75 156 GLY B N 1
ATOM 4043 C CA . GLY B 1 156 ? 10.617 -22.594 -10.875 1 97.75 156 GLY B CA 1
ATOM 4044 C C . GLY B 1 156 ? 11.352 -21.953 -12.039 1 97.75 156 GLY B C 1
ATOM 4045 O O . GLY B 1 156 ? 11 -20.844 -12.461 1 97.75 156 GLY B O 1
ATOM 4046 N N . ASN B 1 157 ? 12.305 -22.656 -12.547 1 97.31 157 ASN B N 1
ATOM 4047 C CA . ASN B 1 157 ? 13.047 -22.172 -13.711 1 97.31 157 ASN B CA 1
ATOM 4048 C C . ASN B 1 157 ? 12.148 -22.062 -14.93 1 97.31 157 ASN B C 1
ATOM 4050 O O . ASN B 1 157 ? 12.266 -21.109 -15.711 1 97.31 157 ASN B O 1
ATOM 4054 N N . GLN B 1 158 ? 11.281 -23.031 -15.109 1 98.31 158 GLN B N 1
ATOM 4055 C CA . GLN B 1 158 ? 10.359 -22.984 -16.234 1 98.31 158 GLN B CA 1
ATOM 4056 C C . GLN B 1 158 ? 9.508 -21.719 -16.203 1 98.31 158 GLN B C 1
ATOM 4058 O O . GLN B 1 158 ? 9.445 -20.984 -17.188 1 98.31 158 GLN B O 1
ATOM 4063 N N . SER B 1 159 ? 8.875 -21.484 -15.078 1 98.62 159 SER B N 1
ATOM 4064 C CA . SER B 1 159 ? 7.988 -20.328 -14.969 1 98.62 159 SER B CA 1
ATOM 4065 C C . SER B 1 159 ? 8.758 -19.016 -15.117 1 98.62 159 SER B C 1
ATOM 4067 O O . SER B 1 159 ? 8.266 -18.062 -15.719 1 98.62 159 SER B O 1
ATOM 4069 N N . ALA B 1 160 ? 9.977 -18.953 -14.578 1 98.56 160 ALA B N 1
ATOM 4070 C CA . ALA B 1 160 ? 10.805 -17.766 -14.711 1 98.56 160 ALA B CA 1
ATOM 4071 C C . ALA B 1 160 ? 11.172 -17.516 -16.172 1 98.56 160 ALA B C 1
ATOM 4073 O O . ALA B 1 160 ? 11.117 -16.375 -16.641 1 98.56 160 ALA B O 1
ATOM 4074 N N . ALA B 1 161 ? 11.57 -18.547 -16.875 1 98 161 ALA B N 1
ATOM 4075 C CA . ALA B 1 161 ? 11.938 -18.438 -18.281 1 98 161 ALA B CA 1
ATOM 4076 C C . ALA B 1 161 ? 10.758 -17.953 -19.109 1 98 161 ALA B C 1
ATOM 4078 O O . ALA B 1 161 ? 10.914 -17.047 -19.938 1 98 161 ALA B O 1
ATOM 4079 N N . ILE B 1 162 ? 9.594 -18.562 -18.906 1 98.44 162 ILE B N 1
ATOM 4080 C CA . ILE B 1 162 ? 8.406 -18.188 -19.672 1 98.44 162 ILE B CA 1
ATOM 4081 C C . ILE B 1 162 ? 7.988 -16.766 -19.328 1 98.44 162 ILE B C 1
ATOM 4083 O O . ILE B 1 162 ? 7.684 -15.977 -20.219 1 98.44 162 ILE B O 1
ATOM 4087 N N . PHE B 1 163 ? 8 -16.438 -18.078 1 98.44 163 PHE B N 1
ATOM 4088 C CA . PHE B 1 163 ? 7.684 -15.094 -17.609 1 98.44 163 PHE B CA 1
ATOM 4089 C C . PHE B 1 163 ? 8.531 -14.062 -18.344 1 98.44 163 PHE B C 1
ATOM 4091 O O . PHE B 1 163 ? 7.992 -13.094 -18.906 1 98.44 163 PHE B O 1
ATOM 4098 N N . GLU B 1 164 ? 9.766 -14.305 -18.281 1 97.25 164 GLU B N 1
ATOM 4099 C CA . GLU B 1 164 ? 10.703 -13.32 -18.828 1 97.25 164 GLU B CA 1
ATOM 4100 C C . GLU B 1 164 ? 10.57 -13.203 -20.344 1 97.25 164 GLU B C 1
ATOM 4102 O O . GLU B 1 164 ? 10.664 -12.102 -20.891 1 97.25 164 GLU B O 1
ATOM 4107 N N . ALA B 1 165 ? 10.266 -14.211 -21 1 97.25 165 ALA B N 1
ATOM 4108 C CA . ALA B 1 165 ? 10.305 -14.266 -22.469 1 97.25 165 ALA B CA 1
ATOM 4109 C C . ALA B 1 165 ? 8.969 -13.836 -23.062 1 97.25 165 ALA B C 1
ATOM 4111 O O . ALA B 1 165 ? 8.867 -13.617 -24.266 1 97.25 165 ALA B O 1
ATOM 4112 N N . THR B 1 166 ? 7.922 -13.641 -22.266 1 97.25 166 THR B N 1
ATOM 4113 C CA . THR B 1 166 ? 6.602 -13.391 -22.828 1 97.25 166 THR B CA 1
ATOM 4114 C C . THR B 1 166 ? 6.043 -12.062 -22.328 1 97.25 166 THR B C 1
ATOM 4116 O O . THR B 1 166 ? 4.828 -11.852 -22.328 1 97.25 166 THR B O 1
ATOM 4119 N N . ALA B 1 167 ? 6.883 -11.195 -21.812 1 96.19 167 ALA B N 1
ATOM 4120 C CA . ALA B 1 167 ? 6.473 -9.883 -21.328 1 96.19 167 ALA B CA 1
ATOM 4121 C C . ALA B 1 167 ? 5.309 -10 -20.359 1 96.19 167 ALA B C 1
ATOM 4123 O O . ALA B 1 167 ? 4.324 -9.266 -20.453 1 96.19 167 ALA B O 1
ATOM 4124 N N . SER B 1 168 ? 5.395 -11.039 -19.484 1 98.19 168 SER B N 1
ATOM 4125 C CA . SER B 1 168 ? 4.355 -11.289 -18.484 1 98.19 168 SER B CA 1
ATOM 4126 C C . SER B 1 168 ? 4.379 -10.242 -17.391 1 98.19 168 SER B C 1
ATOM 4128 O O . SER B 1 168 ? 5.332 -9.469 -17.281 1 98.19 168 SER B O 1
ATOM 4130 N N . ARG B 1 169 ? 3.352 -10.172 -16.625 1 98 169 ARG B N 1
ATOM 4131 C CA . ARG B 1 169 ? 3.141 -9.094 -15.664 1 98 169 ARG B CA 1
ATOM 4132 C C . ARG B 1 169 ? 3.725 -9.453 -14.297 1 98 169 ARG B C 1
ATOM 4134 O O . ARG B 1 169 ? 4.215 -8.578 -13.578 1 98 169 ARG B O 1
ATOM 4141 N N . SER B 1 170 ? 3.574 -10.766 -13.914 1 98.88 170 SER B N 1
ATOM 4142 C CA . SER B 1 170 ? 4.117 -11.125 -12.609 1 98.88 170 SER B CA 1
ATOM 4143 C C . SER B 1 170 ? 4.48 -12.602 -12.555 1 98.88 170 SER B C 1
ATOM 4145 O O . SER B 1 170 ? 4.051 -13.391 -13.406 1 98.88 170 SER B O 1
ATOM 4147 N N . LEU B 1 171 ? 5.32 -12.945 -11.602 1 98.94 171 LEU B N 1
ATOM 4148 C CA . LEU B 1 171 ? 5.742 -14.305 -11.273 1 98.94 171 LEU B CA 1
ATOM 4149 C C . LEU B 1 171 ? 5.844 -14.484 -9.758 1 98.94 171 LEU B C 1
ATOM 4151 O O . LEU B 1 171 ? 6.426 -13.648 -9.062 1 98.94 171 LEU B O 1
ATOM 4155 N N . VAL B 1 172 ? 5.207 -15.5 -9.242 1 98.94 172 VAL B N 1
ATOM 4156 C CA . VAL B 1 172 ? 5.344 -15.867 -7.836 1 98.94 172 VAL B CA 1
ATOM 4157 C C . VAL B 1 172 ? 5.895 -17.281 -7.719 1 98.94 172 VAL B C 1
ATOM 4159 O O . VAL B 1 172 ? 5.371 -18.219 -8.344 1 98.94 172 VAL B O 1
ATOM 4162 N N . VAL B 1 173 ? 6.988 -17.469 -6.934 1 98.94 173 VAL B N 1
ATOM 4163 C CA . VAL B 1 173 ? 7.594 -18.766 -6.715 1 98.94 173 VAL B CA 1
ATOM 4164 C C . VAL B 1 173 ? 7.648 -19.078 -5.215 1 98.94 173 VAL B C 1
ATOM 4166 O O . VAL B 1 173 ? 8.062 -18.219 -4.422 1 98.94 173 VAL B O 1
ATOM 4169 N N . ALA B 1 174 ? 7.188 -20.297 -4.84 1 98.81 174 ALA B N 1
ATOM 4170 C CA . ALA B 1 174 ? 7.195 -20.703 -3.436 1 98.81 174 ALA B CA 1
ATOM 4171 C C . ALA B 1 174 ? 8.617 -20.938 -2.938 1 98.81 174 ALA B C 1
ATOM 4173 O O . ALA B 1 174 ? 9.469 -21.422 -3.684 1 98.81 174 ALA B O 1
ATOM 4174 N N . GLY B 1 175 ? 8.875 -20.656 -1.643 1 98.62 175 GLY B N 1
ATOM 4175 C CA . GLY B 1 175 ? 10.219 -20.688 -1.09 1 98.62 175 GLY B CA 1
ATOM 4176 C C . GLY B 1 175 ? 10.539 -22 -0.376 1 98.62 175 GLY B C 1
ATOM 4177 O O . GLY B 1 175 ? 11.578 -22.109 0.276 1 98.62 175 GLY B O 1
ATOM 4178 N N . ALA B 1 176 ? 9.625 -22.938 -0.504 1 98.5 176 ALA B N 1
ATOM 4179 C CA . ALA B 1 176 ? 9.828 -24.234 0.141 1 98.5 176 ALA B CA 1
ATOM 4180 C C . ALA B 1 176 ? 9.172 -25.359 -0.661 1 98.5 176 ALA B C 1
ATOM 4182 O O . ALA B 1 176 ? 8.133 -25.156 -1.292 1 98.5 176 ALA B O 1
ATOM 4183 N N . SER B 1 177 ? 9.789 -26.516 -0.611 1 98.06 177 SER B N 1
ATOM 4184 C CA . SER B 1 177 ? 9.133 -27.719 -1.083 1 98.06 177 SER B CA 1
ATOM 4185 C C . SER B 1 177 ? 7.844 -27.984 -0.307 1 98.06 177 SER B C 1
ATOM 4187 O O . SER B 1 177 ? 7.773 -27.734 0.895 1 98.06 177 SER B O 1
ATOM 4189 N N . ARG B 1 178 ? 6.848 -28.562 -0.987 1 97.75 178 ARG B N 1
ATOM 4190 C CA . ARG B 1 178 ? 5.625 -28.891 -0.264 1 97.75 178 ARG B CA 1
ATOM 4191 C C . ARG B 1 178 ? 5.895 -29.938 0.819 1 97.75 178 ARG B C 1
ATOM 4193 O O . ARG B 1 178 ? 5.109 -30.078 1.756 1 97.75 178 ARG B O 1
ATOM 4200 N N . TYR B 1 179 ? 7.117 -30.562 0.763 1 97.44 179 TYR B N 1
ATOM 4201 C CA . TYR B 1 179 ? 7.508 -31.562 1.751 1 97.44 179 TYR B CA 1
ATOM 4202 C C . TYR B 1 179 ? 8.672 -31.062 2.6 1 97.44 179 TYR B C 1
ATOM 4204 O O . TYR B 1 179 ? 9.461 -31.859 3.109 1 97.44 179 TYR B O 1
ATOM 4212 N N . ALA B 1 180 ? 8.805 -29.812 2.74 1 97.81 180 ALA B N 1
ATOM 4213 C CA . ALA B 1 180 ? 9.938 -29.234 3.457 1 97.81 180 ALA B CA 1
ATOM 4214 C C . ALA B 1 180 ? 9.875 -29.562 4.945 1 97.81 180 ALA B C 1
ATOM 4216 O O . ALA B 1 180 ? 10.914 -29.703 5.602 1 97.81 180 ALA B O 1
ATOM 4217 N N . VAL B 1 181 ? 8.68 -29.734 5.477 1 97.88 181 VAL B N 1
ATOM 4218 C CA . VAL B 1 181 ? 8.5 -29.938 6.91 1 97.88 181 VAL B CA 1
ATOM 4219 C C . VAL B 1 181 ? 8.656 -31.422 7.238 1 97.88 181 VAL B C 1
ATOM 4221 O O . VAL B 1 181 ? 7.926 -32.25 6.699 1 97.88 181 VAL B O 1
ATOM 4224 N N . ARG B 1 182 ? 9.5 -31.719 8.133 1 94.25 182 ARG B N 1
ATOM 4225 C CA . ARG B 1 182 ? 9.867 -33.094 8.492 1 94.25 182 ARG B CA 1
ATOM 4226 C C . ARG B 1 182 ? 8.727 -33.781 9.219 1 94.25 182 ARG B C 1
ATOM 4228 O O . ARG B 1 182 ? 8.5 -35 9.023 1 94.25 182 ARG B O 1
ATOM 4235 N N . ASP B 1 183 ? 8.141 -32.969 10.086 1 88.06 183 ASP B N 1
ATOM 4236 C CA . ASP B 1 183 ? 7.109 -33.562 10.945 1 88.06 183 ASP B CA 1
ATOM 4237 C C . ASP B 1 183 ? 5.898 -34 10.133 1 88.06 183 ASP B C 1
ATOM 4239 O O . ASP B 1 183 ? 5.105 -33.156 9.688 1 88.06 183 ASP B O 1
ATOM 4243 N N . ASN B 1 184 ? 5.699 -35.25 10.109 1 78.19 184 ASN B N 1
ATOM 4244 C CA . ASN B 1 184 ? 4.613 -35.781 9.305 1 78.19 184 ASN B CA 1
ATOM 4245 C C . ASN B 1 184 ? 3.256 -35.531 9.961 1 78.19 184 ASN B C 1
ATOM 4247 O O . ASN B 1 184 ? 2.217 -35.656 9.312 1 78.19 184 ASN B O 1
ATOM 4251 N N . ASN B 1 185 ? 3.332 -35.125 11.18 1 84.62 185 ASN B N 1
ATOM 4252 C CA . ASN B 1 185 ? 2.074 -34.938 11.891 1 84.62 185 ASN B CA 1
ATOM 4253 C C . ASN B 1 185 ? 1.645 -33.469 11.852 1 84.62 185 ASN B C 1
ATOM 4255 O O . ASN B 1 185 ? 0.612 -33.094 12.422 1 84.62 185 ASN B O 1
ATOM 4259 N N . ALA B 1 186 ? 2.488 -32.688 11.18 1 90 186 ALA B N 1
ATOM 4260 C CA . ALA B 1 186 ? 2.07 -31.312 11.062 1 90 186 ALA B CA 1
ATOM 4261 C C . ALA B 1 186 ? 0.805 -31.188 10.219 1 90 186 ALA B C 1
ATOM 4263 O O . ALA B 1 186 ? 0.779 -31.609 9.062 1 90 186 ALA B O 1
ATOM 4264 N N . THR B 1 187 ? -0.211 -30.594 10.766 1 92.94 187 THR B N 1
ATOM 4265 C CA . THR B 1 187 ? -1.509 -30.531 10.102 1 92.94 187 THR B CA 1
ATOM 4266 C C . THR B 1 187 ? -1.651 -29.234 9.305 1 92.94 187 THR B C 1
ATOM 4268 O O . THR B 1 187 ? -1.362 -28.156 9.82 1 92.94 187 THR B O 1
ATOM 4271 N N . ASN B 1 188 ? -2.047 -29.391 8.086 1 96.12 188 ASN B N 1
ATOM 4272 C CA . ASN B 1 188 ? -2.42 -28.266 7.238 1 96.12 188 ASN B CA 1
ATOM 4273 C C . ASN B 1 188 ? -3.805 -27.734 7.59 1 96.12 188 ASN B C 1
ATOM 4275 O O . ASN B 1 188 ? -4.805 -28.438 7.43 1 96.12 188 ASN B O 1
ATOM 4279 N N . PRO B 1 189 ? -3.902 -26.516 8.078 1 95.94 189 PRO B N 1
ATOM 4280 C CA . PRO B 1 189 ? -5.199 -26.016 8.531 1 95.94 189 PRO B CA 1
ATOM 4281 C C . PRO B 1 189 ? -6.168 -25.766 7.383 1 95.94 189 PRO B C 1
ATOM 4283 O O . PRO B 1 189 ? -7.379 -25.672 7.594 1 95.94 189 PRO B O 1
ATOM 4286 N N . CYS B 1 190 ? -5.746 -25.578 6.223 1 97.31 190 CYS B N 1
ATOM 4287 C CA . CYS B 1 190 ? -6.574 -25.281 5.062 1 97.31 190 CYS B CA 1
ATOM 4288 C C . CYS B 1 190 ? -7.066 -26.578 4.402 1 97.31 190 CYS B C 1
ATOM 4290 O O . CYS B 1 190 ? -8.25 -26.703 4.098 1 97.31 190 CYS B O 1
ATOM 4292 N N . ALA B 1 191 ? -6.152 -27.5 4.121 1 95.25 191 ALA B N 1
ATOM 4293 C CA . ALA B 1 191 ? -6.461 -28.766 3.484 1 95.25 191 ALA B CA 1
ATOM 4294 C C . ALA B 1 191 ? -5.77 -29.922 4.203 1 95.25 191 ALA B C 1
ATOM 4296 O O . ALA B 1 191 ? -4.613 -30.25 3.912 1 95.25 191 ALA B O 1
ATOM 4297 N N . LYS B 1 192 ? -6.398 -30.688 4.996 1 92.88 192 LYS B N 1
ATOM 4298 C CA . LYS B 1 192 ? -5.852 -31.672 5.934 1 92.88 192 LYS B CA 1
ATOM 4299 C C . LYS B 1 192 ? -5.121 -32.781 5.199 1 92.88 192 LYS B C 1
ATOM 4301 O O . LYS B 1 192 ? -4.188 -33.375 5.738 1 92.88 192 LYS B O 1
ATOM 4306 N N . ASN B 1 193 ? -5.512 -33 4 1 92.69 193 ASN B N 1
ATOM 4307 C CA . ASN B 1 193 ? -4.934 -34.125 3.26 1 92.69 193 ASN B CA 1
ATOM 4308 C C . ASN B 1 193 ? -3.65 -33.719 2.541 1 92.69 193 ASN B C 1
ATOM 4310 O O . ASN B 1 193 ? -3.027 -34.531 1.862 1 92.69 193 ASN B O 1
ATOM 4314 N N . TYR B 1 194 ? -3.23 -32.469 2.682 1 95.75 194 TYR B N 1
ATOM 4315 C CA . TYR B 1 194 ? -2.029 -31.969 2.031 1 95.75 194 TYR B CA 1
ATOM 4316 C C . TYR B 1 194 ? -0.995 -31.516 3.061 1 95.75 194 TYR B C 1
ATOM 4318 O O . TYR B 1 194 ? -1.342 -31.203 4.199 1 95.75 194 TYR B O 1
ATOM 4326 N N . ALA B 1 195 ? 0.234 -31.547 2.635 1 96.75 195 ALA B N 1
ATOM 4327 C CA . ALA B 1 195 ? 1.33 -31.141 3.512 1 96.75 195 ALA B CA 1
ATOM 4328 C C . ALA B 1 195 ? 1.185 -29.688 3.93 1 96.75 195 ALA B C 1
ATOM 4330 O O . ALA B 1 195 ? 0.64 -28.859 3.182 1 96.75 195 ALA B O 1
ATOM 4331 N N . VAL B 1 196 ? 1.694 -29.359 5.086 1 97.62 196 VAL B N 1
ATOM 4332 C CA . VAL B 1 196 ? 1.541 -28.031 5.664 1 97.62 196 VAL B CA 1
ATOM 4333 C C . VAL B 1 196 ? 2.283 -27 4.805 1 97.62 196 VAL B C 1
ATOM 4335 O O . VAL B 1 196 ? 1.868 -25.844 4.711 1 97.62 196 VAL B O 1
ATOM 4338 N N . ALA B 1 197 ? 3.287 -27.438 4.062 1 98 197 ALA B N 1
ATOM 4339 C CA . ALA B 1 197 ? 4.082 -26.516 3.258 1 98 197 ALA B CA 1
ATOM 4340 C C . ALA B 1 197 ? 3.619 -26.516 1.803 1 98 197 ALA B C 1
ATOM 4342 O O . ALA B 1 197 ? 4.285 -25.953 0.932 1 98 197 ALA B O 1
ATOM 4343 N N . ASP B 1 198 ? 2.496 -27.203 1.505 1 98.25 198 ASP B N 1
ATOM 4344 C CA . ASP B 1 198 ? 1.935 -27.172 0.158 1 98.25 198 ASP B CA 1
ATOM 4345 C C . ASP B 1 198 ? 1.304 -25.812 -0.146 1 98.25 198 ASP B C 1
ATOM 4347 O O . ASP B 1 198 ? 0.168 -25.547 0.25 1 98.25 198 ASP B O 1
ATOM 4351 N N . ALA B 1 199 ? 1.977 -25.047 -0.938 1 98.56 199 ALA B N 1
ATOM 4352 C CA . ALA B 1 199 ? 1.593 -23.656 -1.167 1 98.56 199 ALA B CA 1
ATOM 4353 C C . ALA B 1 199 ? 0.341 -23.562 -2.035 1 98.56 199 ALA B C 1
ATOM 4355 O O . ALA B 1 199 ? -0.31 -22.516 -2.094 1 98.56 199 ALA B O 1
ATOM 4356 N N . ALA B 1 200 ? -0.046 -24.625 -2.715 1 98.75 200 ALA B N 1
ATOM 4357 C CA . ALA B 1 200 ? -1.268 -24.641 -3.516 1 98.75 200 ALA B CA 1
ATOM 4358 C C . ALA B 1 200 ? -2.484 -24.969 -2.656 1 98.75 200 ALA B C 1
ATOM 4360 O O . ALA B 1 200 ? -3.625 -24.828 -3.107 1 98.75 200 ALA B O 1
ATOM 4361 N N . HIS B 1 201 ? -2.207 -25.359 -1.34 1 98.69 201 HIS B N 1
ATOM 4362 C CA . HIS B 1 201 ? -3.314 -25.828 -0.52 1 98.69 201 HIS B CA 1
ATOM 4363 C C . HIS B 1 201 ? -3.217 -25.297 0.905 1 98.69 201 HIS B C 1
ATOM 4365 O O . HIS B 1 201 ? -3.816 -25.844 1.826 1 98.69 201 HIS B O 1
ATOM 4371 N N . ASN B 1 202 ? -2.41 -24.359 1.161 1 98.62 202 ASN B N 1
ATOM 4372 C CA . ASN B 1 202 ? -2.305 -23.672 2.441 1 98.62 202 ASN B CA 1
ATOM 4373 C C . ASN B 1 202 ? -2.334 -22.156 2.262 1 98.62 202 ASN B C 1
ATOM 4375 O O . ASN B 1 202 ? -1.389 -21.578 1.731 1 98.62 202 ASN B O 1
ATOM 4379 N N . ASN B 1 203 ? -3.398 -21.5 2.748 1 98.56 203 ASN B N 1
ATOM 4380 C CA . ASN B 1 203 ? -3.609 -20.078 2.5 1 98.56 203 ASN B CA 1
ATOM 4381 C C . ASN B 1 203 ? -2.822 -19.219 3.482 1 98.56 203 ASN B C 1
ATOM 4383 O O . ASN B 1 203 ? -2.938 -18 3.469 1 98.56 203 ASN B O 1
ATOM 4387 N N . LEU B 1 204 ? -1.99 -19.875 4.309 1 98.25 204 LEU B N 1
ATOM 4388 C CA . LEU B 1 204 ? -1.246 -19.109 5.309 1 98.25 204 LEU B CA 1
ATOM 4389 C C . LEU B 1 204 ? 0.134 -18.734 4.785 1 98.25 204 LEU B C 1
ATOM 4391 O O . LEU B 1 204 ? 0.857 -17.969 5.434 1 98.25 204 LEU B O 1
ATOM 4395 N N . THR B 1 205 ? 0.533 -19.219 3.619 1 98.69 205 THR B N 1
ATOM 4396 C CA . THR B 1 205 ? 1.872 -18.984 3.088 1 98.69 205 THR B CA 1
ATOM 4397 C C . THR B 1 205 ? 1.978 -17.594 2.465 1 98.69 205 THR B C 1
ATOM 4399 O O . THR B 1 205 ? 0.979 -17.047 2.004 1 98.69 205 THR B O 1
ATOM 4402 N N . MET B 1 206 ? 3.154 -17.031 2.43 1 98.81 206 MET B N 1
ATOM 4403 C CA . MET B 1 206 ? 3.381 -15.773 1.718 1 98.81 206 MET B CA 1
ATOM 4404 C C . MET B 1 206 ? 3.145 -15.945 0.222 1 98.81 206 MET B C 1
ATOM 4406 O O . MET B 1 206 ? 2.697 -15.016 -0.452 1 98.81 206 MET B O 1
ATOM 4410 N N . PHE B 1 207 ? 3.406 -17.188 -0.317 1 98.88 207 PHE B N 1
ATOM 4411 C CA . PHE B 1 207 ? 3.08 -17.5 -1.703 1 98.88 207 PHE B CA 1
ATOM 4412 C C . PHE B 1 207 ? 1.622 -17.172 -2.004 1 98.88 207 PHE B C 1
ATOM 4414 O O . PHE B 1 207 ? 1.324 -16.5 -2.986 1 98.88 207 PHE B O 1
ATOM 4421 N N . HIS B 1 208 ? 0.721 -17.594 -1.115 1 98.88 208 HIS B N 1
ATOM 4422 C CA . HIS B 1 208 ? -0.701 -17.328 -1.3 1 98.88 208 HIS B CA 1
ATOM 4423 C C . HIS B 1 208 ? -1.003 -15.844 -1.164 1 98.88 208 HIS B C 1
ATOM 4425 O O . HIS B 1 208 ? -1.795 -15.297 -1.933 1 98.88 208 HIS B O 1
ATOM 4431 N N . THR B 1 209 ? -0.347 -15.219 -0.232 1 98.69 209 THR B N 1
ATOM 4432 C CA . THR B 1 209 ? -0.538 -13.789 -0.012 1 98.69 209 THR B CA 1
ATOM 4433 C C . THR B 1 209 ? -0.152 -12.992 -1.256 1 98.69 209 THR B C 1
ATOM 4435 O O . THR B 1 209 ? -0.906 -12.125 -1.704 1 98.69 209 THR B O 1
ATOM 4438 N N . PHE B 1 210 ? 1.02 -13.273 -1.861 1 98.88 210 PHE B N 1
ATOM 4439 C CA . PHE B 1 210 ? 1.464 -12.578 -3.064 1 98.88 210 PHE B CA 1
ATOM 4440 C C . PHE B 1 210 ? 0.485 -12.797 -4.211 1 98.88 210 PHE B C 1
ATOM 4442 O O . PHE B 1 210 ? 0.088 -11.852 -4.887 1 98.88 210 PHE B O 1
ATOM 4449 N N . ASN B 1 211 ? 0.082 -14.008 -4.418 1 98.88 211 ASN B N 1
ATOM 4450 C CA . ASN B 1 211 ? -0.849 -14.312 -5.496 1 98.88 211 ASN B CA 1
ATOM 4451 C C . ASN B 1 211 ? -2.188 -13.609 -5.301 1 98.88 211 ASN B C 1
ATOM 4453 O O . ASN B 1 211 ? -2.736 -13.031 -6.242 1 98.88 211 ASN B O 1
ATOM 4457 N N . THR B 1 212 ? -2.715 -13.688 -4.094 1 98.38 212 THR B N 1
ATOM 4458 C CA . THR B 1 212 ? -3.982 -13.039 -3.777 1 98.38 212 THR B CA 1
ATOM 4459 C C . THR B 1 212 ? -3.887 -11.531 -4 1 98.38 212 THR B C 1
ATOM 4461 O O . THR B 1 212 ? -4.793 -10.922 -4.574 1 98.38 212 THR B O 1
ATOM 4464 N N . ALA B 1 213 ? -2.785 -10.953 -3.539 1 98.06 213 ALA B N 1
ATOM 4465 C CA . ALA B 1 213 ? -2.576 -9.516 -3.74 1 98.06 213 ALA B CA 1
ATOM 4466 C C . ALA B 1 213 ? -2.588 -9.164 -5.227 1 98.06 213 ALA B C 1
ATOM 4468 O O . ALA B 1 213 ? -3.264 -8.219 -5.641 1 98.06 213 ALA B O 1
ATOM 4469 N N . ILE B 1 214 ? -1.858 -9.922 -6.031 1 98.44 214 ILE B N 1
ATOM 4470 C CA . ILE B 1 214 ? -1.776 -9.68 -7.469 1 98.44 214 ILE B CA 1
ATOM 4471 C C . ILE B 1 214 ? -3.166 -9.789 -8.094 1 98.44 214 ILE B C 1
ATOM 4473 O O . ILE B 1 214 ? -3.559 -8.945 -8.898 1 98.44 214 ILE B O 1
ATOM 4477 N N . PHE B 1 215 ? -3.9 -10.781 -7.703 1 97.62 215 PHE B N 1
ATOM 4478 C CA . PHE B 1 215 ? -5.246 -10.977 -8.227 1 97.62 215 PHE B CA 1
ATOM 4479 C C . PHE B 1 215 ? -6.145 -9.797 -7.879 1 97.62 215 PHE B C 1
ATOM 4481 O O . PHE B 1 215 ? -6.832 -9.258 -8.75 1 97.62 215 PHE B O 1
ATOM 4488 N N . LYS B 1 216 ? -6.098 -9.406 -6.648 1 94.44 216 LYS B N 1
ATOM 4489 C CA . LYS B 1 216 ? -6.93 -8.289 -6.215 1 94.44 216 LYS B CA 1
ATOM 4490 C C . LYS B 1 216 ? -6.551 -7.008 -6.949 1 94.44 216 LYS B C 1
ATOM 4492 O O . LYS B 1 216 ? -7.426 -6.25 -7.379 1 94.44 216 LYS B O 1
ATOM 4497 N N . VAL B 1 217 ? -5.266 -6.73 -7.078 1 94.31 217 VAL B N 1
ATOM 4498 C CA . VAL B 1 217 ? -4.797 -5.535 -7.77 1 94.31 217 VAL B CA 1
ATOM 4499 C C . VAL B 1 217 ? -5.211 -5.59 -9.234 1 94.31 217 VAL B C 1
ATOM 4501 O O . VAL B 1 217 ? -5.551 -4.562 -9.828 1 94.31 217 VAL B O 1
ATOM 4504 N N . SER B 1 218 ? -5.133 -6.793 -9.844 1 93 218 SER B N 1
ATOM 4505 C CA . SER B 1 218 ? -5.543 -6.957 -11.234 1 93 218 SER B CA 1
ATOM 4506 C C . SER B 1 218 ? -7.004 -6.559 -11.43 1 93 218 SER B C 1
ATOM 4508 O O . SER B 1 218 ? -7.371 -6.023 -12.477 1 93 218 SER B O 1
ATOM 4510 N N . LYS B 1 219 ? -7.848 -6.777 -10.414 1 88.94 219 LYS B N 1
ATOM 4511 C CA . LYS B 1 219 ? -9.25 -6.391 -10.492 1 88.94 219 LYS B CA 1
ATOM 4512 C C . LYS B 1 219 ? -9.414 -4.875 -10.406 1 88.94 219 LYS B C 1
ATOM 4514 O O . LYS B 1 219 ? -10.328 -4.309 -11.008 1 88.94 219 LYS B O 1
ATOM 4519 N N . VAL B 1 220 ? -8.562 -4.285 -9.664 1 82.94 220 VAL B N 1
ATOM 4520 C CA . VAL B 1 220 ? -8.555 -2.83 -9.555 1 82.94 220 VAL B CA 1
ATOM 4521 C C . VAL B 1 220 ? -8.227 -2.209 -10.906 1 82.94 220 VAL B C 1
ATOM 4523 O O . VAL B 1 220 ? -8.898 -1.276 -11.352 1 82.94 220 VAL B O 1
ATOM 4526 N N . ILE B 1 221 ? -7.301 -2.736 -11.594 1 76.31 221 ILE B N 1
ATOM 4527 C CA . ILE B 1 221 ? -6.836 -2.232 -12.883 1 76.31 221 ILE B CA 1
ATOM 4528 C C . ILE B 1 221 ? -7.883 -2.518 -13.953 1 76.31 221 ILE B C 1
ATOM 4530 O O . ILE B 1 221 ? -8.172 -1.658 -14.789 1 76.31 221 ILE B O 1
ATOM 4534 N N . GLU B 1 222 ? -8.516 -3.73 -13.938 1 72.19 222 GLU B N 1
ATOM 4535 C CA . GLU B 1 222 ? -9.531 -4.148 -14.906 1 72.19 222 GLU B CA 1
ATOM 4536 C C . GLU B 1 222 ? -10.781 -3.287 -14.797 1 72.19 222 GLU B C 1
ATOM 4538 O O . GLU B 1 222 ? -11.438 -3.014 -15.805 1 72.19 222 GLU B O 1
ATOM 4543 N N . ALA B 1 223 ? -11.086 -2.924 -13.641 1 67.19 223 ALA B N 1
ATOM 4544 C CA . ALA B 1 223 ? -12.297 -2.141 -13.406 1 67.19 223 ALA B CA 1
ATOM 4545 C C . ALA B 1 223 ? -12.227 -0.801 -14.141 1 67.19 223 ALA B C 1
ATOM 4547 O O . ALA B 1 223 ? -13.258 -0.173 -14.391 1 67.19 223 ALA B O 1
ATOM 4548 N N . THR B 1 224 ? -11.148 -0.488 -14.562 1 61.91 224 THR B N 1
ATOM 4549 C CA . THR B 1 224 ? -11.016 0.847 -15.133 1 61.91 224 THR B CA 1
ATOM 4550 C C . THR B 1 224 ? -10.656 0.765 -16.609 1 61.91 224 THR B C 1
ATOM 4552 O O . THR B 1 224 ? -10.562 1.789 -17.297 1 61.91 224 THR B O 1
ATOM 4555 N N . THR B 1 225 ? -10.43 -0.546 -17.016 1 61.81 225 THR B N 1
ATOM 4556 C CA . THR B 1 225 ? -10.039 -0.697 -18.406 1 61.81 225 THR B CA 1
ATOM 4557 C C . THR B 1 225 ? -10.938 -1.699 -19.125 1 61.81 225 THR B C 1
ATOM 4559 O O . THR B 1 225 ? -11.539 -2.566 -18.484 1 61.81 225 THR B O 1
ATOM 4562 N N . VAL B 1 226 ? -11.312 -1.47 -20.312 1 57.22 226 VAL B N 1
ATOM 4563 C CA . VAL B 1 226 ? -12.094 -2.373 -21.141 1 57.22 226 VAL B CA 1
ATOM 4564 C C . VAL B 1 226 ? -11.195 -3.488 -21.672 1 57.22 226 VAL B C 1
ATOM 4566 O O . VAL B 1 226 ? -10.766 -3.453 -22.828 1 57.22 226 VAL B O 1
ATOM 4569 N N . LEU B 1 227 ? -10.297 -3.918 -20.875 1 60.19 227 LEU B N 1
ATOM 4570 C CA . LEU B 1 227 ? -9.32 -4.879 -21.375 1 60.19 227 LEU B CA 1
ATOM 4571 C C . LEU B 1 227 ? -9.664 -6.293 -20.906 1 60.19 227 LEU B C 1
ATOM 4573 O O . LEU B 1 227 ? -10.406 -6.469 -19.953 1 60.19 227 LEU B O 1
ATOM 4577 N N . PRO B 1 228 ? -9.156 -7.145 -21.828 1 64.31 228 PRO B N 1
ATOM 4578 C CA . PRO B 1 228 ? -9.375 -8.531 -21.406 1 64.31 228 PRO B CA 1
ATOM 4579 C C . PRO B 1 228 ? -8.859 -8.812 -20 1 64.31 228 PRO B C 1
ATOM 4581 O O . PRO B 1 228 ? -7.961 -8.117 -19.516 1 64.31 228 PRO B O 1
ATOM 4584 N N . ASP B 1 229 ? -9.414 -9.797 -19.484 1 78.88 229 ASP B N 1
ATOM 4585 C CA . ASP B 1 229 ? -9.047 -10.227 -18.141 1 78.88 229 ASP B CA 1
ATOM 4586 C C . ASP B 1 229 ? -7.609 -10.734 -18.094 1 78.88 229 ASP B C 1
ATOM 4588 O O . ASP B 1 229 ? -7.113 -11.305 -19.062 1 78.88 229 ASP B O 1
ATOM 4592 N N . ASP B 1 230 ? -6.977 -10.477 -17.094 1 93.62 230 ASP B N 1
ATOM 4593 C CA . ASP B 1 230 ? -5.684 -11.094 -16.812 1 93.62 230 ASP B CA 1
ATOM 4594 C C . ASP B 1 230 ? -5.801 -12.617 -16.766 1 93.62 230 ASP B C 1
ATOM 4596 O O . ASP B 1 230 ? -6.891 -13.156 -16.547 1 93.62 230 ASP B O 1
ATOM 4600 N N . ILE B 1 231 ? -4.797 -13.297 -17.141 1 97.31 231 ILE B N 1
ATOM 4601 C CA . ILE B 1 231 ? -4.723 -14.75 -17.094 1 97.31 231 ILE B CA 1
ATOM 4602 C C . ILE B 1 231 ? -3.686 -15.18 -16.062 1 97.31 231 ILE B C 1
ATOM 4604 O O . ILE B 1 231 ? -2.58 -14.633 -16.016 1 97.31 231 ILE B O 1
ATOM 4608 N N . PHE B 1 232 ? -4.074 -16.125 -15.211 1 98.75 232 PHE B N 1
ATOM 4609 C CA . PHE B 1 232 ? -3.201 -16.625 -14.148 1 98.75 232 PHE B CA 1
ATOM 4610 C C . PHE B 1 232 ? -2.783 -18.062 -14.422 1 98.75 232 PHE B C 1
ATOM 4612 O O . PHE B 1 232 ? -3.619 -18.969 -14.422 1 98.75 232 PHE B O 1
ATOM 4619 N N . LEU B 1 233 ? -1.498 -18.281 -14.688 1 98.88 233 LEU B N 1
ATOM 4620 C CA . LEU B 1 233 ? -0.954 -19.609 -14.977 1 98.88 233 LEU B CA 1
ATOM 4621 C C . LEU B 1 233 ? -0.192 -20.156 -13.781 1 98.88 233 LEU B C 1
ATOM 4623 O O . LEU B 1 233 ? 0.692 -19.484 -13.242 1 98.88 233 LEU B O 1
ATOM 4627 N N . GLN B 1 234 ? -0.555 -21.297 -13.344 1 98.94 234 GLN B N 1
ATOM 4628 C CA . GLN B 1 234 ? 0.181 -21.969 -12.281 1 98.94 234 GLN B CA 1
ATOM 4629 C C . GLN B 1 234 ? 0.813 -23.266 -12.773 1 98.94 234 GLN B C 1
ATOM 4631 O O . GLN B 1 234 ? 0.111 -24.172 -13.234 1 98.94 234 GLN B O 1
ATOM 4636 N N . TRP B 1 235 ? 2.113 -23.375 -12.688 1 98.81 235 TRP B N 1
ATOM 4637 C CA . TRP B 1 235 ? 2.904 -24.438 -13.297 1 98.81 235 TRP B CA 1
ATOM 4638 C C . TRP B 1 235 ? 3.186 -25.547 -12.289 1 98.81 235 TRP B C 1
ATOM 4640 O O . TRP B 1 235 ? 3.711 -25.297 -11.203 1 98.81 235 TRP B O 1
ATOM 4650 N N . HIS B 1 236 ? 2.818 -26.781 -12.68 1 98.75 236 HIS B N 1
ATOM 4651 C CA . HIS B 1 236 ? 3.039 -27.969 -11.867 1 98.75 236 HIS B CA 1
ATOM 4652 C C . HIS B 1 236 ? 3.715 -29.078 -12.672 1 98.75 236 HIS B C 1
ATOM 4654 O O . HIS B 1 236 ? 3.684 -29.047 -13.906 1 98.75 236 HIS B O 1
ATOM 4660 N N . GLY B 1 237 ? 4.359 -29.938 -11.961 1 98.31 237 GLY B N 1
ATOM 4661 C CA . GLY B 1 237 ? 4.828 -31.203 -12.5 1 98.31 237 GLY B CA 1
ATOM 4662 C C . GLY B 1 237 ? 4.051 -32.406 -11.992 1 98.31 237 GLY B C 1
ATOM 4663 O O . GLY B 1 237 ? 3.555 -32.375 -10.859 1 98.31 237 GLY B O 1
ATOM 4664 N N . MET B 1 238 ? 3.953 -33.438 -12.82 1 97.5 238 MET B N 1
ATOM 4665 C CA . MET B 1 238 ? 3.348 -34.688 -12.398 1 97.5 238 MET B CA 1
ATOM 4666 C C . MET B 1 238 ? 4.273 -35.875 -12.695 1 97.5 238 MET B C 1
ATOM 4668 O O . MET B 1 238 ? 5.215 -35.75 -13.477 1 97.5 238 MET B O 1
ATOM 4672 N N . SER B 1 239 ? 3.992 -36.938 -12.039 1 95.88 239 SER B N 1
ATOM 4673 C CA . SER B 1 239 ? 4.758 -38.156 -12.258 1 95.88 239 SER B CA 1
ATOM 4674 C C . SER B 1 239 ? 4.496 -38.75 -13.648 1 95.88 239 SER B C 1
ATOM 4676 O O . SER B 1 239 ? 3.426 -38.531 -14.227 1 95.88 239 SER B O 1
ATOM 4678 N N . GLU B 1 240 ? 5.465 -39.562 -14.117 1 95.56 240 GLU B N 1
ATOM 4679 C CA . GLU B 1 240 ? 5.305 -40.219 -15.398 1 95.56 240 GLU B CA 1
ATOM 4680 C C . GLU B 1 240 ? 4.152 -41.219 -15.352 1 95.56 240 GLU B C 1
ATOM 4682 O O . GLU B 1 240 ? 3.59 -41.594 -16.391 1 95.56 240 GLU B O 1
ATOM 4687 N N . ARG B 1 241 ? 3.738 -41.594 -14.148 1 95.12 241 ARG B N 1
ATOM 4688 C CA . ARG B 1 241 ? 2.713 -42.625 -13.984 1 95.12 241 ARG B CA 1
ATOM 4689 C C . ARG B 1 241 ? 1.337 -42 -13.789 1 95.12 241 ARG B C 1
ATOM 4691 O O . ARG B 1 241 ? 0.32 -42.688 -13.82 1 95.12 241 ARG B O 1
ATOM 4698 N N . SER B 1 242 ? 1.342 -40.719 -13.641 1 94.06 242 SER B N 1
ATOM 4699 C CA . SER B 1 242 ? 0.075 -40 -13.492 1 94.06 242 SER B CA 1
ATOM 4700 C C . SER B 1 242 ? -0.51 -39.625 -14.852 1 94.06 242 SER B C 1
ATOM 4702 O O . SER B 1 242 ? 0.229 -39.312 -15.797 1 94.06 242 SER B O 1
ATOM 4704 N N . CYS B 1 243 ? -1.811 -39.625 -14.938 1 95.12 243 CYS B N 1
ATOM 4705 C CA . CYS B 1 243 ? -2.48 -39.188 -16.156 1 95.12 243 CYS B CA 1
ATOM 4706 C C . CYS B 1 243 ? -1.815 -39.812 -17.391 1 95.12 243 CYS B C 1
ATOM 4708 O O . CYS B 1 243 ? -1.379 -39.094 -18.281 1 95.12 243 CYS B O 1
ATOM 4710 N N . ILE B 1 244 ? -1.824 -41.031 -17.516 1 94.56 244 ILE B N 1
ATOM 4711 C CA . ILE B 1 244 ? -1.011 -41.812 -18.453 1 94.56 244 ILE B CA 1
ATOM 4712 C C . ILE B 1 244 ? -1.231 -41.281 -19.875 1 94.56 244 ILE B C 1
ATOM 4714 O O . ILE B 1 244 ? -0.288 -41.188 -20.656 1 94.56 244 ILE B O 1
ATOM 4718 N N . ALA B 1 245 ? -2.344 -40.844 -20.203 1 95.5 245 ALA B N 1
ATOM 4719 C CA . ALA B 1 245 ? -2.678 -40.438 -21.578 1 95.5 245 ALA B CA 1
ATOM 4720 C C . ALA B 1 245 ? -2.205 -39.031 -21.875 1 95.5 245 ALA B C 1
ATOM 4722 O O . ALA B 1 245 ? -2.156 -38.594 -23.031 1 95.5 245 ALA B O 1
ATOM 4723 N N . SER B 1 246 ? -1.805 -38.281 -20.828 1 97.31 246 SER B N 1
ATOM 4724 C CA . SER B 1 246 ? -1.549 -36.875 -21 1 97.31 246 SER B CA 1
ATOM 4725 C C . SER B 1 246 ? -0.118 -36.5 -20.625 1 97.31 246 SER B C 1
ATOM 4727 O O . SER B 1 246 ? 0.188 -36.344 -19.438 1 97.31 246 SER B O 1
ATOM 4729 N N . PRO B 1 247 ? 0.751 -36.281 -21.609 1 97.62 247 PRO B N 1
ATOM 4730 C CA . PRO B 1 247 ? 2.045 -35.688 -21.234 1 97.62 247 PRO B CA 1
ATOM 4731 C C . PRO B 1 247 ? 1.912 -34.344 -20.531 1 97.62 247 PRO B C 1
ATOM 4733 O O . PRO B 1 247 ? 2.764 -33.969 -19.719 1 97.62 247 PRO B O 1
ATOM 4736 N N . VAL B 1 248 ? 0.873 -33.562 -20.938 1 98.38 248 VAL B N 1
ATOM 4737 C CA . VAL B 1 248 ? 0.506 -32.312 -20.328 1 98.38 248 VAL B CA 1
ATOM 4738 C C . VAL B 1 248 ? -1.006 -32.25 -20.125 1 98.38 248 VAL B C 1
ATOM 4740 O O . VAL B 1 248 ? -1.775 -32.625 -21.016 1 98.38 248 VAL B O 1
ATOM 4743 N N . LEU B 1 249 ? -1.435 -31.922 -18.938 1 98.56 249 LEU B N 1
ATOM 4744 C CA . LEU B 1 249 ? -2.838 -31.641 -18.656 1 98.56 249 LEU B CA 1
ATOM 4745 C C . LEU B 1 249 ? -3.039 -30.188 -18.281 1 98.56 249 LEU B C 1
ATOM 4747 O O . LEU B 1 249 ? -2.398 -29.672 -17.359 1 98.56 249 LEU B O 1
ATOM 4751 N N . ILE B 1 250 ? -3.863 -29.453 -19.016 1 98.62 250 ILE B N 1
ATOM 4752 C CA . ILE B 1 250 ? -4.176 -28.062 -18.75 1 98.62 250 ILE B CA 1
ATOM 4753 C C . ILE B 1 250 ? -5.613 -27.938 -18.25 1 98.62 250 ILE B C 1
ATOM 4755 O O . ILE B 1 250 ? -6.559 -28.219 -18.984 1 98.62 250 ILE B O 1
ATOM 4759 N N . SER B 1 251 ? -5.785 -27.547 -17.016 1 98.69 251 SER B N 1
ATOM 4760 C CA . SER B 1 251 ? -7.102 -27.422 -16.406 1 98.69 251 SER B CA 1
ATOM 4761 C C . SER B 1 251 ? -7.359 -25.984 -15.945 1 98.69 251 SER B C 1
ATOM 4763 O O . SER B 1 251 ? -6.477 -25.141 -16.031 1 98.69 251 SER B O 1
ATOM 4765 N N . ILE B 1 252 ? -8.602 -25.703 -15.531 1 98.62 252 ILE B N 1
ATOM 4766 C CA . ILE B 1 252 ? -8.992 -24.359 -15.117 1 98.62 252 ILE B CA 1
ATOM 4767 C C . ILE B 1 252 ? -9.664 -24.406 -13.75 1 98.62 252 ILE B C 1
ATOM 4769 O O . ILE B 1 252 ? -10.406 -23.5 -13.375 1 98.62 252 ILE B O 1
ATOM 4773 N N . GLY B 1 253 ? -9.422 -25.547 -13.016 1 98.31 253 GLY B N 1
ATOM 4774 C CA . GLY B 1 253 ? -10.047 -25.734 -11.711 1 98.31 253 GLY B CA 1
ATOM 4775 C C . GLY B 1 253 ? -11.453 -26.281 -11.805 1 98.31 253 GLY B C 1
ATOM 4776 O O . GLY B 1 253 ? -12.227 -26.188 -10.852 1 98.31 253 GLY B O 1
ATOM 4777 N N . ALA B 1 254 ? -11.781 -26.859 -12.922 1 97.38 254 ALA B N 1
ATOM 4778 C CA . ALA B 1 254 ? -13.086 -27.469 -13.164 1 97.38 254 ALA B CA 1
ATOM 4779 C C . ALA B 1 254 ? -12.961 -28.984 -13.359 1 97.38 254 ALA B C 1
ATOM 4781 O O . ALA B 1 254 ? -11.906 -29.469 -13.758 1 97.38 254 ALA B O 1
ATOM 4782 N N . LYS B 1 255 ? -14.055 -29.609 -13.125 1 95.44 255 LYS B N 1
ATOM 4783 C CA . LYS B 1 255 ? -14.102 -31.062 -13.359 1 95.44 255 LYS B CA 1
ATOM 4784 C C . LYS B 1 255 ? -14.062 -31.375 -14.852 1 95.44 255 LYS B C 1
ATOM 4786 O O . LYS B 1 255 ? -14.5 -30.562 -15.672 1 95.44 255 LYS B O 1
ATOM 4791 N N . GLY B 1 256 ? -13.547 -32.594 -15.125 1 94.88 256 GLY B N 1
ATOM 4792 C CA . GLY B 1 256 ? -13.438 -33 -16.516 1 94.88 256 GLY B CA 1
ATOM 4793 C C . GLY B 1 256 ? -14.781 -33.125 -17.219 1 94.88 256 GLY B C 1
ATOM 4794 O O . GLY B 1 256 ? -14.844 -33.062 -18.438 1 94.88 256 GLY B O 1
ATOM 4795 N N . THR B 1 257 ? -15.828 -33.156 -16.484 1 93.5 257 THR B N 1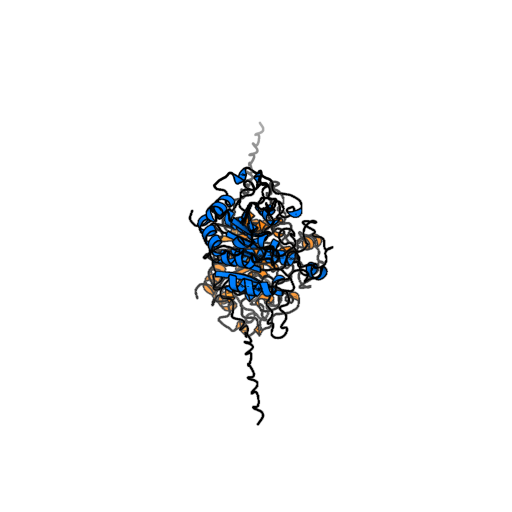
ATOM 4796 C CA . THR B 1 257 ? -17.156 -33.312 -17.047 1 93.5 257 THR B CA 1
ATOM 4797 C C . THR B 1 257 ? -17.781 -31.953 -17.344 1 93.5 257 THR B C 1
ATOM 4799 O O . THR B 1 257 ? -18.859 -31.859 -17.938 1 93.5 257 THR B O 1
ATOM 4802 N N . ASP B 1 258 ? -17.156 -30.906 -16.953 1 94.75 258 ASP B N 1
ATOM 4803 C CA . ASP B 1 258 ? -17.75 -29.578 -17.109 1 94.75 258 ASP B CA 1
ATOM 4804 C C . ASP B 1 258 ? -17.734 -29.156 -18.578 1 94.75 258 ASP B C 1
ATOM 4806 O O . ASP B 1 258 ? -16.719 -29.25 -19.25 1 94.75 258 ASP B O 1
ATOM 4810 N N . GLU B 1 259 ? -18.797 -28.531 -19.062 1 95.38 259 GLU B N 1
ATOM 4811 C CA . GLU B 1 259 ? -19.016 -28.219 -20.469 1 95.38 259 GLU B CA 1
ATOM 4812 C C . GLU B 1 259 ? -18.125 -27.062 -20.922 1 95.38 259 GLU B C 1
ATOM 4814 O O . GLU B 1 259 ? -17.953 -26.844 -22.125 1 95.38 259 GLU B O 1
ATOM 4819 N N . VAL B 1 260 ? -17.578 -26.359 -19.953 1 96.69 260 VAL B N 1
ATOM 4820 C CA . VAL B 1 260 ? -16.75 -25.203 -20.281 1 96.69 260 VAL B CA 1
ATOM 4821 C C . VAL B 1 260 ? -15.562 -25.641 -21.125 1 96.69 260 VAL B C 1
ATOM 4823 O O . VAL B 1 260 ? -15.07 -24.875 -21.969 1 96.69 260 VAL B O 1
ATOM 4826 N N . TYR B 1 261 ? -15.125 -26.844 -21.031 1 97.56 261 TYR B N 1
ATOM 4827 C CA . TYR B 1 261 ? -13.961 -27.344 -21.75 1 97.56 261 TYR B CA 1
ATOM 4828 C C . TYR B 1 261 ? -14.266 -27.516 -23.234 1 97.56 261 TYR B C 1
ATOM 4830 O O . TYR B 1 261 ? -13.352 -27.703 -24.031 1 97.56 261 TYR B O 1
ATOM 4838 N N . ASN B 1 262 ? -15.516 -27.438 -23.625 1 96.38 262 ASN B N 1
ATOM 4839 C CA . ASN B 1 262 ? -15.898 -27.562 -25.016 1 96.38 262 ASN B CA 1
ATOM 4840 C C . ASN B 1 262 ? -15.711 -26.25 -25.766 1 96.38 262 ASN B C 1
ATOM 4842 O O . ASN B 1 262 ? -15.727 -26.219 -27 1 96.38 262 ASN B O 1
ATOM 4846 N N . ASP B 1 263 ? -15.586 -25.172 -25.078 1 96.31 263 ASP B N 1
ATOM 4847 C CA . ASP B 1 263 ? -15.414 -23.859 -25.688 1 96.31 263 ASP B CA 1
ATOM 4848 C C . ASP B 1 263 ? -14.039 -23.734 -26.344 1 96.31 263 ASP B C 1
ATOM 4850 O O . ASP B 1 263 ? -13.023 -23.719 -25.641 1 96.31 263 ASP B O 1
ATOM 4854 N N . PRO B 1 264 ? -13.984 -23.625 -27.625 1 94.38 264 PRO B N 1
ATOM 4855 C CA . PRO B 1 264 ? -12.688 -23.516 -28.297 1 94.38 264 PRO B CA 1
ATOM 4856 C C . PRO B 1 264 ? -11.945 -22.234 -27.922 1 94.38 264 PRO B C 1
ATOM 4858 O O . PRO B 1 264 ? -10.719 -22.156 -28.062 1 94.38 264 PRO B O 1
ATOM 4861 N N . ASN B 1 265 ? -12.688 -21.219 -27.375 1 94.06 265 ASN B N 1
ATOM 4862 C CA . ASN B 1 265 ? -12.07 -19.938 -27.016 1 94.06 265 ASN B CA 1
ATOM 4863 C C . ASN B 1 265 ? -11.594 -19.938 -25.562 1 94.06 265 ASN B C 1
ATOM 4865 O O . ASN B 1 265 ? -11.008 -18.953 -25.109 1 94.06 265 ASN B O 1
ATOM 4869 N N . LEU B 1 266 ? -11.836 -21.047 -24.938 1 96.62 266 LEU B N 1
ATOM 4870 C CA . LEU B 1 266 ? -11.328 -21.188 -23.578 1 96.62 266 LEU B CA 1
ATOM 4871 C C . LEU B 1 266 ? -9.805 -21.062 -23.547 1 96.62 266 LEU B C 1
ATOM 4873 O O . LEU B 1 266 ? -9.117 -21.656 -24.375 1 96.62 266 LEU B O 1
ATOM 4877 N N . THR B 1 267 ? -9.289 -20.266 -22.594 1 97.19 267 THR B N 1
ATOM 4878 C CA . THR B 1 267 ? -7.852 -20.016 -22.5 1 97.19 267 THR B CA 1
ATOM 4879 C C . THR B 1 267 ? -7.082 -21.328 -22.438 1 97.19 267 THR B C 1
ATOM 4881 O O . THR B 1 267 ? -6.031 -21.469 -23.062 1 97.19 267 THR B O 1
ATOM 4884 N N . ALA B 1 268 ? -7.598 -22.297 -21.703 1 98.12 268 ALA B N 1
ATOM 4885 C CA . ALA B 1 268 ? -6.949 -23.609 -21.594 1 98.12 268 ALA B CA 1
ATOM 4886 C C . ALA B 1 268 ? -6.859 -24.281 -22.953 1 98.12 268 ALA B C 1
ATOM 4888 O O . ALA B 1 268 ? -5.84 -24.891 -23.281 1 98.12 268 ALA B O 1
ATOM 4889 N N . ASN B 1 269 ? -7.898 -24.188 -23.703 1 98 269 ASN B N 1
ATOM 4890 C CA . ASN B 1 269 ? -7.922 -24.828 -25.016 1 98 269 ASN B CA 1
ATOM 4891 C C . ASN B 1 269 ? -7.023 -24.094 -26.016 1 98 269 ASN B C 1
ATOM 4893 O O . ASN B 1 269 ? -6.367 -24.734 -26.844 1 98 269 ASN B O 1
ATOM 4897 N N . LYS B 1 270 ? -7.012 -22.797 -25.906 1 97.56 270 LYS B N 1
ATOM 4898 C CA . LYS B 1 270 ? -6.102 -22.031 -26.75 1 97.56 270 LYS B CA 1
ATOM 4899 C C . LYS B 1 270 ? -4.648 -22.422 -26.5 1 97.56 270 LYS B C 1
ATOM 4901 O O . LYS B 1 270 ? -3.881 -22.625 -27.438 1 97.56 270 LYS B O 1
ATOM 4906 N N . LEU B 1 271 ? -4.285 -22.5 -25.234 1 98.38 271 LEU B N 1
ATOM 4907 C CA . LEU B 1 271 ? -2.91 -22.844 -24.891 1 98.38 271 LEU B CA 1
ATOM 4908 C C . LEU B 1 271 ? -2.596 -24.297 -25.266 1 98.38 271 LEU B C 1
ATOM 4910 O O . LEU B 1 271 ? -1.5 -24.578 -25.75 1 98.38 271 LEU B O 1
ATOM 4914 N N . LYS B 1 272 ? -3.543 -25.172 -25.031 1 98.12 272 LYS B N 1
ATOM 4915 C CA . LYS B 1 272 ? -3.402 -26.578 -25.406 1 98.12 272 LYS B CA 1
ATOM 4916 C C . LYS B 1 272 ? -3.113 -26.719 -26.906 1 98.12 272 LYS B C 1
ATOM 4918 O O . LYS B 1 272 ? -2.188 -27.438 -27.297 1 98.12 272 LYS B O 1
ATOM 4923 N N . LEU B 1 273 ? -3.891 -26.062 -27.672 1 97.56 273 LEU B N 1
ATOM 4924 C CA . LEU B 1 273 ? -3.734 -26.125 -29.125 1 97.56 273 LEU B CA 1
ATOM 4925 C C . LEU B 1 273 ? -2.398 -25.531 -29.562 1 97.56 273 LEU B C 1
ATOM 4927 O O . LEU B 1 273 ? -1.725 -26.078 -30.438 1 97.56 273 LEU B O 1
ATOM 4931 N N . ALA B 1 274 ? -2.066 -24.422 -28.984 1 98.06 274 ALA B N 1
ATOM 4932 C CA . ALA B 1 274 ? -0.811 -23.75 -29.312 1 98.06 274 ALA B CA 1
ATOM 4933 C C . ALA B 1 274 ? 0.386 -24.625 -28.969 1 98.06 274 ALA B C 1
ATOM 4935 O O . ALA B 1 274 ? 1.37 -24.672 -29.703 1 98.06 274 ALA B O 1
ATOM 4936 N N . TYR B 1 275 ? 0.368 -25.25 -27.797 1 97.62 275 TYR B N 1
ATOM 4937 C CA . TYR B 1 275 ? 1.473 -26.094 -27.359 1 97.62 275 TYR B CA 1
ATOM 4938 C C . TYR B 1 275 ? 1.536 -27.375 -28.188 1 97.62 275 TYR B C 1
ATOM 4940 O O . TYR B 1 275 ? 2.617 -27.797 -28.609 1 97.62 275 TYR B O 1
ATOM 4948 N N . GLY B 1 276 ? 0.366 -27.922 -28.344 1 96.88 276 GLY B N 1
ATOM 4949 C CA . GLY B 1 276 ? 0.338 -29.203 -29.031 1 96.88 276 GLY B CA 1
ATOM 4950 C C . GLY B 1 276 ? 0.995 -30.312 -28.25 1 96.88 276 GLY B C 1
ATOM 4951 O O . GLY B 1 276 ? 0.784 -30.438 -27.047 1 96.88 276 GLY B O 1
ATOM 4952 N N . ASN B 1 277 ? 1.641 -31.297 -28.828 1 94.81 277 ASN B N 1
ATOM 4953 C CA . ASN B 1 277 ? 2.459 -32.375 -28.281 1 94.81 277 ASN B CA 1
ATOM 4954 C C . ASN B 1 277 ? 1.661 -33.25 -27.344 1 94.81 277 ASN B C 1
ATOM 4956 O O . ASN B 1 277 ? 2.145 -33.625 -26.266 1 94.81 277 ASN B O 1
ATOM 4960 N N . GLY B 1 278 ? 0.397 -33.438 -27.578 1 95.69 278 GLY B N 1
ATOM 4961 C CA . GLY B 1 278 ? -0.402 -34.406 -26.812 1 95.69 278 GLY B CA 1
ATOM 4962 C C . GLY B 1 278 ? -1.026 -33.781 -25.578 1 95.69 278 GLY B C 1
ATOM 4963 O O . GLY B 1 278 ? -1.501 -34.531 -24.703 1 95.69 278 GLY B O 1
ATOM 4964 N N . ALA B 1 279 ? -0.998 -32.469 -25.469 1 97.75 279 ALA B N 1
ATOM 4965 C CA . ALA B 1 279 ? -1.647 -31.828 -24.328 1 97.75 279 ALA B CA 1
ATOM 4966 C C . ALA B 1 279 ? -3.154 -32.062 -24.344 1 97.75 279 ALA B C 1
ATOM 4968 O O . ALA B 1 279 ? -3.771 -32.062 -25.422 1 97.75 279 ALA B O 1
ATOM 4969 N N . HIS B 1 280 ? -3.711 -32.25 -23.172 1 98.25 280 HIS B N 1
ATOM 4970 C CA . HIS B 1 280 ? -5.145 -32.469 -23 1 98.25 280 HIS B CA 1
ATOM 4971 C C . HIS B 1 280 ? -5.73 -31.5 -21.969 1 98.25 280 HIS B C 1
ATOM 4973 O O . HIS B 1 280 ? -5.012 -31 -21.109 1 98.25 280 HIS B O 1
ATOM 4979 N N . ASN B 1 281 ? -7.008 -31.234 -22.141 1 98.06 281 ASN B N 1
ATOM 4980 C CA . ASN B 1 281 ? -7.777 -30.75 -21 1 98.06 281 ASN B CA 1
ATOM 4981 C C . ASN B 1 281 ? -8.453 -31.906 -20.25 1 98.06 281 ASN B C 1
ATOM 4983 O O . ASN B 1 281 ? -8.414 -33.031 -20.703 1 98.06 281 ASN B O 1
ATOM 4987 N N . PRO B 1 282 ? -9.055 -31.656 -19.125 1 97.94 282 PRO B N 1
ATOM 4988 C CA . PRO B 1 282 ? -9.586 -32.75 -18.312 1 97.94 282 PRO B CA 1
ATOM 4989 C C . PRO B 1 282 ? -10.727 -33.5 -18.984 1 97.94 282 PRO B C 1
ATOM 4991 O O . PRO B 1 282 ? -10.953 -34.688 -18.719 1 97.94 282 PRO B O 1
ATOM 4994 N N . MET B 1 283 ? -11.461 -32.844 -19.844 1 97.56 283 MET B N 1
ATOM 4995 C CA . MET B 1 283 ? -12.547 -33.531 -20.562 1 97.56 283 MET B CA 1
ATOM 4996 C C . MET B 1 283 ? -11.992 -34.562 -21.531 1 97.56 283 MET B C 1
ATOM 4998 O O . MET B 1 283 ? -12.602 -35.594 -21.75 1 97.56 283 MET B O 1
ATOM 5002 N N . GLU B 1 284 ? -10.82 -34.375 -22.031 1 97.62 284 GLU B N 1
ATOM 5003 C CA . GLU B 1 284 ? -10.18 -35.219 -23.016 1 97.62 284 GLU B CA 1
ATOM 5004 C C . GLU B 1 284 ? -9.43 -36.375 -22.344 1 97.62 284 GLU B C 1
ATOM 5006 O O . GLU B 1 284 ? -9.031 -37.344 -23.016 1 97.62 284 GLU B O 1
ATOM 5011 N N . ASP B 1 285 ? -9.164 -36.281 -21.062 1 97.06 285 ASP B N 1
ATOM 5012 C CA . ASP B 1 285 ? -8.547 -37.344 -20.281 1 97.06 285 ASP B CA 1
ATOM 5013 C C . ASP B 1 285 ? -9.312 -37.562 -18.969 1 97.06 285 ASP B C 1
ATOM 5015 O O . ASP B 1 285 ? -8.805 -37.25 -17.891 1 97.06 285 ASP B O 1
ATOM 5019 N N . PRO B 1 286 ? -10.414 -38.156 -19.016 1 92.56 286 PRO B N 1
ATOM 5020 C CA . PRO B 1 286 ? -11.297 -38.281 -17.859 1 92.56 286 PRO B CA 1
ATOM 5021 C C . PRO B 1 286 ? -10.68 -39.125 -16.734 1 92.56 286 PRO B C 1
ATOM 5023 O O . PRO B 1 286 ? -11.117 -39.031 -15.586 1 92.56 286 PRO B O 1
ATOM 5026 N N . SER B 1 287 ? -9.711 -39.938 -17.016 1 92.94 287 SER B N 1
ATOM 5027 C CA . SER B 1 287 ? -9.086 -40.781 -16 1 92.94 287 SER B CA 1
ATOM 5028 C C . SER B 1 287 ? -8.125 -39.969 -15.133 1 92.94 287 SER B C 1
ATOM 5030 O O . SER B 1 287 ? -7.715 -40.438 -14.062 1 92.94 287 SER B O 1
ATOM 5032 N N . CYS B 1 288 ? -7.723 -38.844 -15.594 1 95.31 288 CYS B N 1
ATOM 5033 C CA . CYS B 1 288 ? -6.801 -38 -14.836 1 95.31 288 CYS B CA 1
ATOM 5034 C C . CYS B 1 288 ? -7.547 -37.125 -13.812 1 95.31 288 CYS B C 1
ATOM 5036 O O . CYS B 1 288 ? -8.492 -36.438 -14.156 1 95.31 288 CYS B O 1
ATOM 5038 N N . ASN B 1 289 ? -7.133 -37.125 -12.562 1 92.88 289 ASN B N 1
ATOM 5039 C CA . ASN B 1 289 ? -7.809 -36.438 -11.484 1 92.88 289 ASN B CA 1
ATOM 5040 C C . ASN B 1 289 ? -7.035 -35.188 -11.062 1 92.88 289 ASN B C 1
ATOM 5042 O O . ASN B 1 289 ? -7.328 -34.594 -10.023 1 92.88 289 ASN B O 1
ATOM 5046 N N . LEU B 1 290 ? -6.078 -34.719 -11.797 1 96.94 290 LEU B N 1
ATOM 5047 C CA . LEU B 1 290 ? -5.258 -33.562 -11.461 1 96.94 290 LEU B CA 1
ATOM 5048 C C . LEU B 1 290 ? -5.816 -32.281 -12.094 1 96.94 290 LEU B C 1
ATOM 5050 O O . LEU B 1 290 ? -5.086 -31.547 -12.75 1 96.94 290 LEU B O 1
ATOM 5054 N N . ALA B 1 291 ? -7.094 -32.031 -11.891 1 97.06 291 ALA B N 1
ATOM 5055 C CA . ALA B 1 291 ? -7.801 -30.953 -12.555 1 97.06 291 ALA B CA 1
ATOM 5056 C C . ALA B 1 291 ? -7.797 -29.688 -11.688 1 97.06 291 ALA B C 1
ATOM 5058 O O . ALA B 1 291 ? -8.484 -28.719 -12 1 97.06 291 ALA B O 1
ATOM 5059 N N . ALA B 1 292 ? -7.098 -29.641 -10.578 1 98 292 ALA B N 1
ATOM 5060 C CA . ALA B 1 292 ? -6.855 -28.469 -9.742 1 98 292 ALA B CA 1
ATOM 5061 C C . ALA B 1 292 ? -8.156 -27.969 -9.117 1 98 292 ALA B C 1
ATOM 5063 O O . ALA B 1 292 ? -8.305 -26.766 -8.883 1 98 292 ALA B O 1
ATOM 5064 N N . THR B 1 293 ? -9.133 -28.828 -8.844 1 97.38 293 THR B N 1
ATOM 5065 C CA . THR B 1 293 ? -10.414 -28.406 -8.289 1 97.38 293 THR B CA 1
ATOM 5066 C C . THR B 1 293 ? -10.266 -28 -6.828 1 97.38 293 THR B C 1
ATOM 5068 O O . THR B 1 293 ? -11.133 -27.312 -6.27 1 97.38 293 THR B O 1
ATOM 5071 N N . THR B 1 294 ? -9.156 -28.375 -6.195 1 97.75 294 THR B N 1
ATOM 5072 C CA . THR B 1 294 ? -8.961 -28.062 -4.785 1 97.75 294 THR B CA 1
ATOM 5073 C C . THR B 1 294 ? -7.859 -27.016 -4.613 1 97.75 294 THR B C 1
ATOM 5075 O O . THR B 1 294 ? -7.473 -26.688 -3.488 1 97.75 294 THR B O 1
ATOM 5078 N N . ASN B 1 295 ? -7.273 -26.578 -5.723 1 98.62 295 ASN B N 1
ATOM 5079 C CA . ASN B 1 295 ? -6.293 -25.5 -5.672 1 98.62 295 ASN B CA 1
ATOM 5080 C C . ASN B 1 295 ? -6.898 -24.219 -5.125 1 98.62 295 ASN B C 1
ATOM 5082 O O . ASN B 1 295 ? -7.836 -23.672 -5.715 1 98.62 295 ASN B O 1
ATOM 5086 N N . ILE B 1 296 ? -6.375 -23.688 -4.031 1 98.75 296 ILE B N 1
ATOM 5087 C CA . ILE B 1 296 ? -7.082 -22.625 -3.318 1 98.75 296 ILE B CA 1
ATOM 5088 C C . ILE B 1 296 ? -6.945 -21.312 -4.078 1 98.75 296 ILE B C 1
ATOM 5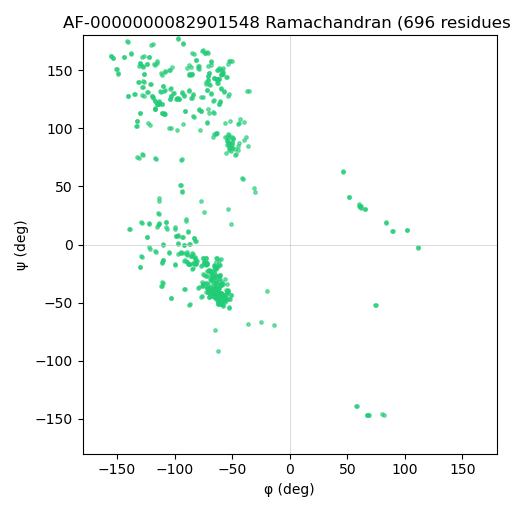090 O O . ILE B 1 296 ? -7.852 -20.469 -4.047 1 98.75 296 ILE B O 1
ATOM 5094 N N . PHE B 1 297 ? -5.836 -21.078 -4.723 1 98.81 297 PHE B N 1
ATOM 5095 C CA . PHE B 1 297 ? -5.719 -19.875 -5.535 1 98.81 297 PHE B CA 1
ATOM 5096 C C . PHE B 1 297 ? -6.648 -19.953 -6.742 1 98.81 297 PHE B C 1
ATOM 5098 O O . PHE B 1 297 ? -7.289 -18.953 -7.094 1 98.81 297 PHE B O 1
ATOM 5105 N N . GLY B 1 298 ? -6.715 -21.125 -7.402 1 98.81 298 GLY B N 1
ATOM 5106 C CA . GLY B 1 298 ? -7.695 -21.328 -8.453 1 98.81 298 GLY B CA 1
ATOM 5107 C C . GLY B 1 298 ? -9.117 -21.062 -8.008 1 98.81 298 GLY B C 1
ATOM 5108 O O . GLY B 1 298 ? -9.891 -20.422 -8.719 1 98.81 298 GLY B O 1
ATOM 5109 N N . ARG B 1 299 ? -9.453 -21.547 -6.824 1 98.69 299 ARG B N 1
ATOM 5110 C CA . ARG B 1 299 ? -10.773 -21.297 -6.25 1 98.69 299 ARG B CA 1
ATOM 5111 C C . ARG B 1 299 ? -11.031 -19.797 -6.098 1 98.69 299 ARG B C 1
ATOM 5113 O O . ARG B 1 299 ? -12.125 -19.312 -6.398 1 98.69 299 ARG B O 1
ATOM 5120 N N . LEU B 1 300 ? -10.031 -19.078 -5.648 1 98.5 300 LEU B N 1
ATOM 5121 C CA . LEU B 1 300 ? -10.156 -17.641 -5.496 1 98.5 300 LEU B CA 1
ATOM 5122 C C . LEU B 1 300 ? -10.461 -16.969 -6.836 1 98.5 300 LEU B C 1
ATOM 5124 O O . LEU B 1 300 ? -11.414 -16.203 -6.945 1 98.5 300 LEU B O 1
ATOM 5128 N N . ILE B 1 301 ? -9.695 -17.266 -7.852 1 98 301 ILE B N 1
ATOM 5129 C CA . ILE B 1 301 ? -9.867 -16.688 -9.18 1 98 301 ILE B CA 1
ATOM 5130 C C . ILE B 1 301 ? -11.242 -17.047 -9.727 1 98 301 ILE B C 1
ATOM 5132 O O . ILE B 1 301 ? -11.883 -16.25 -10.414 1 98 301 ILE B O 1
ATOM 5136 N N . ASN B 1 302 ? -11.695 -18.25 -9.367 1 98.12 302 ASN B N 1
ATOM 5137 C CA . ASN B 1 302 ? -12.953 -18.766 -9.883 1 98.12 302 ASN B CA 1
ATOM 5138 C C . ASN B 1 302 ? -14.133 -18.344 -9 1 98.12 302 ASN B C 1
ATOM 5140 O O . ASN B 1 302 ? -15.188 -18.984 -9.016 1 98.12 302 ASN B O 1
ATOM 5144 N N . GLY B 1 303 ? -13.969 -17.453 -8.094 1 97 303 GLY B N 1
ATOM 5145 C CA . GLY B 1 303 ? -15.102 -16.766 -7.504 1 97 303 GLY B CA 1
ATOM 5146 C C . GLY B 1 303 ? -15.336 -17.141 -6.051 1 97 303 GLY B C 1
ATOM 5147 O O . GLY B 1 303 ? -16.25 -16.609 -5.41 1 97 303 GLY B O 1
ATOM 5148 N N . VAL B 1 304 ? -14.594 -18.031 -5.5 1 98.31 304 VAL B N 1
ATOM 5149 C CA . VAL B 1 304 ? -14.758 -18.359 -4.09 1 98.31 304 VAL B CA 1
ATOM 5150 C C . VAL B 1 304 ? -14.227 -17.203 -3.23 1 98.31 304 VAL B C 1
ATOM 5152 O O . VAL B 1 304 ? -13.125 -16.703 -3.463 1 98.31 304 VAL B O 1
ATOM 5155 N N . PRO B 1 305 ? -15.023 -16.797 -2.225 1 96.75 305 PRO B N 1
ATOM 5156 C CA . PRO B 1 305 ? -14.516 -15.742 -1.34 1 96.75 305 PRO B CA 1
ATOM 5157 C C . PRO B 1 305 ? -13.203 -16.125 -0.657 1 96.75 305 PRO B C 1
ATOM 5159 O O . PRO B 1 305 ? -13.008 -17.297 -0.304 1 96.75 305 PRO B O 1
ATOM 5162 N N . GLU B 1 306 ? -12.43 -15.203 -0.458 1 95.81 306 GLU B N 1
ATOM 5163 C CA . GLU B 1 306 ? -11.078 -15.398 0.064 1 95.81 306 GLU B CA 1
ATOM 5164 C C . GLU B 1 306 ? -11.109 -16.188 1.371 1 95.81 306 GLU B C 1
ATOM 5166 O O . GLU B 1 306 ? -10.258 -17.047 1.598 1 95.81 306 GLU B O 1
ATOM 5171 N N . ASP B 1 307 ? -12.062 -15.914 2.25 1 95 307 ASP B N 1
ATOM 5172 C CA . ASP B 1 307 ? -12.117 -16.547 3.564 1 95 307 ASP B CA 1
ATOM 5173 C C . ASP B 1 307 ? -12.758 -17.938 3.48 1 95 307 ASP B C 1
ATOM 5175 O O . ASP B 1 307 ? -12.844 -18.641 4.484 1 95 307 ASP B O 1
ATOM 5179 N N . GLU B 1 308 ? -13.102 -18.375 2.252 1 97.94 308 GLU B N 1
ATOM 5180 C CA . GLU B 1 308 ? -13.797 -19.656 2.098 1 97.94 308 GLU B CA 1
ATOM 5181 C C . GLU B 1 308 ? -13.031 -20.578 1.157 1 97.94 308 GLU B C 1
ATOM 5183 O O . GLU B 1 308 ? -13.492 -21.688 0.87 1 97.94 308 GLU B O 1
ATOM 5188 N N . VAL B 1 309 ? -11.867 -20.219 0.726 1 98.44 309 VAL B N 1
ATOM 5189 C CA . VAL B 1 309 ? -11.164 -20.969 -0.316 1 98.44 309 VAL B CA 1
ATOM 5190 C C . VAL B 1 309 ? -10.727 -22.328 0.223 1 98.44 309 VAL B C 1
ATOM 5192 O O . VAL B 1 309 ? -10.5 -23.266 -0.547 1 98.44 309 VAL B O 1
ATOM 5195 N N . CYS B 1 310 ? -10.586 -22.5 1.58 1 98.12 310 CYS B N 1
ATOM 5196 C CA . CYS B 1 310 ? -10.18 -23.766 2.193 1 98.12 310 CYS B CA 1
ATOM 5197 C C . CYS B 1 310 ? -11.375 -24.688 2.352 1 98.12 310 CYS B C 1
ATOM 5199 O O . CYS B 1 310 ? -11.203 -25.891 2.566 1 98.12 310 CYS B O 1
ATOM 5201 N N . LEU B 1 311 ? -12.57 -24.141 2.248 1 96.62 311 LEU B N 1
ATOM 5202 C CA . LEU B 1 311 ? -13.75 -24.875 2.684 1 96.62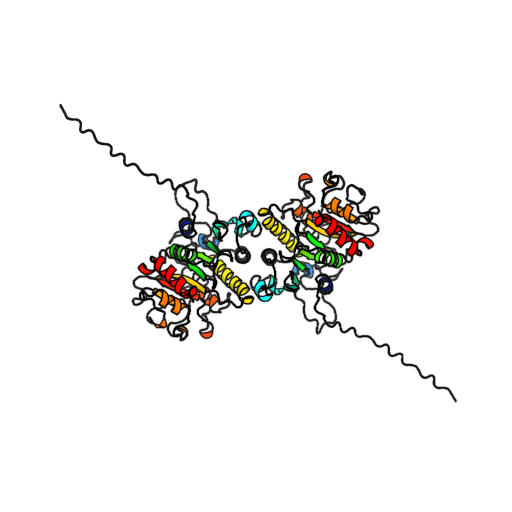 311 LEU B CA 1
ATOM 5203 C C . LEU B 1 311 ? -14.609 -25.281 1.488 1 96.62 311 LEU B C 1
ATOM 5205 O O . LEU B 1 311 ? -15.242 -26.344 1.503 1 96.62 311 LEU B O 1
ATOM 5209 N N . HIS B 1 312 ? -14.594 -24.391 0.445 1 96.19 312 HIS B N 1
ATOM 5210 C CA . HIS B 1 312 ? -15.578 -24.578 -0.618 1 96.19 312 HIS B CA 1
ATOM 5211 C C . HIS B 1 312 ? -14.906 -24.641 -1.984 1 96.19 312 HIS B C 1
ATOM 5213 O O . HIS B 1 312 ? -13.922 -23.938 -2.232 1 96.19 312 HIS B O 1
ATOM 5219 N N . SER B 1 313 ? -15.492 -25.422 -2.818 1 96.62 313 SER B N 1
ATOM 5220 C CA . SER B 1 313 ? -15.117 -25.453 -4.227 1 96.62 313 SER B CA 1
ATOM 5221 C C . SER B 1 313 ? -15.781 -24.312 -5 1 96.62 313 SER B C 1
ATOM 5223 O O . SER B 1 313 ? -16.781 -23.75 -4.547 1 96.62 313 SER B O 1
ATOM 5225 N N . ALA B 1 314 ? -15.188 -24.016 -6.109 1 97.94 314 ALA B N 1
ATOM 5226 C CA . ALA B 1 314 ? -15.797 -23.016 -6.969 1 97.94 314 ALA B CA 1
ATOM 5227 C C . ALA B 1 314 ? -17.062 -23.547 -7.621 1 97.94 314 ALA B C 1
ATOM 5229 O O . ALA B 1 314 ? -17.156 -24.734 -7.965 1 97.94 314 ALA B O 1
ATOM 5230 N N . ALA B 1 315 ? -18.062 -22.609 -7.785 1 97.12 315 ALA B N 1
ATOM 5231 C CA . ALA B 1 315 ? -19.266 -22.984 -8.539 1 97.12 315 ALA B CA 1
ATOM 5232 C C . ALA B 1 315 ? -18.953 -23.125 -10.031 1 97.12 315 ALA B C 1
ATOM 5234 O O . ALA B 1 315 ? -18.188 -22.344 -10.586 1 97.12 315 ALA B O 1
ATOM 5235 N N . GLU B 1 316 ? -19.578 -24.125 -10.633 1 95.88 316 GLU B N 1
ATOM 5236 C CA . GLU B 1 316 ? -19.312 -24.438 -12.039 1 95.88 316 GLU B CA 1
ATOM 5237 C C . GLU B 1 316 ? -19.516 -23.203 -12.922 1 95.88 316 GLU B C 1
ATOM 5239 O O . GLU B 1 316 ? -18.688 -22.922 -13.789 1 95.88 316 GLU B O 1
ATOM 5244 N N . ASP B 1 317 ? -20.547 -22.406 -12.656 1 95.31 317 ASP B N 1
ATOM 5245 C CA . ASP B 1 317 ? -20.922 -21.266 -13.484 1 95.31 317 ASP B CA 1
ATOM 5246 C C . ASP B 1 317 ? -19.922 -20.125 -13.344 1 95.31 317 ASP B C 1
ATOM 5248 O O . ASP B 1 317 ? -19.875 -19.234 -14.188 1 95.31 317 ASP B O 1
ATOM 5252 N N . ASP B 1 318 ? -19.109 -20.188 -12.266 1 96 318 ASP B N 1
ATOM 5253 C CA . ASP B 1 318 ? -18.172 -19.109 -11.992 1 96 318 ASP B CA 1
ATOM 5254 C C . ASP B 1 318 ? -16.812 -19.375 -12.641 1 96 318 ASP B C 1
ATOM 5256 O O . ASP B 1 318 ? -15.969 -18.484 -12.727 1 96 318 ASP B O 1
ATOM 5260 N N . ILE B 1 319 ? -16.562 -20.547 -13.078 1 97.06 319 ILE B N 1
ATOM 5261 C CA . ILE B 1 319 ? -15.289 -20.938 -13.672 1 97.06 319 ILE B CA 1
ATOM 5262 C C . ILE B 1 319 ? -15.258 -20.562 -15.148 1 97.06 319 ILE B C 1
ATOM 5264 O O . ILE B 1 319 ? -15.945 -21.172 -15.969 1 97.06 319 ILE B O 1
ATOM 5268 N N . LYS B 1 320 ? -14.398 -19.547 -15.523 1 93.5 320 LYS B N 1
ATOM 5269 C CA . LYS B 1 320 ? -14.453 -18.953 -16.859 1 93.5 320 LYS B CA 1
ATOM 5270 C C . LYS B 1 320 ? -13.117 -19.094 -17.578 1 93.5 320 LYS B C 1
ATOM 5272 O O . LYS B 1 320 ? -12.977 -18.656 -18.719 1 93.5 320 LYS B O 1
ATOM 5277 N N . GLY B 1 321 ? -12.117 -19.641 -16.875 1 96.44 321 GLY B N 1
ATOM 5278 C CA . GLY B 1 321 ? -10.875 -19.922 -17.578 1 96.44 321 GLY B CA 1
ATOM 5279 C C . GLY B 1 321 ? -9.781 -18.906 -17.312 1 96.44 321 GLY B C 1
ATOM 5280 O O . GLY B 1 321 ? -8.781 -18.859 -18.016 1 96.44 321 GLY B O 1
ATOM 5281 N N . GLN B 1 322 ? -9.992 -18.031 -16.281 1 96.44 322 GLN B N 1
ATOM 5282 C CA . GLN B 1 322 ? -8.961 -17.078 -15.922 1 96.44 322 GLN B CA 1
ATOM 5283 C C . GLN B 1 322 ? -7.781 -17.75 -15.234 1 96.44 322 GLN B C 1
ATOM 5285 O O . GLN B 1 322 ? -6.656 -17.25 -15.266 1 96.44 322 GLN B O 1
ATOM 5290 N N . PHE B 1 323 ? -8.078 -18.859 -14.594 1 98.56 323 PHE B N 1
ATOM 5291 C CA . PHE B 1 323 ? -7.055 -19.688 -13.961 1 98.56 323 PHE B CA 1
ATOM 5292 C C . PHE B 1 323 ? -6.652 -20.844 -14.867 1 98.56 323 PHE B C 1
ATOM 5294 O O . PHE B 1 323 ? -7.508 -21.594 -15.344 1 98.56 323 PHE B O 1
ATOM 5301 N N . LEU B 1 324 ? -5.352 -20.969 -15.117 1 98.81 324 LEU B N 1
ATOM 5302 C CA . LEU B 1 324 ? -4.785 -22.094 -15.844 1 98.81 324 LEU B CA 1
ATOM 5303 C C . LEU B 1 324 ? -3.83 -22.891 -14.953 1 98.81 324 LEU B C 1
ATOM 5305 O O . LEU B 1 324 ? -2.896 -22.328 -14.383 1 98.81 324 LEU B O 1
ATOM 5309 N N . HIS B 1 325 ? -4.105 -24.078 -14.836 1 98.81 325 HIS B N 1
ATOM 5310 C CA . HIS B 1 325 ? -3.307 -25.031 -14.078 1 98.81 325 HIS B CA 1
ATOM 5311 C C . HIS B 1 325 ? -2.664 -26.078 -14.992 1 98.81 325 HIS B C 1
ATOM 5313 O O . HIS B 1 325 ? -3.359 -26.766 -15.742 1 98.81 325 HIS B O 1
ATOM 5319 N N . LEU B 1 326 ? -1.36 -26.188 -14.945 1 98.75 326 LEU B N 1
ATOM 5320 C CA . LEU B 1 326 ? -0.658 -27.062 -15.875 1 98.75 326 LEU B CA 1
ATOM 5321 C C . LEU B 1 326 ? 0.063 -28.188 -15.141 1 98.75 326 LEU B C 1
ATOM 5323 O O . LEU B 1 326 ? 0.966 -27.922 -14.336 1 98.75 326 LEU B O 1
ATOM 5327 N N . GLU B 1 327 ? -0.315 -29.391 -15.375 1 98.5 327 GLU B N 1
ATOM 5328 C CA . GLU B 1 327 ? 0.421 -30.594 -14.977 1 98.5 327 GLU B CA 1
ATOM 5329 C C . GLU B 1 327 ? 1.259 -31.125 -16.141 1 98.5 327 GLU B C 1
ATOM 5331 O O . GLU B 1 327 ? 0.737 -31.375 -17.219 1 98.5 327 GLU B O 1
ATOM 5336 N N . GLN B 1 328 ? 2.551 -31.281 -15.852 1 98.44 328 GLN B N 1
ATOM 5337 C CA . GLN B 1 328 ? 3.465 -31.625 -16.938 1 98.44 328 GLN B CA 1
ATOM 5338 C C . GLN B 1 328 ? 4.367 -32.781 -16.562 1 98.44 328 GLN B C 1
ATOM 5340 O O . GLN B 1 328 ? 4.875 -32.844 -15.445 1 98.44 328 GLN B O 1
ATOM 5345 N N . LYS B 1 329 ? 4.605 -33.688 -17.5 1 97.94 329 LYS B N 1
ATOM 5346 C CA . LYS B 1 329 ? 5.684 -34.688 -17.359 1 97.94 329 LYS B CA 1
ATOM 5347 C C . LYS B 1 329 ? 7.043 -34.031 -17.625 1 97.94 329 LYS B C 1
ATOM 5349 O O . LYS B 1 329 ? 7.113 -32.875 -18.047 1 97.94 329 LYS B O 1
ATOM 5354 N N . ARG B 1 330 ? 8.055 -34.688 -17.281 1 97.12 330 ARG B N 1
ATOM 5355 C CA . ARG B 1 330 ? 9.391 -34.125 -17.234 1 97.12 330 ARG B CA 1
ATOM 5356 C C . ARG B 1 330 ? 9.766 -33.5 -18.578 1 97.12 330 ARG B C 1
ATOM 5358 O O . ARG B 1 330 ? 10.297 -32.406 -18.641 1 97.12 330 ARG B O 1
ATOM 5365 N N . GLN B 1 331 ? 9.516 -34.219 -19.656 1 96.38 331 GLN B N 1
ATOM 5366 C CA . GLN B 1 331 ? 9.898 -33.719 -20.969 1 96.38 331 GLN B CA 1
ATOM 5367 C C . GLN B 1 331 ? 9.266 -32.375 -21.266 1 96.38 331 GLN B C 1
ATOM 5369 O O . GLN B 1 331 ? 9.922 -31.469 -21.797 1 96.38 331 GLN B O 1
ATOM 5374 N N . ALA B 1 332 ? 8.008 -32.219 -20.953 1 97.12 332 ALA B N 1
ATOM 5375 C CA . ALA B 1 332 ? 7.301 -30.953 -21.203 1 97.12 332 ALA B CA 1
ATOM 5376 C C . ALA B 1 332 ? 7.832 -29.844 -20.297 1 97.12 332 ALA B C 1
ATOM 5378 O O . ALA B 1 332 ? 7.973 -28.703 -20.734 1 97.12 332 ALA B O 1
ATOM 5379 N N . ARG B 1 333 ? 8.156 -30.156 -19.047 1 95.56 333 ARG B N 1
ATOM 5380 C CA . ARG B 1 333 ? 8.656 -29.172 -18.094 1 95.56 333 ARG B CA 1
ATOM 5381 C C . ARG B 1 333 ? 10 -28.609 -18.547 1 95.56 333 ARG B C 1
ATOM 5383 O O . ARG B 1 333 ? 10.305 -27.438 -18.297 1 95.56 333 ARG B O 1
ATOM 5390 N N . ASP B 1 334 ? 10.734 -29.422 -19.172 1 94.25 334 ASP B N 1
ATOM 5391 C CA . ASP B 1 334 ? 12.086 -29.047 -19.562 1 94.25 334 ASP B CA 1
ATOM 5392 C C . ASP B 1 334 ? 12.078 -28.297 -20.906 1 94.25 334 ASP B C 1
ATOM 5394 O O . ASP B 1 334 ? 13.07 -27.672 -21.266 1 94.25 334 ASP B O 1
ATOM 5398 N N . ASP B 1 335 ? 10.961 -28.297 -21.562 1 94.38 335 ASP B N 1
ATOM 5399 C CA . ASP B 1 335 ? 10.875 -27.688 -22.875 1 94.38 335 ASP B CA 1
ATOM 5400 C C . ASP B 1 335 ? 10.406 -26.25 -22.797 1 94.38 335 ASP B C 1
ATOM 5402 O O . ASP B 1 335 ? 9.328 -25.906 -23.281 1 94.38 335 ASP B O 1
ATOM 5406 N N . HIS B 1 336 ? 11.258 -25.375 -22.344 1 96.69 336 HIS B N 1
ATOM 5407 C CA . HIS B 1 336 ? 10.922 -23.969 -22.125 1 96.69 336 HIS B CA 1
ATOM 5408 C C . HIS B 1 336 ? 10.578 -23.266 -23.438 1 96.69 336 HIS B C 1
ATOM 5410 O O . HIS B 1 336 ? 9.617 -22.5 -23.5 1 96.69 336 HIS B O 1
ATOM 5416 N N . LEU B 1 337 ? 11.328 -23.562 -24.469 1 97.12 337 LEU B N 1
ATOM 5417 C CA . LEU B 1 337 ? 11.172 -22.875 -25.75 1 97.12 337 LEU B CA 1
ATOM 5418 C C . LEU B 1 337 ? 9.781 -23.109 -26.328 1 97.12 337 LEU B C 1
ATOM 5420 O O . LEU B 1 337 ? 9.141 -22.188 -26.828 1 97.12 337 LEU B O 1
ATOM 5424 N N . SER B 1 338 ? 9.328 -24.375 -26.281 1 97.69 338 SER B N 1
ATOM 5425 C CA . SER B 1 338 ? 8 -24.688 -26.812 1 97.69 338 SER B CA 1
ATOM 5426 C C . SER B 1 338 ? 6.91 -23.969 -26.016 1 97.69 338 SER B C 1
ATOM 5428 O O . SER B 1 338 ? 5.914 -23.531 -26.594 1 97.69 338 SER B O 1
ATOM 5430 N N . TRP B 1 339 ? 7.074 -23.875 -24.766 1 98.44 339 TRP B N 1
ATOM 5431 C CA . TRP B 1 339 ? 6.078 -23.188 -23.938 1 98.44 339 TRP B CA 1
ATOM 5432 C C . TRP B 1 339 ? 6.09 -21.688 -24.203 1 98.44 339 TRP B C 1
ATOM 5434 O O . TRP B 1 339 ? 5.039 -21.047 -24.203 1 98.44 339 TRP B O 1
ATOM 5444 N N . ILE B 1 340 ? 7.281 -21.094 -24.328 1 98.06 340 ILE B N 1
ATOM 5445 C CA . ILE B 1 340 ? 7.379 -19.672 -24.688 1 98.06 340 ILE B CA 1
ATOM 5446 C C . ILE B 1 340 ? 6.625 -19.406 -25.984 1 98.06 340 ILE B C 1
ATOM 5448 O O . ILE B 1 340 ? 5.793 -18.5 -26.047 1 98.06 340 ILE B O 1
ATOM 5452 N N . LYS B 1 341 ? 6.867 -20.25 -26.984 1 97.75 341 LYS B N 1
ATOM 5453 C CA . LYS B 1 341 ? 6.188 -20.109 -28.266 1 97.75 341 LYS B CA 1
ATOM 5454 C C . LYS B 1 341 ? 4.684 -20.312 -28.109 1 97.75 341 LYS B C 1
ATOM 5456 O O . LYS B 1 341 ? 3.891 -19.562 -28.688 1 97.75 341 LYS B O 1
ATOM 5461 N N . ALA B 1 342 ? 4.305 -21.312 -27.391 1 98.44 342 ALA B N 1
ATOM 5462 C CA . ALA B 1 342 ? 2.889 -21.625 -27.203 1 98.44 342 ALA B CA 1
ATOM 5463 C C . ALA B 1 342 ? 2.17 -20.484 -26.484 1 98.44 342 ALA B C 1
ATOM 5465 O O . ALA B 1 342 ? 1.047 -20.125 -26.844 1 98.44 342 ALA B O 1
ATOM 5466 N N . THR B 1 343 ? 2.787 -19.953 -25.453 1 97.88 343 THR B N 1
ATOM 5467 C CA . THR B 1 343 ? 2.207 -18.844 -24.688 1 97.88 343 THR B CA 1
ATOM 5468 C C . THR B 1 343 ? 2.025 -17.609 -25.578 1 97.88 343 THR B C 1
ATOM 5470 O O . THR B 1 343 ? 0.976 -16.969 -25.531 1 97.88 343 THR B O 1
ATOM 5473 N N . GLN B 1 344 ? 3.008 -17.312 -26.391 1 96.69 344 GLN B N 1
ATOM 5474 C CA . GLN B 1 344 ? 2.916 -16.188 -27.312 1 96.69 344 GLN B CA 1
ATOM 5475 C C . GLN B 1 344 ? 1.806 -16.406 -28.344 1 96.69 344 GLN B C 1
ATOM 5477 O O . GLN B 1 344 ? 1.011 -15.5 -28.609 1 96.69 344 GLN B O 1
ATOM 5482 N N . LYS B 1 345 ? 1.791 -17.562 -28.859 1 96.44 345 LYS B N 1
ATOM 5483 C CA . LYS B 1 345 ? 0.792 -17.891 -29.859 1 96.44 345 LYS B CA 1
ATOM 5484 C C . LYS B 1 345 ? -0.618 -17.844 -29.281 1 96.44 345 LYS B C 1
ATOM 5486 O O . LYS B 1 345 ? -1.538 -17.328 -29.922 1 96.44 345 LYS B O 1
ATOM 5491 N N . ALA B 1 346 ? -0.794 -18.297 -28.078 1 96.88 346 ALA B N 1
ATOM 5492 C CA . ALA B 1 346 ? -2.115 -18.422 -27.469 1 96.88 346 ALA B CA 1
ATOM 5493 C C . ALA B 1 346 ? -2.641 -17.062 -27.016 1 96.88 346 ALA B C 1
ATOM 5495 O O . ALA B 1 346 ? -3.842 -16.797 -27.094 1 96.88 346 ALA B O 1
ATOM 5496 N N . PHE B 1 347 ? -1.732 -16.172 -26.609 1 95 347 PHE B N 1
ATOM 5497 C CA . PHE B 1 347 ? -2.262 -15.039 -25.875 1 95 347 PHE B CA 1
ATOM 5498 C C . PHE B 1 347 ? -1.748 -13.727 -26.453 1 95 347 PHE B C 1
ATOM 5500 O O . PHE B 1 347 ? -2.215 -12.648 -26.094 1 95 347 PHE B O 1
ATOM 5507 N N . ARG B 1 348 ? -0.811 -13.75 -27.328 1 88.69 348 ARG B N 1
ATOM 5508 C CA . ARG B 1 348 ? -0.246 -12.516 -27.859 1 88.69 348 ARG B CA 1
ATOM 5509 C C . ARG B 1 348 ? -0.6 -12.336 -29.328 1 88.69 348 ARG B C 1
ATOM 5511 O O . ARG B 1 348 ? -0.608 -11.219 -29.844 1 88.69 348 ARG B O 1
ATOM 5518 N N . GLU B 1 349 ? -0.686 -13.32 -30.156 1 78.31 349 GLU B N 1
ATOM 5519 C CA . GLU B 1 349 ? -0.87 -13.25 -31.609 1 78.31 349 GLU B CA 1
ATOM 5520 C C . GLU B 1 349 ? -2.352 -13.258 -31.969 1 78.31 349 GLU B C 1
ATOM 5522 O O . GLU B 1 349 ? -2.703 -13.133 -33.156 1 78.31 349 GLU B O 1
ATOM 5527 N N . SER B 1 350 ? -3.293 -12.859 -30.969 1 56.09 350 SER B N 1
ATOM 5528 C CA . SER B 1 350 ? -4.633 -12.883 -31.547 1 56.09 350 SER B CA 1
ATOM 5529 C C . SER B 1 350 ? -4.871 -11.664 -32.438 1 56.09 350 SER B C 1
ATOM 5531 O O . SER B 1 350 ? -4.25 -10.617 -32.25 1 56.09 350 SER B O 1
#

Foldseek 3Di:
DPPPPPPPPPPPPPPPPPPPVPPDLALLSVLVVLLLQFFEAAADAPVLQVVLFDDPLQLVLLLVLLLVLLVAQWCQPPDFVVSCVVRVVLVVFWTWDDNHRFKTKIGGDDDPPVDDPRNHHRSNQQFIKMFTRPNQADPPAEEEEEQARPVQPPLSSLRRLLCRLQSHGMYGYTRYHQNSHNDPPNAQPLARVGRVSRRQGHCRGSSNSNLVSVQVSQVVVVVVDVGDGHAYEYEGEDECPALVQAQKEKALLDALVQCLQVDCLALSNLLCVLLPPRYDYCVVRVVGPPRSQLRLSSQVQLPDDNVCSSPDTHDSVSRRRSYIYMYHYPVVSPCSVSSSRSVCRRTPVD/DDDPPPPPPPPPPPPPPPCPVPDDLALLSVLVVLLLQFFEAAADAPVLQVVLFDDPLQLVLLLVLLLVLLVAQWCQPPDFVVSCVVRVVLVVFWTWDDNHRFKTKIGGDDDPCPVPDRNHHRSNQQFIKMFTRPNQADPPAEEEEEQARPVQPPLSSLRRLLCRLQSHGMYGYTRYHQNSHNDPPNAQPLARVGRVSRRQGHCRGSSNSNLVSVQVSQVVVVVVDVGDGHAYEYEGEDECPALVQAQKEKALLDALPQCLQVDCLALSNLLCVLLPPRYDYCVRRVVGPPRSQLRLSSQVQLPDDNVCSSPDTHDSVSRRRSYIYMYHYPVVSVCSVSSSRSVCRRTPVD

Solvent-accessible surface area (backbone atoms only — not comparable to full-atom values): 36694 Å² total; per-residue (Å²): 137,81,78,77,81,76,77,79,75,77,75,75,76,74,77,72,73,71,76,64,82,68,77,60,89,44,65,39,54,36,49,56,62,53,56,58,26,32,36,44,69,55,66,38,47,55,66,55,52,64,71,24,43,59,48,74,67,38,48,54,44,48,38,29,50,51,49,37,56,63,64,29,52,53,43,76,53,58,52,47,70,48,57,36,66,77,28,73,70,46,46,79,49,40,42,54,49,63,54,78,38,44,34,42,34,43,28,59,63,81,71,82,55,78,78,63,86,65,75,60,48,54,81,48,45,43,29,34,38,37,40,32,12,53,75,63,30,45,77,51,36,33,34,39,32,19,37,39,30,69,79,31,45,63,35,57,54,32,52,33,44,37,35,69,73,59,32,26,32,30,39,36,35,33,12,26,10,31,50,12,47,52,47,83,79,50,74,18,90,38,32,71,93,42,49,56,45,23,41,50,44,22,79,62,36,45,45,33,46,53,53,51,35,51,53,52,44,51,50,28,54,40,75,48,39,98,57,70,69,58,36,38,40,36,46,45,39,44,56,81,80,45,42,74,85,34,52,25,36,35,22,45,37,48,62,37,83,45,70,68,76,70,39,72,84,28,51,45,47,32,37,33,62,48,52,37,88,57,40,30,40,34,60,77,37,70,88,37,82,83,27,44,54,71,28,27,65,41,19,37,73,20,65,28,53,79,95,36,25,61,78,46,67,45,52,75,90,48,50,77,38,47,29,33,39,35,38,21,22,67,72,60,52,69,37,48,68,56,49,40,50,11,52,40,55,45,57,60,67,116,136,80,81,78,80,80,78,79,76,78,76,75,78,74,77,72,75,70,76,65,80,69,78,60,89,44,66,40,52,36,48,56,61,53,55,57,27,32,35,44,68,54,65,38,45,54,66,57,51,65,71,24,43,59,49,73,67,38,49,53,43,48,36,29,50,51,48,38,56,63,65,29,52,53,42,74,53,59,50,48,70,47,56,37,68,77,28,72,72,46,46,78,50,40,43,56,50,65,53,77,39,45,36,43,33,43,28,58,63,81,72,82,54,75,78,74,76,76,75,59,46,54,82,47,44,42,29,34,40,37,39,30,11,52,74,62,31,44,78,51,36,33,34,38,33,20,38,41,30,67,79,30,45,63,35,58,54,32,51,33,45,36,37,67,73,59,32,27,33,31,38,36,34,32,12,25,11,29,49,13,48,52,48,82,78,52,72,18,89,40,33,71,93,40,48,56,44,21,41,50,43,22,77,62,35,46,43,33,47,54,51,51,34,52,52,52,45,50,50,28,53,42,74,49,40,100,53,72,69,56,35,38,40,36,45,46,38,46,56,82,80,47,41,74,85,33,52,24,37,35,21,44,37,47,63,38,82,47,69,68,77,71,41,73,82,27,51,46,46,33,37,34,63,47,53,36,86,58,41,31,40,34,60,78,38,68,88,38,84,83,27,46,54,72,29,28,66,43,18,38,74,19,65,28,52,80,93,37,25,62,78,46,67,45,54,75,91,49,50,79,38,45,31,35,38,36,38,21,22,68,71,60,51,69,36,48,67,58,49,40,51,10,50,39,53,46,56,61,66,117